Protein 6TTS (pdb70)

Secondary structure (DSSP, 8-state):
-----TTB-TTT-SB-HHHHHHHHHHHHHHHHHTT--EEEEEEEETTHHHHHHHH-HHHHHHHHHHHHHHHHTT--TT-EEEE-SSSEEEEEEET--HHHHHHHHHHHHHHHTTS--B-TTT--B-----EEEEEEEPPTT--HHHHHHHHHHHHHHHHHHTSS-EEETT-/-PPPP-----TTB-TTT-SB-HHHHHHHHHHHHHHHHHH---EEEEEEEETTHHHHHHHH-HHHHHHHHHHHHHHHHHT--TTSEEEE-SSSEEEEEEET--HHHHHHHHHHHHHHHTTS-EE-TTT--EEE---EEEEEEEPPTT--HHHHHHHHHHHHHHHHHTTSS-EEES--

Nearest PDB structures (foldseek):
  6tts-assembly1_A  TM=1.006E+00  e=2.489E-38  Caulobacter vibrioides NA1000
  6tts-assembly1_B  TM=9.998E-01  e=1.884E-36  Caulobacter vibrioides NA1000
  6ttr-assembly1_A  TM=1.001E+00  e=4.312E-33  Caulobacter vibrioides NA1000
  6zxc-assembly2_D  TM=9.523E-01  e=5.567E-16  Leptospira biflexa serovar Patoc strain 'Patoc 1 (Paris)'
  6zxm-assembly3_E  TM=9.510E-01  e=8.250E-16  Leptospira biflexa serovar Patoc strain 'Patoc 1 (Paris)'

Radius of gyration: 23.05 Å; Cα contacts (8 Å, |Δi|>4): 634; chains: 2; bounding box: 48×66×38 Å

Solvent-accessible surface area: 16988 Å² total; per-residue (Å²): 259,174,172,128,85,44,75,37,5,25,9,24,117,27,15,6,121,92,16,0,44,79,39,5,86,129,6,8,55,66,2,92,154,60,73,37,69,5,0,2,0,2,0,3,0,3,124,24,148,34,21,35,101,93,42,25,73,40,4,0,11,49,0,6,77,27,0,4,58,7,0,29,88,33,12,69,119,88,47,55,10,0,14,23,18,27,56,38,2,0,2,1,0,17,120,32,59,27,80,69,0,30,74,8,1,71,108,3,46,84,62,0,32,67,142,93,17,106,47,114,65,55,99,79,86,14,31,58,1,30,1,0,0,0,7,0,59,33,112,112,75,22,65,4,124,40,2,20,100,42,0,46,61,4,1,115,46,0,56,195,45,53,75,50,101,31,32,23,35,95,128,104,245,52,105,174,152,124,159,122,84,38,77,26,5,21,13,29,92,29,14,4,111,71,19,0,45,81,42,7,87,124,6,8,59,78,4,79,157,48,72,49,55,5,1,2,0,1,1,6,0,2,126,19,152,37,23,35,93,96,54,30,74,42,7,0,6,37,0,8,30,24,0,4,45,3,0,30,172,51,16,65,121,85,40,58,10,0,12,22,13,24,59,34,1,0,2,2,1,16,116,34,52,34,81,66,0,38,76,6,1,72,103,2,48,80,87,0,36,74,144,93,16,118,48,119,61,58,103,80,80,18,22,63,2,26,1,0,1,0,6,0,64,27,101,114,71,25,66,4,126,34,3,22,102,54,0,43,64,4,0,116,46,0,46,210,39,53,81,53,102,40,28,35,28,96,137

Foldseek 3Di:
DDDDDPQADDLARAGEQVNVVVVLQVLVVVCQVVVWKKKKKKKFWPCLVVLCVVPNPVVSSVLQNLLSVLVVVLQPPPKGKGDNDPGMIMIMDIRDDPVVVQVSVLVSQCVQQVDFDADPVPRHTSHGIGMAMFMEMADNVHGSVVRVVLRVVQSVVCVVVPHRHYGYSVD/DDDDDDDDDDPQADDLARAGAQVNVQVVLQVLVVVCQVVVAKKKKKKKFWPCLVVLCVVPNDVVSSVLQNLLSVLVVVVQPPVKGKYPNDPGMIMIMDTRDDPVVVQVVVLVSQCVQQVDWDADPPPRHTSHGIGMAMFMEMDDNVDGSVVRVVLRVVQSVVCVVVVGSHYGYSPD

Organism: Caulobacter vibrioides (strain NA1000 / CB15N) (NCBI:txid565050)

B-factor: mean 29.67, std 11.25, range [10.84, 88.9]

Structure (mmCIF, N/CA/C/O backbone):
data_6TTS
#
_entry.id   6TTS
#
_cell.length_a   64.500
_cell.length_b   64.500
_cell.length_c   246.760
_cell.angle_alpha   90.000
_cell.angle_beta   90.000
_cell.angle_gamma   90.000
#
_symmetry.space_group_name_H-M   'P 41 2 2'
#
loop_
_entity.id
_entity.type
_entity.pdbx_description
1 polymer 'GGDEF diguanylate cyclase DgcB'
2 non-polymer "9,9'-[(2R,3R,3aS,5S,7aR,9R,10R,10aS,12S,14aR)-3,5,10,12-tetrahydroxy-5,12-dioxidooctahydro-2H,7H-difuro[3,2-d:3',2'-j][1,3,7,9,2,8]tetraoxadiphosphacyclododecine-2,9-diyl]bis(2-amino-1,9-dihydro-6H-purin-6-one)"
3 non-polymer 'SULFATE ION'
4 water water
#
loop_
_atom_site.group_PDB
_atom_site.id
_atom_site.type_symbo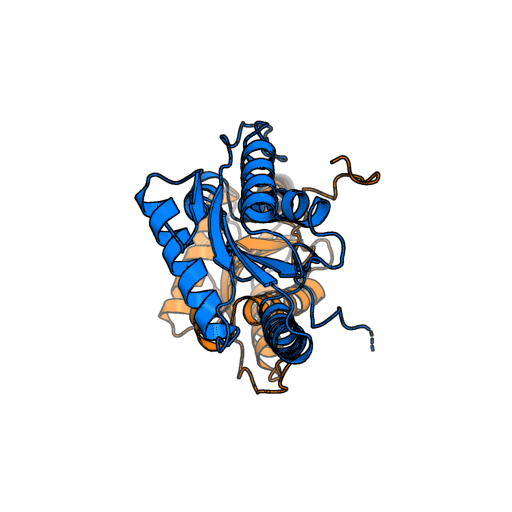l
_atom_site.label_atom_id
_atom_site.label_alt_id
_atom_site.label_comp_id
_atom_site.label_asym_id
_atom_site.label_entity_id
_atom_site.label_seq_id
_atom_site.pdbx_PDB_ins_code
_atom_site.Cartn_x
_atom_site.Cartn_y
_atom_site.Cartn_z
_atom_site.occupancy
_atom_site.B_iso_or_equiv
_atom_site.auth_seq_id
_atom_site.auth_comp_id
_atom_site.auth_asym_id
_atom_site.auth_atom_id
_atom_site.pdbx_PDB_model_num
ATOM 1 N N . HIS A 1 20 ? 25.94704 -34.51315 -1.15875 1.000 43.02000 174 HIS A N 1
ATOM 2 C CA . HIS A 1 20 ? 27.05111 -33.61645 -0.78925 1.000 48.89000 174 HIS A CA 1
ATOM 3 C C . HIS A 1 20 ? 28.18980 -34.48679 -0.22115 1.000 55.68000 174 HIS A C 1
ATOM 4 O O . HIS A 1 20 ? 29.40989 -34.27597 -0.42778 1.000 48.16000 174 HIS A O 1
ATOM 11 N N . VAL A 1 22 ? 24.44292 -27.55324 0.47045 1.000 26.81000 176 VAL A N 1
ATOM 12 C CA . VAL A 1 22 ? 24.90425 -26.17527 0.19089 1.000 33.41000 176 VAL A CA 1
ATOM 13 C C . VAL A 1 22 ? 24.70314 -25.15049 1.33607 1.000 33.30000 176 VAL A C 1
ATOM 14 O O . VAL A 1 22 ? 23.57709 -24.87337 1.74384 1.000 37.23000 176 VAL A O 1
ATOM 18 N N . ARG A 1 23 ? 25.79213 -24.55581 1.81849 1.000 30.87000 177 ARG A N 1
ATOM 19 C CA . ARG A 1 23 ? 25.74094 -23.79908 3.06465 1.000 28.58000 177 ARG A CA 1
ATOM 20 C C . ARG A 1 23 ? 24.94522 -22.50490 2.93174 1.000 31.64000 177 ARG A C 1
ATOM 21 O O . ARG A 1 23 ? 24.97562 -21.82567 1.90191 1.000 34.80000 177 ARG A O 1
ATOM 29 N N . ARG A 1 24 ? 24.23600 -22.16602 4.00263 1.000 30.11000 178 ARG A N 1
ATOM 30 C CA . ARG A 1 24 ? 23.57521 -20.88392 4.13275 1.000 27.72000 178 ARG A CA 1
ATOM 31 C C . ARG A 1 24 ? 24.60537 -19.77316 4.30528 1.000 27.49000 178 ARG A C 1
ATOM 32 O O . ARG A 1 24 ? 25.77024 -20.01145 4.63553 1.000 29.74000 178 ARG A O 1
ATOM 40 N N . ASP A 1 25 ? 24.15366 -18.54202 4.09544 1.000 24.35000 179 ASP A N 1
ATOM 41 C CA . ASP A 1 25 ? 25.01686 -17.36820 4.17594 1.000 27.12000 179 ASP A CA 1
ATOM 42 C C . ASP A 1 25 ? 25.50051 -17.19462 5.61111 1.000 31.08000 179 ASP A C 1
ATOM 43 O O . ASP A 1 25 ? 24.71435 -16.84868 6.49498 1.000 31.33000 179 ASP A O 1
ATOM 48 N N . ALA A 1 26 ? 26.79841 -17.41292 5.84840 1.000 28.77000 180 ALA A N 1
ATOM 49 C CA . ALA A 1 26 ? 27.32305 -17.40433 7.21154 1.000 33.53000 180 ALA A CA 1
ATOM 50 C C . ALA A 1 26 ? 27.29414 -16.02448 7.87585 1.000 33.01000 180 ALA A C 1
ATOM 51 O O . ALA A 1 26 ? 27.58684 -15.93381 9.07695 1.000 35.17000 180 ALA A O 1
ATOM 53 N N . THR A 1 27 ? 26.95153 -14.96425 7.14600 1.000 26.06000 181 THR A N 1
ATOM 54 C CA . THR A 1 27 ? 26.89663 -13.62137 7.70629 1.000 28.30000 181 THR A CA 1
ATOM 55 C C . THR A 1 27 ? 25.48164 -13.15217 8.00903 1.000 30.12000 181 THR A C 1
ATOM 56 O O . THR A 1 27 ? 25.30276 -11.99423 8.40425 1.000 27.51000 181 THR A O 1
ATOM 60 N N . THR A 1 28 ? 24.47054 -13.98793 7.79957 1.000 26.54000 182 THR A N 1
ATOM 61 C CA . THR A 1 28 ? 23.10855 -13.57374 8.07131 1.000 25.59000 182 THR A CA 1
ATOM 62 C C . THR A 1 28 ? 22.53809 -14.37989 9.22297 1.000 25.13000 182 THR A C 1
ATOM 63 O O . THR A 1 28 ? 23.08579 -15.39110 9.66088 1.000 24.35000 182 THR A O 1
ATOM 67 N N . ASP A 1 29 ? 21.43106 -13.88180 9.71879 1.000 25.57000 183 ASP A N 1
ATOM 68 C CA . ASP A 1 29 ? 20.71665 -14.49992 10.80746 1.000 23.70000 183 ASP A CA 1
ATOM 69 C C . ASP A 1 29 ? 19.62064 -15.38157 10.21797 1.000 26.26000 183 ASP A C 1
ATOM 70 O O . ASP A 1 29 ? 18.99097 -15.02723 9.21289 1.000 26.77000 183 ASP A O 1
ATOM 75 N N . GLY A 1 30 ? 19.43726 -16.55968 10.81665 1.000 26.50000 184 GLY A N 1
ATOM 76 C CA . GLY A 1 30 ? 18.52923 -17.53538 10.24419 1.000 17.08000 184 GLY A CA 1
ATOM 77 C C . GLY A 1 30 ? 17.07026 -17.15114 10.39890 1.000 20.61000 184 GLY A C 1
ATOM 78 O O . GLY A 1 30 ? 16.27247 -17.33178 9.48264 1.000 23.91000 184 GLY A O 1
ATOM 79 N N . LEU A 1 31 ? 16.69606 -16.61133 11.54892 1.000 24.87000 185 LEU A N 1
ATOM 80 C CA . LEU A 1 31 ? 15.27906 -16.33811 11.75961 1.000 25.24000 185 LEU A CA 1
ATOM 81 C C . LEU A 1 31 ? 14.79050 -15.13183 10.94476 1.000 26.18000 185 LEU A C 1
ATOM 82 O O . LEU A 1 31 ? 13.64862 -15.11651 10.47646 1.000 25.22000 185 LEU A O 1
ATOM 87 N N . THR A 1 32 ? 15.63574 -14.11295 10.76021 1.000 27.89000 186 THR A N 1
ATOM 88 C CA . THR A 1 32 ? 15.21913 -12.83774 10.19540 1.000 22.80000 186 THR A CA 1
ATOM 89 C C . THR A 1 32 ? 15.83054 -12.52155 8.83963 1.000 29.56000 186 THR A C 1
ATOM 90 O O . THR A 1 32 ? 15.27789 -11.68228 8.11568 1.000 30.33000 186 THR A O 1
ATOM 94 N N . ASN A 1 33 ? 16.95552 -13.14368 8.48678 1.000 28.26000 187 ASN A N 1
ATOM 95 C CA . ASN A 1 33 ? 17.71790 -12.81954 7.28006 1.000 32.93000 187 ASN A CA 1
ATOM 96 C C . ASN A 1 33 ? 18.31416 -11.41466 7.29754 1.000 32.01000 187 ASN A C 1
ATOM 97 O O . ASN A 1 33 ? 18.71153 -10.91149 6.24776 1.000 38.63000 187 ASN A O 1
ATOM 102 N N . LEU A 1 34 ? 18.39597 -10.76094 8.45871 1.000 29.80000 188 LEU A N 1
ATOM 103 C CA . LEU A 1 34 ? 19.28015 -9.61814 8.60121 1.000 21.37000 188 LEU A CA 1
ATOM 104 C C . LEU A 1 34 ? 20.71000 -10.09546 8.82547 1.000 23.42000 188 LEU A C 1
ATOM 105 O O . LEU A 1 34 ? 20.97272 -11.28156 9.04327 1.000 28.23000 188 LEU A O 1
ATOM 110 N N . ALA A 1 35 ? 21.65019 -9.15663 8.80394 1.000 23.09000 189 ALA A N 1
ATOM 111 C CA . ALA A 1 35 ? 23.00101 -9.47998 9.23322 1.000 25.86000 189 ALA A CA 1
ATOM 112 C C . ALA A 1 35 ? 22.98853 -9.99631 10.68010 1.000 28.65000 189 ALA A C 1
ATOM 113 O O . ALA A 1 35 ? 22.06638 -9.71432 11.45292 1.000 22.72000 189 ALA A O 1
ATOM 115 N N . ASN A 1 36 ? 24.01229 -10.78559 11.03718 1.000 25.49000 190 ASN A N 1
ATOM 116 C CA . ASN A 1 36 ? 24.17984 -11.29093 12.39211 1.000 20.59000 190 ASN A CA 1
ATOM 117 C C . ASN A 1 36 ? 25.20180 -10.42829 13.13958 1.000 23.60000 190 ASN A C 1
ATOM 118 O O . ASN A 1 36 ? 25.78813 -9.50327 12.57595 1.000 23.69000 190 ASN A O 1
ATOM 123 N N . ARG A 1 37 ? 25.41541 -10.73063 14.42557 1.000 21.63000 191 ARG A N 1
ATOM 124 C CA . ARG A 1 37 ? 26.20535 -9.83897 15.27298 1.000 24.45000 191 ARG A CA 1
ATOM 125 C C . ARG A 1 37 ? 27.61154 -9.63911 14.72140 1.000 27.24000 191 ARG A C 1
ATOM 126 O O . ARG A 1 37 ? 28.12975 -8.51720 14.70579 1.000 23.03000 191 ARG A O 1
ATOM 134 N N . LYS A 1 38 ? 28.24246 -10.71412 14.24532 1.000 28.72000 192 LYS A N 1
ATOM 135 C CA . LYS A 1 38 ? 29.62659 -10.60028 13.81471 1.000 24.93000 192 LYS A CA 1
ATOM 136 C C . LYS A 1 38 ? 29.73409 -9.78001 12.53492 1.000 27.63000 192 LYS A C 1
ATOM 137 O O . LYS A 1 38 ? 30.68228 -9.00715 12.36435 1.000 31.30000 192 LYS A O 1
ATOM 143 N N . ALA A 1 39 ? 28.76630 -9.92262 11.63063 1.000 24.51000 193 ALA A N 1
ATOM 144 C CA . ALA A 1 39 ? 28.75677 -9.10434 10.42282 1.000 25.42000 193 ALA A CA 1
ATOM 145 C C . ALA A 1 39 ? 28.51595 -7.64037 10.76209 1.000 28.13000 193 ALA A C 1
ATOM 146 O O . ALA A 1 39 ? 29.09929 -6.74334 10.14445 1.000 29.74000 193 ALA A O 1
ATOM 148 N N . PHE A 1 40 ? 27.65874 -7.38444 11.74593 1.000 24.55000 194 PHE A N 1
ATOM 149 C CA . PHE A 1 40 ? 27.46888 -6.02350 12.20319 1.000 28.30000 194 PHE A CA 1
ATOM 150 C C . PHE A 1 40 ? 28.74482 -5.46789 12.81565 1.000 29.50000 194 PHE A C 1
ATOM 151 O O . PHE A 1 40 ? 29.04609 -4.27891 12.66000 1.000 27.16000 194 PHE A O 1
ATOM 159 N N . ASP A 1 41 ? 29.48647 -6.29319 13.55166 1.000 29.33000 195 ASP A N 1
ATOM 160 C CA . ASP A 1 41 ? 30.68740 -5.77157 14.19009 1.000 29.77000 195 ASP A CA 1
ATOM 161 C C . ASP A 1 41 ? 31.75973 -5.46353 13.15945 1.000 36.19000 195 ASP A C 1
ATOM 162 O O . ASP A 1 41 ? 32.47489 -4.46069 13.28087 1.000 37.00000 195 ASP A O 1
ATOM 167 N N . ASP A 1 42 ? 31.85885 -6.28431 12.11228 1.000 32.84000 196 ASP A N 1
ATOM 168 C CA . ASP A 1 42 ? 32.82019 -5.98825 11.05661 1.000 33.48000 196 ASP A CA 1
ATOM 169 C C . ASP A 1 42 ? 32.39463 -4.76498 10.25577 1.000 35.59000 196 ASP A C 1
ATOM 170 O O . ASP A 1 42 ? 33.23488 -3.93206 9.89119 1.000 35.50000 196 ASP A O 1
ATOM 175 N N . GLU A 1 43 ? 31.09273 -4.63668 9.98146 1.000 31.97000 197 GLU A N 1
ATOM 176 C CA . GLU A 1 43 ? 30.59613 -3.47342 9.25760 1.000 31.45000 197 GLU A CA 1
ATOM 177 C C . GLU A 1 43 ? 30.76316 -2.19463 10.06693 1.000 34.64000 197 GLU A C 1
ATOM 178 O O . GLU A 1 43 ? 31.04451 -1.13655 9.49225 1.000 34.86000 197 GLU A O 1
ATOM 184 N N . LEU A 1 44 ? 30.60680 -2.27491 11.39387 1.000 32.80000 198 LEU A N 1
ATOM 185 C CA . LEU A 1 44 ? 30.73079 -1.09613 12.25018 1.000 34.40000 198 LEU A CA 1
ATOM 186 C C . LEU A 1 44 ? 32.15191 -0.53139 12.22768 1.000 37.67000 198 LEU A C 1
ATOM 187 O O . LEU A 1 44 ? 32.34417 0.68360 12.09901 1.000 36.93000 198 LEU A O 1
ATOM 192 N N . ASP A 1 45 ? 33.16171 -1.39861 12.35375 1.000 37.63000 199 ASP A N 1
ATOM 193 C CA . ASP A 1 45 ? 34.54781 -0.94286 12.30622 1.000 36.74000 199 ASP A CA 1
ATOM 194 C C . ASP A 1 45 ? 34.86128 -0.28761 10.96945 1.000 39.82000 199 ASP A C 1
ATOM 195 O O . ASP A 1 45 ? 35.45250 0.79729 10.92086 1.000 43.32000 199 ASP A O 1
ATOM 200 N N . ARG A 1 46 ? 34.45345 -0.92928 9.87320 1.000 35.22000 200 ARG A N 1
ATOM 201 C CA . ARG A 1 46 ? 34.67291 -0.38302 8.53938 1.000 34.34000 200 ARG A CA 1
ATOM 202 C C . ARG A 1 46 ? 33.99820 0.97815 8.37851 1.000 37.99000 200 ARG A C 1
ATOM 203 O O . ARG A 1 46 ? 34.62151 1.93714 7.90490 1.000 37.73000 200 ARG A O 1
ATOM 211 N N . ALA A 1 47 ? 32.71812 1.08130 8.77120 1.000 39.68000 201 ALA A N 1
ATOM 212 C CA . ALA A 1 47 ? 31.98538 2.34246 8.67630 1.000 31.79000 201 ALA A CA 1
ATOM 213 C C . ALA A 1 47 ? 32.59736 3.44014 9.54371 1.000 36.67000 201 ALA A C 1
ATOM 214 O O . ALA A 1 47 ? 32.56668 4.61324 9.15997 1.000 41.97000 201 ALA A O 1
ATOM 216 N N . CYS A 1 48 ? 33.14699 3.09277 10.71077 1.000 36.94000 202 CYS A N 1
ATOM 217 C CA . CYS A 1 48 ? 33.77595 4.09846 11.57017 1.000 37.11000 202 CYS A CA 1
ATOM 218 C C . CYS A 1 48 ? 35.09619 4.57434 10.99763 1.000 42.49000 202 CYS A C 1
ATOM 219 O O . CYS A 1 48 ? 35.40140 5.77227 11.04098 1.000 43.98000 202 CYS A O 1
ATOM 222 N N . ALA A 1 49 ? 35.91414 3.64130 10.50563 1.000 42.69000 203 ALA A N 1
ATOM 223 C CA . ALA A 1 49 ? 37.17838 4.01020 9.88605 1.000 42.08000 203 ALA A CA 1
ATOM 224 C C . ALA A 1 49 ? 36.95887 4.85653 8.63618 1.000 43.56000 203 ALA A C 1
ATOM 225 O O . ALA A 1 49 ? 37.80511 5.68645 8.28760 1.000 47.28000 203 ALA A O 1
ATOM 227 N N . GLU A 1 50 ? 35.83001 4.66690 7.95584 1.000 39.69000 204 GLU A N 1
ATOM 228 C CA . GLU A 1 50 ? 35.55347 5.41923 6.73894 1.000 44.91000 204 GLU A CA 1
ATOM 229 C C . GLU A 1 50 ? 34.98666 6.80827 7.02811 1.000 49.00000 204 GLU A C 1
ATOM 230 O O . GLU A 1 50 ? 35.27303 7.76138 6.29341 1.000 46.26000 204 GLU A O 1
ATOM 236 N N . ALA A 1 51 ? 34.18140 6.94218 8.08493 1.000 50.52000 205 ALA A N 1
ATOM 237 C CA . ALA A 1 51 ? 33.73653 8.25716 8.52911 1.000 44.27000 205 ALA A CA 1
ATOM 238 C C . ALA A 1 51 ? 34.86352 9.05981 9.15160 1.000 46.91000 205 ALA A C 1
ATOM 239 O O . ALA A 1 51 ? 34.77374 10.28981 9.20885 1.000 47.00000 205 ALA A O 1
ATOM 241 N N . GLU A 1 52 ? 35.91827 8.38250 9.61572 1.000 50.60000 206 GLU A N 1
ATOM 242 C CA . GLU A 1 52 ? 37.09224 9.03715 10.18618 1.000 49.02000 206 GLU A CA 1
ATOM 243 C C . GLU A 1 52 ? 38.07761 9.50521 9.11754 1.000 53.82000 206 GLU A C 1
ATOM 244 O O . GLU A 1 52 ? 38.76275 10.51403 9.31996 1.000 49.98000 206 GLU A O 1
ATOM 250 N N . GLU A 1 53 ? 38.17178 8.79045 7.99041 1.000 54.79000 207 GLU A N 1
ATOM 251 C CA . GLU A 1 53 ? 39.03615 9.22754 6.89673 1.000 53.99000 207 GLU A CA 1
ATOM 252 C C . GLU A 1 53 ? 38.41257 10.36984 6.10683 1.000 52.86000 207 GLU A C 1
ATOM 253 O O . GLU A 1 53 ? 39.11785 11.29080 5.68223 1.000 56.31000 207 GLU A O 1
ATOM 259 N N . GLY A 1 54 ? 37.10762 10.30914 5.86647 1.000 50.84000 208 GLY A N 1
ATOM 260 C CA . GLY A 1 54 ? 36.41401 11.30745 5.08452 1.000 45.29000 208 GLY A CA 1
ATOM 261 C C . GLY A 1 54 ? 35.76801 12.40538 5.89560 1.000 48.96000 208 GLY A C 1
ATOM 262 O O . GLY A 1 54 ? 35.02231 13.21265 5.33059 1.000 51.01000 208 GLY A O 1
ATOM 263 N N . GLY A 1 55 ? 36.01767 12.46404 7.19768 1.000 47.65000 209 GLY A N 1
ATOM 264 C CA . GLY A 1 55 ? 35.37965 13.47797 8.02475 1.000 51.66000 209 GLY A CA 1
ATOM 265 C C . GLY A 1 55 ? 33.86868 13.50527 7.93635 1.000 44.42000 209 GLY A C 1
ATOM 266 O O . GLY A 1 55 ? 33.26987 14.58738 7.96144 1.000 49.44000 209 GLY A O 1
ATOM 267 N N . THR A 1 56 ? 33.23448 12.34641 7.83392 1.000 43.95000 210 THR A N 1
ATOM 268 C CA . THR A 1 56 ? 31.78349 12.30470 7.78153 1.000 44.88000 210 THR A CA 1
ATOM 269 C C . T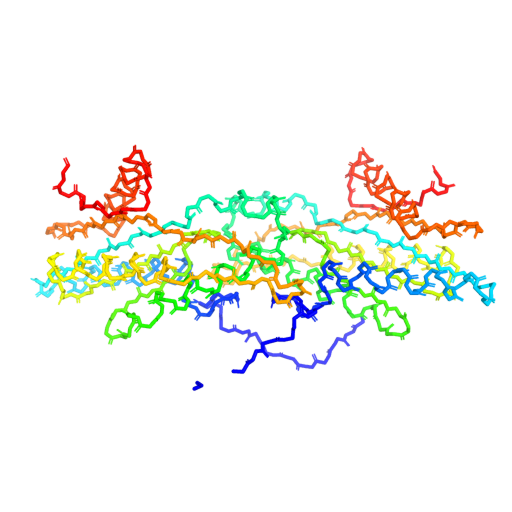HR A 1 56 ? 31.21204 11.68551 9.05424 1.000 47.49000 210 THR A C 1
ATOM 270 O O . THR A 1 56 ? 31.92171 11.07120 9.85828 1.000 42.20000 210 THR A O 1
ATOM 274 N N . THR A 1 57 ? 29.9060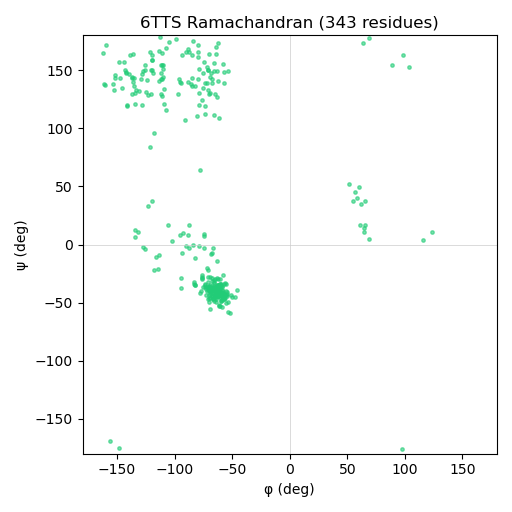3 11.88572 9.24594 1.000 46.77000 211 THR A N 1
ATOM 275 C CA . THR A 1 57 ? 29.23863 11.47856 10.47367 1.000 43.84000 211 THR A CA 1
ATOM 276 C C . THR A 1 57 ? 28.70339 10.05169 10.35720 1.000 40.78000 211 THR A C 1
ATOM 277 O O . THR A 1 57 ? 28.61357 9.47495 9.26704 1.000 37.81000 211 THR A O 1
ATOM 281 N N . ILE A 1 58 ? 28.35498 9.48449 11.51198 1.000 39.80000 212 ILE A N 1
ATOM 282 C CA . ILE A 1 58 ? 27.78870 8.13758 11.59152 1.000 37.93000 212 ILE A CA 1
ATOM 283 C C . ILE A 1 58 ? 27.08432 8.00040 12.93130 1.000 28.65000 212 ILE A C 1
ATOM 284 O O . ILE A 1 58 ? 27.58614 8.45107 13.96554 1.000 28.59000 212 ILE A O 1
ATOM 289 N N . CYS A 1 59 ? 25.91022 7.38963 12.89985 1.000 27.20000 213 CYS A N 1
ATOM 290 C CA . CYS A 1 59 ? 25.08387 7.17951 14.08159 1.000 28.81000 213 CYS A CA 1
ATOM 291 C C . CYS A 1 59 ? 24.78055 5.69753 14.24317 1.000 27.21000 213 CYS A C 1
ATOM 292 O O . CYS A 1 59 ? 24.52067 4.99181 13.26094 1.000 21.44000 213 CYS A O 1
ATOM 295 N N . LEU A 1 60 ? 24.78613 5.25025 15.49207 1.000 25.43000 214 LEU A N 1
ATOM 296 C CA . LEU A 1 60 ? 24.58178 3.85920 15.85269 1.000 22.94000 214 LEU A CA 1
ATOM 297 C C . LEU A 1 60 ? 23.36652 3.78922 16.76436 1.000 21.83000 214 LEU A C 1
ATOM 298 O O . LEU A 1 60 ? 23.27641 4.54001 17.74051 1.000 22.89000 214 LEU A O 1
ATOM 303 N N . ALA A 1 61 ? 22.42844 2.90447 16.44391 1.000 20.85000 215 ALA A N 1
ATOM 304 C CA . ALA A 1 61 ? 21.26217 2.66450 17.28755 1.000 20.18000 215 ALA A CA 1
ATOM 305 C C . ALA A 1 61 ? 21.23578 1.21540 17.74521 1.000 20.09000 215 ALA A C 1
ATOM 306 O O . ALA A 1 61 ? 21.68580 0.31947 17.03112 1.000 23.13000 215 ALA A O 1
ATOM 308 N N . VAL A 1 62 ? 20.67043 0.99423 18.92701 1.000 20.51000 216 VAL A N 1
ATOM 309 C CA . VAL A 1 62 ? 20.47903 -0.33187 19.50565 1.000 18.12000 216 VAL A CA 1
ATOM 310 C C . VAL A 1 62 ? 19.03388 -0.42470 19.97825 1.000 22.42000 216 VAL A C 1
ATOM 311 O O . VAL A 1 62 ? 18.53988 0.48523 20.65633 1.000 23.27000 216 VAL A O 1
ATOM 315 N N . LEU A 1 63 ? 18.35477 -1.51549 19.62082 1.000 21.90000 217 LEU A N 1
ATOM 316 C CA . LEU A 1 63 ? 16.94465 -1.70430 19.94241 1.000 22.45000 217 LEU A CA 1
ATOM 317 C C . LEU A 1 63 ? 16.74122 -3.05042 20.61604 1.000 23.12000 217 LEU A C 1
ATOM 318 O O . LEU A 1 63 ? 17.39013 -4.03946 20.26199 1.000 23.53000 217 LEU A O 1
ATOM 323 N N . ASP A 1 64 ? 15.78997 -3.09445 21.53278 1.000 19.92000 218 ASP A N 1
ATOM 324 C CA . ASP A 1 64 ? 15.50854 -4.28258 22.31244 1.000 23.11000 218 ASP A CA 1
ATOM 325 C C . ASP A 1 64 ? 13.99450 -4.48130 22.35199 1.000 20.480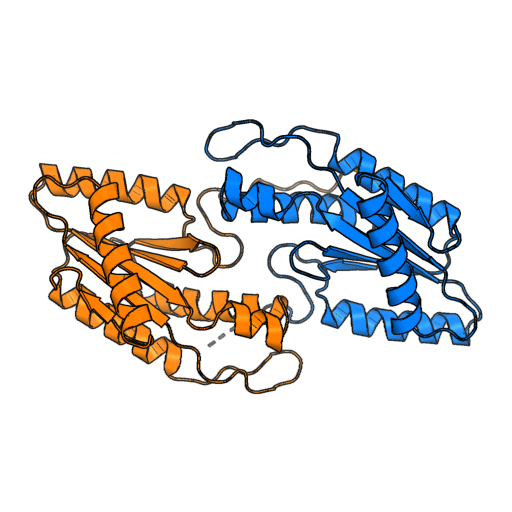00 218 ASP A C 1
ATOM 326 O O . ASP A 1 64 ? 13.24163 -3.51620 22.52602 1.000 20.95000 218 ASP A O 1
ATOM 331 N N . ILE A 1 65 ? 13.54331 -5.72017 22.16359 1.000 19.30000 219 ILE A N 1
ATOM 332 C CA . ILE A 1 65 ? 12.11423 -6.03493 22.25914 1.000 24.62000 219 ILE A CA 1
ATOM 333 C C . ILE A 1 65 ? 11.70083 -6.07819 23.72802 1.000 22.82000 219 ILE A C 1
ATOM 334 O O . ILE A 1 65 ? 12.25248 -6.85047 24.51399 1.000 27.33000 219 ILE A O 1
ATOM 339 N N . ASP A 1 66 ? 10.70089 -5.28108 24.08994 1.000 22.03000 220 ASP A N 1
ATOM 340 C CA . ASP A 1 66 ? 10.31354 -5.15733 25.48987 1.000 22.73000 220 ASP A CA 1
ATOM 341 C C . ASP A 1 66 ? 9.54819 -6.39329 25.95338 1.000 24.84000 220 ASP A C 1
ATOM 342 O O . ASP A 1 66 ? 8.63828 -6.86896 25.26203 1.000 23.78000 220 ASP A O 1
ATOM 347 N N . HIS A 1 67 ? 9.91278 -6.89863 27.14036 1.000 24.17000 221 HIS A N 1
ATOM 348 C CA . HIS A 1 67 ? 9.20440 -7.99965 27.79292 1.000 21.38000 221 HIS A CA 1
ATOM 349 C C . HIS A 1 67 ? 9.24538 -9.27247 26.96064 1.000 19.75000 221 HIS A C 1
ATOM 350 O O . HIS A 1 67 ? 8.29724 -10.05629 26.95121 1.000 23.56000 221 HIS A O 1
ATOM 357 N N . PHE A 1 68 ? 10.36252 -9.49152 26.27089 1.000 22.41000 222 PHE A N 1
ATOM 358 C CA . PHE A 1 68 ? 10.42058 -10.55430 25.27966 1.000 18.22000 222 PHE A CA 1
ATOM 359 C C . PHE A 1 68 ? 10.37215 -11.92244 25.92833 1.000 20.39000 222 PHE A C 1
ATOM 360 O O . PHE A 1 68 ? 9.68812 -12.82120 25.42794 1.000 21.40000 222 PHE A O 1
ATOM 368 N N . LYS A 1 69 ? 11.09683 -12.12083 27.02848 1.000 24.70000 223 LYS A N 1
ATOM 369 C CA . LYS A 1 69 ? 10.99441 -13.41296 27.69215 1.000 24.00000 223 LYS A CA 1
ATOM 370 C C . LYS A 1 69 ? 9.56724 -13.66980 28.15472 1.000 23.94000 223 LYS A C 1
ATOM 371 O O . LYS A 1 69 ? 9.08105 -14.80469 28.05533 1.000 22.57000 223 LYS A O 1
ATOM 377 N N . GLY A 1 70 ? 8.87731 -12.62078 28.62378 1.000 21.11000 224 GLY A N 1
ATOM 378 C CA . GLY A 1 70 ? 7.45721 -12.73158 28.92938 1.000 25.27000 224 GLY A CA 1
ATOM 379 C C . GLY A 1 70 ? 6.63739 -13.35217 27.80602 1.000 28.41000 224 GLY A C 1
ATOM 380 O O . GLY A 1 70 ? 5.78816 -14.21707 28.05460 1.000 30.84000 224 GLY A O 1
ATOM 381 N N . PHE A 1 71 ? 6.86880 -12.92393 26.55318 1.000 23.56000 225 PHE A N 1
ATOM 382 C CA . PHE A 1 71 ? 6.14098 -13.54153 25.43985 1.000 26.44000 225 PHE A CA 1
ATOM 383 C 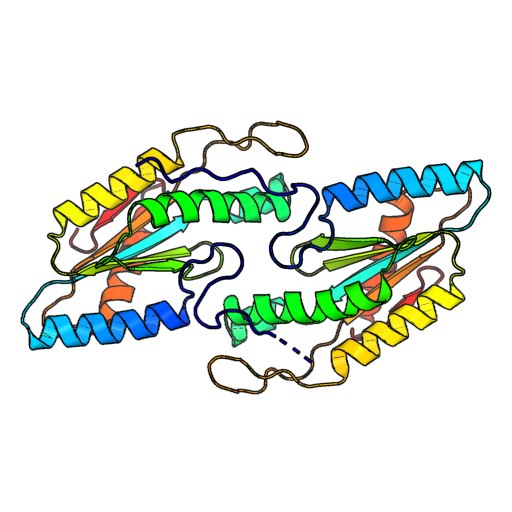C . PHE A 1 71 ? 6.38471 -15.03956 25.37557 1.000 26.95000 225 PHE A C 1
ATOM 384 O O . PHE A 1 71 ? 5.46264 -15.81032 25.08515 1.000 30.14000 225 PHE A O 1
ATOM 392 N N . ASN A 1 72 ? 7.62157 -15.47285 25.62179 1.000 22.93000 226 ASN A N 1
ATOM 393 C CA . ASN A 1 72 ? 7.92034 -16.88387 25.46055 1.000 20.79000 226 ASN A CA 1
ATOM 394 C C . ASN A 1 72 ? 7.31190 -17.69402 26.58520 1.000 23.21000 226 ASN A C 1
ATOM 395 O O . ASN A 1 72 ? 6.85475 -18.81788 26.35082 1.000 26.87000 226 ASN A O 1
ATOM 400 N N . ASP A 1 73 ? 7.24968 -17.12828 27.80131 1.000 26.18000 227 ASP A N 1
ATOM 401 C CA . ASP A 1 73 ? 6.61126 -17.82342 28.92299 1.000 29.32000 227 ASP A CA 1
ATOM 402 C C . ASP A 1 73 ? 5.11729 -17.95409 28.69256 1.000 27.01000 227 ASP A C 1
ATOM 403 O O . ASP A 1 73 ? 4.52703 -19.01503 28.92916 1.000 31.74000 227 ASP A O 1
ATOM 408 N N . THR A 1 74 ? 4.49162 -16.87187 28.23665 1.000 25.13000 228 THR A N 1
ATOM 409 C CA . THR A 1 74 ? 3.04467 -16.84155 28.05827 1.000 28.37000 228 THR A CA 1
ATOM 410 C C . THR A 1 74 ? 2.59881 -17.71420 26.88995 1.000 24.48000 228 THR A C 1
ATOM 411 O O . THR A 1 74 ? 1.65463 -18.49805 27.01753 1.000 30.39000 228 THR A O 1
ATOM 415 N N . TRP A 1 75 ? 3.26514 -17.59206 25.74716 1.000 19.45000 229 TRP A N 1
ATOM 416 C CA . TRP A 1 75 ? 2.73538 -18.07367 24.48391 1.000 21.16000 229 TRP A CA 1
ATOM 417 C C . TRP A 1 75 ? 3.54933 -19.18168 23.85787 1.000 21.28000 229 TRP A C 1
ATOM 418 O O . TRP A 1 75 ? 3.09348 -19.77237 22.87261 1.000 28.04000 229 TRP A O 1
ATOM 429 N N . GLY A 1 76 ? 4.73215 -19.46102 24.36312 1.000 20.39000 230 GLY A N 1
ATOM 430 C CA . GLY A 1 76 ? 5.52213 -20.48602 23.71809 1.000 16.72000 230 GLY A CA 1
ATOM 431 C C . GLY A 1 76 ? 6.64745 -19.91104 22.87852 1.000 19.08000 230 GLY A C 1
ATOM 432 O O . GLY A 1 76 ? 6.58280 -18.78291 22.36876 1.000 20.74000 230 GLY A O 1
ATOM 433 N N . HIS A 1 77 ? 7.69334 -20.70920 22.73061 1.000 16.96000 231 HIS A N 1
ATOM 434 C CA . HIS A 1 77 ? 8.88861 -20.30826 22.00302 1.000 16.69000 231 HIS A CA 1
ATOM 435 C C . HIS A 1 77 ? 8.59305 -20.02887 20.52500 1.000 17.96000 231 HIS A C 1
ATOM 436 O O . HIS A 1 77 ? 9.19138 -19.12384 19.93637 1.000 19.05000 231 HIS A O 1
ATOM 443 N N . GLN A 1 78 ? 7.66207 -20.77355 19.91259 1.000 18.29000 232 GLN A N 1
ATOM 444 C CA . GLN A 1 78 ? 7.33249 -20.54417 18.50155 1.000 18.42000 232 GLN A CA 1
ATOM 445 C C . GLN A 1 78 ? 6.78081 -19.13701 18.27073 1.000 19.84000 232 GLN A C 1
ATOM 446 O O . GLN A 1 78 ? 7.11320 -18.48384 17.26997 1.000 18.95000 232 GLN A O 1
ATOM 452 N N . THR A 1 79 ? 5.92166 -18.66506 19.17861 1.000 19.93000 233 THR A N 1
ATOM 453 C CA . THR A 1 79 ? 5.38194 -17.31093 19.08278 1.000 20.16000 233 THR A CA 1
ATOM 454 C C . THR A 1 79 ? 6.46107 -16.26620 19.34630 1.000 18.92000 233 THR A C 1
ATOM 455 O O . THR A 1 79 ? 6.46944 -15.20505 18.71655 1.000 17.97000 233 THR A O 1
ATOM 459 N N . GLY A 1 80 ? 7.36777 -16.52858 20.28748 1.000 15.64000 234 GLY A N 1
ATOM 460 C CA . GLY A 1 80 ? 8.50190 -15.63883 20.45299 1.000 15.31000 234 GLY A CA 1
ATOM 461 C C . GLY A 1 80 ? 9.26727 -15.44568 19.15723 1.000 17.21000 234 GLY A C 1
ATOM 462 O O . GLY A 1 80 ? 9.64558 -14.32367 18.80659 1.000 15.79000 234 GLY A O 1
ATOM 463 N N . ASP A 1 81 ? 9.48127 -16.53755 18.41104 1.000 17.35000 235 ASP A N 1
ATOM 464 C CA . ASP A 1 81 ? 10.15362 -16.44738 17.12324 1.000 18.19000 235 ASP A CA 1
ATOM 465 C C . ASP A 1 81 ? 9.40905 -15.52802 16.15825 1.000 22.55000 235 ASP A C 1
ATOM 466 O O . ASP A 1 81 ? 10.03439 -14.80395 15.36458 1.000 14.66000 235 ASP A O 1
ATOM 471 N N . GLN A 1 82 ? 8.07603 -15.54478 16.21389 1.000 16.70000 236 GLN A N 1
ATOM 472 C CA . GLN A 1 82 ? 7.30543 -14.71243 15.30988 1.000 20.91000 236 GLN A CA 1
ATOM 473 C C . GLN A 1 82 ? 7.31759 -13.24053 15.72822 1.000 19.20000 236 GLN A C 1
ATOM 474 O O . GLN A 1 82 ? 7.22299 -12.35231 14.87040 1.000 21.28000 236 GLN A O 1
ATOM 480 N N . VAL A 1 83 ? 7.47831 -12.95885 17.01533 1.000 16.13000 237 VAL A N 1
ATOM 481 C CA . VAL A 1 83 ? 7.63545 -11.57598 17.45169 1.000 16.11000 237 VAL A CA 1
ATOM 482 C C . VAL A 1 83 ? 8.98168 -11.02013 16.99217 1.000 14.61000 237 VAL A C 1
ATOM 483 O O . VAL A 1 83 ? 9.09100 -9.84706 16.62347 1.000 16.90000 237 VAL A O 1
ATOM 487 N N . ILE A 1 84 ? 10.02752 -11.84833 17.01626 1.000 15.20000 238 ILE A N 1
ATOM 488 C CA . ILE A 1 84 ? 11.32373 -11.46345 16.46469 1.000 14.93000 238 ILE A CA 1
ATOM 489 C C . ILE A 1 84 ? 11.19918 -11.14208 14.98073 1.000 16.43000 238 ILE A C 1
ATOM 490 O O . ILE A 1 84 ? 11.69250 -10.11607 14.50409 1.000 18.02000 238 ILE A O 1
ATOM 495 N N . ARG A 1 85 ? 10.55022 -12.02679 14.22435 1.000 16.06000 239 ARG A N 1
ATOM 496 C CA . ARG A 1 85 ? 10.36964 -11.79643 12.79436 1.000 19.20000 239 ARG A CA 1
ATOM 497 C C . ARG A 1 85 ? 9.55094 -10.53521 12.53243 1.000 16.78000 239 ARG A C 1
ATOM 498 O O . ARG A 1 85 ? 9.86033 -9.76506 11.61469 1.000 16.69000 239 ARG A O 1
ATOM 506 N N . TYR A 1 86 ? 8.52477 -10.29221 13.34722 1.000 16.60000 240 TYR A N 1
ATOM 507 C CA . TYR A 1 86 ? 7.72504 -9.08302 13.19328 1.000 17.08000 240 TYR A CA 1
ATOM 508 C C . TYR A 1 86 ? 8.58124 -7.82921 13.32780 1.000 20.99000 240 TYR A C 1
ATOM 509 O O . TYR A 1 86 ? 8.58864 -6.96701 12.43900 1.000 20.50000 240 TYR A O 1
ATOM 518 N N . VAL A 1 87 ? 9.31897 -7.72261 14.43602 1.000 18.94000 241 VAL A N 1
ATOM 519 C CA . VAL A 1 87 ? 10.10712 -6.52982 14.70750 1.000 17.51000 241 VAL A CA 1
ATOM 520 C C . VAL A 1 87 ? 11.25341 -6.42280 13.70982 1.000 18.71000 241 VAL A C 1
ATOM 521 O O . VAL A 1 87 ? 11.59274 -5.32676 13.24317 1.000 19.12000 241 VAL A O 1
ATOM 525 N N . ALA A 1 88 ? 11.85929 -7.55483 13.34772 1.000 18.96000 242 ALA A N 1
ATOM 526 C CA . ALA A 1 88 ? 12.94955 -7.50482 12.38202 1.000 16.95000 242 ALA A CA 1
ATOM 527 C C . ALA A 1 88 ? 12.45100 -6.97542 11.05601 1.000 19.71000 242 ALA A C 1
ATOM 528 O O . ALA A 1 88 ? 13.15532 -6.24539 10.35837 1.000 20.53000 242 ALA A O 1
ATOM 530 N N . SER A 1 89 ? 11.21203 -7.30711 10.71761 1.000 20.68000 243 SER A N 1
ATOM 531 C CA . SER A 1 89 ? 10.61644 -6.84371 9.47356 1.000 21.59000 243 SER A CA 1
ATOM 532 C C . SER A 1 89 ? 10.47173 -5.32168 9.46087 1.000 24.92000 243 SER A C 1
ATOM 533 O O . SER A 1 89 ? 10.86311 -4.65253 8.49213 1.000 22.67000 243 SER A O 1
ATOM 536 N N . VAL A 1 90 ? 9.90256 -4.76082 10.53485 1.000 22.31000 244 VAL A N 1
ATOM 537 C CA . VAL A 1 90 ? 9.74580 -3.31082 10.65514 1.000 22.06000 244 VAL A CA 1
ATOM 538 C C . VAL A 1 90 ? 11.09297 -2.61604 10.50466 1.000 23.65000 244 VAL A C 1
ATOM 539 O O . VAL A 1 90 ? 11.25235 -1.69588 9.69391 1.000 23.06000 244 VAL A O 1
ATOM 543 N N . ILE A 1 91 ? 12.09268 -3.07740 11.26081 1.000 23.55000 245 ILE A N 1
ATOM 544 C CA . ILE A 1 91 ? 13.43281 -2.50663 11.18730 1.000 21.82000 245 ILE A CA 1
ATOM 545 C C . ILE A 1 91 ? 13.99116 -2.60641 9.77042 1.000 28.27000 245 ILE A C 1
ATOM 546 O O . ILE A 1 91 ? 14.50849 -1.62139 9.22478 1.000 33.37000 245 ILE A O 1
ATOM 551 N N . GLY A 1 92 ? 13.88810 -3.79125 9.14812 1.000 24.91000 246 GLY A N 1
ATOM 552 C CA . GLY A 1 92 ? 14.45942 -3.98405 7.81523 1.000 20.71000 246 GLY A CA 1
ATOM 553 C C . GLY A 1 92 ? 13.87487 -3.06970 6.74928 1.000 25.24000 246 GLY A C 1
ATOM 554 O O . GLY A 1 92 ? 14.60019 -2.57963 5.88059 1.000 29.82000 246 GLY A O 1
ATOM 555 N N . ARG A 1 93 ? 12.56390 -2.81346 6.80200 1.000 25.12000 247 ARG A N 1
ATOM 556 C CA . ARG A 1 93 ? 11.90432 -1.94512 5.83002 1.000 26.70000 247 ARG A CA 1
ATOM 557 C C . ARG A 1 93 ? 12.36057 -0.49423 5.92948 1.000 31.46000 247 ARG A C 1
ATOM 558 O O . ARG A 1 93 ? 11.91493 0.35204 5.15255 1.000 43.53000 247 ARG A O 1
ATOM 566 N N . VAL A 1 94 ? 13.22338 -0.17061 6.87978 1.000 28.69000 248 VAL A N 1
ATOM 567 C CA . VAL A 1 94 ? 13.57759 1.22728 7.07219 1.000 29.11000 248 VAL A CA 1
ATOM 568 C C . VAL A 1 94 ? 15.09959 1.31498 7.14761 1.000 28.20000 248 VAL A C 1
ATOM 569 O O . VAL A 1 94 ? 15.67070 2.36080 7.46800 1.000 26.28000 248 VAL A O 1
ATOM 573 N N . ALA A 1 95 ? 15.76747 0.22093 6.80454 1.000 26.75000 249 ALA A N 1
ATOM 574 C CA . ALA A 1 95 ? 17.21945 0.13765 6.85590 1.000 29.81000 249 ALA A CA 1
ATOM 575 C C . ALA A 1 95 ? 17.78975 -0.15514 5.47298 1.000 32.02000 249 ALA A C 1
ATOM 576 O O . ALA A 1 95 ? 18.77366 -0.88629 5.32708 1.000 33.22000 249 ALA A O 1
ATOM 578 N N . ALA A 1 96 ? 17.17514 0.42921 4.44596 1.000 34.22000 250 ALA A N 1
ATOM 579 C CA . ALA A 1 96 ? 17.73048 0.36241 3.10209 1.000 38.38000 250 ALA A CA 1
ATOM 580 C C . ALA A 1 96 ? 19.10161 1.03817 3.06260 1.000 39.39000 250 ALA A C 1
ATOM 581 O O . ALA A 1 96 ? 19.31163 2.06697 3.72289 1.000 36.28000 250 ALA A O 1
ATOM 583 N N . PRO A 1 97 ? 20.05570 0.47116 2.32472 1.000 38.94000 251 PRO A N 1
ATOM 584 C CA . PRO A 1 97 ? 21.41283 1.04892 2.24721 1.000 38.46000 251 PRO A CA 1
ATOM 585 C C . PRO A 1 97 ? 21.37121 2.51002 1.83954 1.000 36.68000 251 PRO A C 1
ATOM 586 O O . PRO A 1 97 ? 20.47649 2.92236 1.09440 1.000 45.30000 251 PRO A O 1
ATOM 590 N N . PRO A 1 98 ? 22.32625 3.33074 2.29298 1.000 35.94000 252 PRO A N 1
ATOM 591 C CA . PRO A 1 98 ? 23.53098 2.98833 3.06422 1.000 39.03000 252 PRO A CA 1
ATOM 592 C C . PRO A 1 98 ? 23.29453 2.64604 4.55008 1.000 34.44000 252 PRO A C 1
ATOM 593 O O . PRO A 1 98 ? 24.27431 2.50968 5.28830 1.000 32.22000 252 PRO A O 1
ATOM 597 N N . ARG A 1 99 ? 22.03739 2.50217 4.97871 1.000 32.18000 253 ARG A N 1
ATOM 598 C CA . ARG A 1 99 ? 21.77394 1.99992 6.32053 1.000 30.05000 253 ARG A CA 1
ATOM 599 C C . ARG A 1 99 ? 22.04264 0.49685 6.39025 1.000 32.78000 253 ARG A C 1
ATOM 600 O O . ARG A 1 99 ? 22.00477 -0.22291 5.38708 1.000 35.00000 253 ARG A O 1
ATOM 608 N N . PHE A 1 100 ? 22.30023 0.02652 7.60921 1.000 29.17000 254 PHE A N 1
ATOM 609 C CA . PHE A 1 100 ? 22.69190 -1.35161 7.86500 1.000 24.97000 254 PHE A CA 1
ATOM 610 C C . PHE A 1 100 ? 22.02947 -1.82278 9.14872 1.000 25.75000 254 PHE A C 1
ATOM 611 O O . PHE A 1 100 ? 22.26830 -1.23907 10.20792 1.000 28.39000 254 PHE A O 1
ATOM 619 N N . ALA A 1 101 ? 21.21330 -2.87061 9.07526 1.000 25.36000 255 ALA A N 1
ATOM 620 C CA . ALA A 1 101 ? 20.55988 -3.40176 10.26397 1.000 25.28000 255 ALA A CA 1
ATOM 621 C C . ALA A 1 101 ? 20.98855 -4.84590 10.50775 1.000 26.77000 255 ALA A C 1
ATOM 622 O O . ALA A 1 101 ? 21.27865 -5.60074 9.57665 1.000 23.81000 255 ALA A O 1
ATOM 624 N N . ALA A 1 102 ? 21.05014 -5.22020 11.78068 1.000 25.53000 256 ALA A N 1
ATOM 625 C CA . ALA A 1 102 ? 21.47079 -6.55936 12.13948 1.000 24.18000 256 ALA A CA 1
ATOM 626 C C . ALA A 1 102 ? 20.66539 -7.04748 13.32616 1.000 18.58000 256 ALA A C 1
ATOM 627 O O . ALA A 1 102 ? 20.19332 -6.25758 14.14122 1.000 18.19000 256 ALA A O 1
ATOM 629 N N . ARG A 1 103 ? 20.47113 -8.35846 13.38081 1.000 20.95000 257 ARG A N 1
ATOM 630 C CA . ARG A 1 103 ? 20.02869 -9.01366 14.59954 1.000 20.63000 257 ARG A CA 1
ATOM 631 C C . ARG A 1 103 ? 21.25442 -9.18109 15.47683 1.000 22.46000 257 ARG A C 1
ATOM 632 O O . ARG A 1 103 ? 22.15936 -9.95918 15.15289 1.000 25.22000 257 ARG A O 1
ATOM 640 N N . TYR A 1 104 ? 21.29528 -8.43335 16.56901 1.000 24.52000 258 TYR A N 1
ATOM 641 C CA . TYR A 1 104 ? 22.53512 -8.25875 17.30438 1.000 26.88000 258 TYR A CA 1
ATOM 642 C C . TYR A 1 104 ? 22.65863 -9.24403 18.44418 1.000 22.87000 258 TYR A C 1
ATOM 643 O O . TYR A 1 104 ? 23.77447 -9.62532 18.79639 1.000 31.65000 258 TYR A O 1
ATOM 652 N N . GLY A 1 105 ? 21.53640 -9.67295 19.00379 1.000 23.54000 259 GLY A N 1
ATOM 653 C CA . GLY A 1 105 ? 21.48494 -10.68418 20.04354 1.000 21.71000 259 GLY A CA 1
ATOM 654 C C . GLY A 1 105 ? 20.11482 -11.33392 20.02803 1.000 22.62000 259 GLY A C 1
ATOM 655 O O . GLY A 1 105 ? 19.33411 -11.10956 19.09688 1.000 23.28000 259 GLY A O 1
ATOM 656 N N . GLY A 1 106 ? 19.79940 -12.13209 21.04677 1.000 22.46000 260 GLY A N 1
ATOM 657 C CA . GLY A 1 106 ? 18.56327 -12.89785 21.01227 1.000 19.67000 260 GLY A CA 1
ATOM 658 C C . GLY A 1 106 ? 17.32748 -12.04857 20.79213 1.000 15.45000 260 GLY A C 1
ATOM 659 O O . GLY A 1 106 ? 16.38057 -12.47724 20.13979 1.000 17.57000 260 GLY A O 1
ATOM 660 N N . GLU A 1 107 ? 17.32857 -10.83569 21.31841 1.000 17.64000 261 GLU A N 1
ATOM 661 C CA . GLU A 1 107 ? 16.18376 -9.94146 21.25032 1.000 22.36000 261 GLU A CA 1
ATOM 662 C C . GLU A 1 107 ? 16.59213 -8.53344 20.84375 1.000 21.94000 261 GLU A C 1
ATOM 663 O O . GLU A 1 107 ? 15.75529 -7.62529 20.87073 1.000 23.78000 261 GLU A O 1
ATOM 669 N N . GLU A 1 108 ? 17.85026 -8.32960 20.48313 1.000 23.12000 262 GLU A N 1
ATOM 670 C CA . GLU A 1 108 ? 18.39158 -7.00964 20.21157 1.000 24.66000 262 GLU A CA 1
ATOM 671 C C . GLU A 1 108 ? 18.69301 -6.84335 18.72569 1.000 23.87000 262 GLU A C 1
ATOM 672 O O . GLU A 1 108 ? 19.12901 -7.78528 18.04959 1.000 22.21000 262 GLU A O 1
ATOM 678 N N . PHE A 1 109 ? 18.44036 -5.64019 18.22890 1.000 22.78000 263 PHE A N 1
ATOM 679 C CA . PHE A 1 109 ? 18.81879 -5.22096 16.89309 1.000 19.76000 263 PHE A CA 1
ATOM 6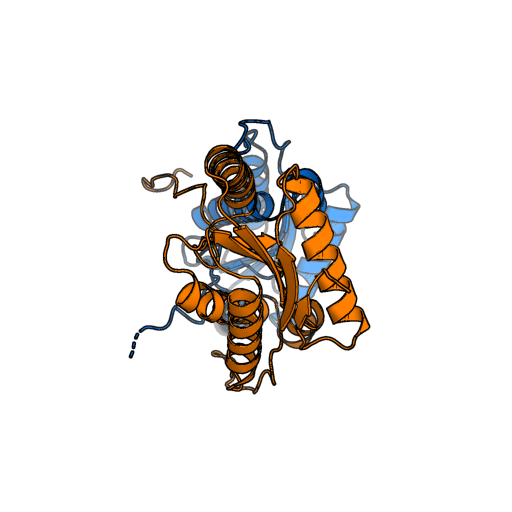80 C C . PHE A 1 109 ? 19.74800 -4.02315 16.98161 1.000 19.94000 263 PHE A C 1
ATOM 681 O O . PHE A 1 109 ? 19.79387 -3.30939 17.98579 1.000 20.96000 263 PHE A O 1
ATOM 689 N N . ALA A 1 110 ? 20.50431 -3.82005 15.91786 1.000 19.78000 264 ALA A N 1
ATOM 690 C CA . ALA A 1 110 ? 21.43454 -2.71221 15.84736 1.000 19.82000 264 ALA A CA 1
ATOM 691 C C . ALA A 1 110 ? 21.40902 -2.17588 14.42347 1.000 25.11000 264 ALA A C 1
ATOM 692 O O . ALA A 1 110 ? 21.19013 -2.92661 13.46724 1.000 25.73000 264 ALA A O 1
ATOM 694 N N . MET A 1 111 ? 21.61430 -0.86588 14.29283 1.000 23.61000 265 MET A N 1
ATOM 695 C CA . MET A 1 111 ? 21.56976 -0.20758 13.00097 1.000 22.97000 265 MET A CA 1
ATOM 696 C C . MET A 1 111 ? 22.67798 0.82224 12.89450 1.000 25.59000 265 MET A C 1
ATOM 697 O O . MET A 1 111 ? 23.03685 1.47994 13.87874 1.000 24.34000 265 MET A O 1
ATOM 702 N N . ILE A 1 112 ? 23.18933 0.97942 11.67867 1.000 23.66000 266 ILE A N 1
ATOM 703 C CA . ILE A 1 112 ? 24.16361 2.01231 11.35416 1.000 27.50000 266 ILE A CA 1
ATOM 704 C C . ILE A 1 112 ? 23.50105 3.01665 10.42022 1.000 27.54000 266 ILE A C 1
ATOM 705 O O . ILE A 1 112 ? 22.87324 2.62900 9.42696 1.000 28.20000 266 ILE A O 1
ATOM 710 N N . PHE A 1 113 ? 23.60820 4.30155 10.76854 1.000 29.74000 267 PHE A N 1
ATOM 711 C CA . PHE A 1 113 ? 23.10562 5.42383 9.96866 1.000 28.92000 267 PHE A CA 1
ATOM 712 C C . PHE A 1 113 ? 24.29888 6.28669 9.58818 1.000 31.48000 267 PHE A C 1
ATOM 713 O O . PHE A 1 113 ? 24.71884 7.15243 10.37849 1.000 30.16000 267 PHE A O 1
ATOM 721 N N . PRO A 1 114 ? 24.87716 6.11085 8.40729 1.000 37.00000 268 PRO A N 1
ATOM 722 C CA . PRO A 1 114 ? 26.00742 6.95973 8.02178 1.000 38.04000 268 PRO A CA 1
ATOM 723 C C . PRO A 1 114 ? 25.51483 8.25996 7.40895 1.000 38.72000 268 PRO A C 1
ATOM 724 O O . PRO A 1 114 ? 24.49502 8.29631 6.71369 1.000 36.94000 268 PRO A O 1
ATOM 728 N N . ARG A 1 115 ? 26.23595 9.34076 7.70739 1.000 35.71000 269 ARG A N 1
ATOM 729 C CA . ARG A 1 115 ? 25.98136 10.63695 7.08662 1.000 37.92000 269 ARG A CA 1
ATOM 730 C C . ARG A 1 115 ? 24.55438 11.10516 7.33035 1.000 36.14000 269 ARG A C 1
ATOM 731 O O . ARG A 1 115 ? 23.90372 11.64849 6.43930 1.000 38.32000 269 ARG A O 1
ATOM 739 N N . GLU A 1 116 ? 24.05502 10.88898 8.53817 1.000 35.98000 270 GLU A N 1
ATOM 740 C CA . GLU A 1 116 ? 22.72702 11.36415 8.88193 1.000 35.23000 270 GLU A CA 1
ATOM 741 C C . GLU A 1 116 ? 22.78883 12.14684 10.17912 1.000 34.86000 270 GLU A C 1
ATOM 742 O O . GLU A 1 116 ? 23.55353 11.81049 11.09125 1.000 38.23000 270 GLU A O 1
ATOM 748 N N . ALA A 1 117 ? 22.00202 13.21598 10.23216 1.000 28.23000 271 ALA A N 1
ATOM 749 C CA . ALA A 1 117 ? 21.92485 14.02271 11.43433 1.000 34.88000 271 ALA A CA 1
ATOM 750 C C . ALA A 1 117 ? 21.29940 13.20058 12.54897 1.000 32.81000 271 ALA A C 1
ATOM 751 O O . ALA A 1 117 ? 20.47330 12.31779 12.30355 1.000 32.02000 271 ALA A O 1
ATOM 753 N N . ALA A 1 118 ? 21.70613 13.50022 13.78715 1.000 33.80000 272 ALA A N 1
ATOM 754 C CA . ALA A 1 118 ? 21.18469 12.78205 14.94585 1.000 31.92000 272 ALA A CA 1
ATOM 755 C C . ALA A 1 118 ? 19.66368 12.93430 15.09748 1.000 29.02000 272 ALA A C 1
ATOM 756 O O . ALA A 1 118 ? 18.99837 12.02830 15.61810 1.000 25.37000 272 ALA A O 1
ATOM 758 N N . SER A 1 119 ? 19.08601 14.05651 14.65459 1.000 27.44000 273 SER A N 1
ATOM 759 C CA . SER A 1 119 ? 17.63901 14.21575 14.77624 1.000 27.49000 273 SER A CA 1
ATOM 760 C C . SER A 1 119 ? 16.88913 13.39913 13.73486 1.000 27.37000 273 SER A C 1
ATOM 761 O O . SER A 1 119 ? 15.75198 12.97329 13.98746 1.000 25.71000 273 SER A O 1
ATOM 764 N N . VAL A 1 120 ? 17.50539 13.17629 12.56797 1.000 26.73000 274 VAL A N 1
ATOM 765 C CA . VAL A 1 120 ? 16.94648 12.24761 11.58961 1.000 25.90000 274 VAL A CA 1
ATOM 766 C C . VAL A 1 120 ? 16.93606 10.82349 12.14128 1.000 26.21000 274 VAL A C 1
ATOM 767 O O . VAL A 1 120 ? 15.93196 10.10971 12.02585 1.000 24.07000 274 VAL A O 1
ATOM 771 N N . VAL A 1 121 ? 18.04182 10.38914 12.75747 1.000 23.66000 275 VAL A N 1
ATOM 772 C CA . VAL A 1 121 ? 18.08041 9.06399 13.38318 1.000 24.22000 275 VAL A CA 1
ATOM 773 C C . VAL A 1 121 ? 16.98810 8.92695 14.44086 1.000 23.91000 275 VAL A C 1
ATOM 774 O O . VAL A 1 121 ? 16.30788 7.89706 14.52644 1.000 24.48000 275 VAL A O 1
ATOM 778 N N . ALA A 1 122 ? 16.79808 9.96080 15.25804 1.000 23.94000 276 ALA A N 1
ATOM 779 C CA . ALA A 1 122 ? 15.77580 9.90476 16.29376 1.000 20.94000 276 ALA A CA 1
ATOM 780 C C . ALA A 1 122 ? 14.38393 9.76615 15.69236 1.000 20.97000 276 ALA A C 1
ATOM 781 O O . ALA A 1 122 ? 13.54265 9.02519 16.21897 1.000 21.83000 276 ALA A O 1
ATOM 783 N N . THR A 1 123 ? 14.11435 10.49046 14.60246 1.000 20.94000 277 THR A N 1
ATOM 784 C CA . THR A 1 123 ? 12.81151 10.39985 13.94909 1.000 22.84000 277 THR A CA 1
ATOM 785 C C . THR A 1 123 ? 12.56939 9.00203 13.38571 1.000 23.72000 277 THR A C 1
ATOM 786 O O . THR A 1 123 ? 11.46026 8.47321 13.49330 1.000 22.14000 277 THR A O 1
ATOM 790 N N . THR A 1 124 ? 13.60544 8.38897 12.78484 1.000 22.88000 278 THR A N 1
ATOM 791 C CA . THR A 1 124 ? 13.51932 7.02210 12.26451 1.000 18.38000 278 THR A CA 1
ATOM 792 C C . THR A 1 124 ? 13.23383 6.00590 13.36820 1.000 23.26000 278 THR A C 1
ATOM 793 O O . THR A 1 124 ? 12.42171 5.09510 13.18477 1.000 23.12000 278 THR A O 1
ATOM 797 N N . LEU A 1 125 ? 13.92256 6.12851 14.51241 1.000 24.64000 279 LEU A N 1
ATOM 798 C CA . LEU A 1 125 ? 13.67909 5.24330 15.64614 1.000 22.07000 279 LEU A CA 1
ATOM 799 C C . LEU A 1 125 ? 12.30098 5.48142 16.25083 1.000 24.32000 279 LEU A C 1
ATOM 800 O O . LEU A 1 125 ? 11.63468 4.53744 16.70144 1.000 25.54000 279 LEU A O 1
ATOM 805 N N . GLU A 1 126 ? 11.86520 6.73949 16.29801 1.000 24.55000 280 GLU A N 1
ATOM 806 C CA . GLU A 1 126 ? 10.52312 7.00363 16.79071 1.000 23.91000 280 GLU A CA 1
ATOM 807 C C . GLU A 1 126 ? 9.47827 6.44605 15.82931 1.000 23.98000 280 GLU A C 1
ATOM 808 O O . GLU A 1 126 ? 8.41307 5.98815 16.25792 1.000 22.43000 280 GLU A O 1
ATOM 814 N N . GLU A 1 127 ? 9.78961 6.42629 14.52739 1.000 26.30000 281 GLU A N 1
ATOM 815 C CA . GLU A 1 127 ? 8.87776 5.84268 13.54801 1.000 21.91000 281 GLU A CA 1
ATOM 816 C C . GLU A 1 127 ? 8.84844 4.32266 13.65366 1.000 24.09000 281 GLU A C 1
ATOM 817 O O . GLU A 1 127 ? 7.78937 3.71590 13.48124 1.000 25.72000 281 GLU A O 1
ATOM 823 N N . ILE A 1 128 ? 9.99425 3.69138 13.94881 1.000 21.30000 282 ILE A N 1
ATOM 824 C CA . ILE A 1 128 ? 10.00791 2.25332 14.20149 1.000 18.37000 282 ILE A CA 1
ATOM 825 C C . ILE A 1 128 ? 9.15652 1.91020 15.41418 1.000 22.36000 282 ILE A C 1
ATOM 826 O O . ILE A 1 128 ? 8.38735 0.94135 15.38676 1.000 23.94000 282 ILE A O 1
ATOM 831 N N . ARG A 1 129 ? 9.26938 2.68493 16.50139 1.000 20.31000 283 ARG A N 1
ATOM 832 C CA . ARG A 1 129 ? 8.53799 2.27979 17.69611 1.000 20.67000 283 ARG A CA 1
ATOM 833 C C . ARG A 1 129 ? 7.03807 2.47911 17.53376 1.000 23.23000 283 ARG A C 1
ATOM 834 O O . ARG A 1 129 ? 6.24978 1.69014 18.07837 1.000 26.14000 283 ARG A O 1
ATOM 842 N N . VAL A 1 130 ? 6.61446 3.49837 16.78188 1.000 21.85000 284 VAL A N 1
ATOM 843 C CA . VAL A 1 130 ? 5.18456 3.65169 16.53654 1.000 20.42000 284 VAL A CA 1
ATOM 844 C C . VAL A 1 130 ? 4.67157 2.50999 15.66814 1.000 22.24000 284 VAL A C 1
ATOM 845 O O . VAL A 1 130 ? 3.58940 1.96913 15.91173 1.000 25.54000 284 VAL A O 1
ATOM 849 N N . GLU A 1 131 ? 5.45975 2.09507 14.67525 1.000 18.04000 285 GLU A N 1
ATOM 850 C CA . GLU A 1 131 ? 5.01480 1.06736 13.74890 1.000 22.68000 285 GLU A CA 1
ATOM 851 C C . GLU A 1 131 ? 4.85137 -0.27077 14.45855 1.000 27.40000 285 GLU A C 1
ATOM 852 O O . GLU A 1 131 ? 3.81628 -0.93654 14.30712 1.000 25.34000 285 GLU A O 1
ATOM 858 N N . VAL A 1 132 ? 5.85408 -0.65814 15.26672 1.000 23.28000 286 VAL A N 1
ATOM 859 C CA . VAL A 1 132 ? 5.84366 -1.94630 15.95943 1.000 20.00000 286 VAL A CA 1
ATOM 860 C C . VAL A 1 132 ? 4.60740 -2.07027 16.84107 1.000 23.21000 286 VAL A C 1
ATOM 861 O O . VAL A 1 132 ? 3.93020 -3.10415 16.84966 1.000 26.17000 286 VAL A O 1
ATOM 865 N N . SER A 1 133 ? 4.27241 -1.01438 17.56923 1.000 19.80000 287 SER A N 1
ATOM 866 C CA . SER A 1 133 ? 3.17514 -1.09939 18.51492 1.000 19.79000 287 SER A CA 1
ATOM 867 C C . SER A 1 133 ? 1.83036 -0.77799 17.90564 1.000 18.89000 287 SER A C 1
ATOM 868 O O . SER A 1 133 ? 0.85418 -0.70798 18.63940 1.000 19.72000 287 SER A O 1
ATOM 871 N N . SER A 1 134 ? 1.74074 -0.62467 16.58965 1.000 24.75000 288 SER A N 1
ATOM 872 C CA . SER A 1 134 ? 0.54001 -0.08330 15.95346 1.000 22.57000 288 SER A CA 1
ATOM 873 C C . SER A 1 134 ? -0.49909 -1.12002 15.56595 1.000 23.66000 288 SER A C 1
ATOM 874 O O . SER A 1 134 ? -1.52787 -0.73970 15.00076 1.000 25.91000 288 SER A O 1
ATOM 877 N N . ARG A 1 135 ? -0.26339 -2.40912 15.79171 1.000 25.54000 289 ARG A N 1
ATOM 878 C CA . ARG A 1 135 ? -1.37352 -3.33887 15.64321 1.000 28.57000 289 ARG A CA 1
ATOM 879 C C . ARG A 1 135 ? -1.22100 -4.49512 16.61498 1.000 24.32000 289 ARG A C 1
ATOM 880 O O . ARG A 1 135 ? -0.13118 -4.79344 17.09920 1.000 26.00000 289 ARG A O 1
ATOM 888 N N . MET A 1 136 ? -2.35119 -5.12298 16.90854 1.000 22.78000 290 MET A N 1
ATOM 889 C CA . MET A 1 136 ? -2.40765 -6.22319 17.85327 1.000 28.60000 290 MET A CA 1
ATOM 890 C C . MET A 1 136 ? -2.20369 -7.51705 17.07503 1.000 25.24000 290 MET A C 1
ATOM 891 O O . MET A 1 136 ? -3.07256 -7.93471 16.30570 1.000 30.51000 290 MET A O 1
ATOM 896 N N . LEU A 1 137 ? -1.03184 -8.11630 17.23420 1.000 24.63000 291 LEU A N 1
ATOM 897 C CA . LEU A 1 137 ? -0.73191 -9.39021 16.60599 1.000 21.30000 291 LEU A CA 1
ATOM 898 C C . LEU A 1 137 ? -1.52230 -10.51222 17.26852 1.000 25.32000 291 LEU A C 1
ATOM 899 O O . LEU A 1 137 ? -1.84561 -10.46643 18.46145 1.000 28.01000 291 LEU A O 1
ATOM 904 N N . LYS A 1 138 ? -1.82529 -11.53098 16.48721 1.000 22.60000 292 LYS A N 1
ATOM 905 C CA . LYS A 1 138 ? -2.60362 -12.65794 16.95874 1.000 25.14000 292 LYS A CA 1
ATOM 906 C C . LYS A 1 138 ? -1.80783 -13.94606 16.81566 1.000 24.89000 292 LYS A C 1
ATOM 907 O O . LYS A 1 138 ? -0.93462 -14.08003 15.95086 1.000 18.84000 292 LYS A O 1
ATOM 913 N N . ARG A 1 139 ? -2.09724 -14.87721 17.70837 1.000 26.33000 293 ARG A N 1
ATOM 914 C CA . ARG A 1 139 ? -1.46647 -16.18132 17.65924 1.000 26.73000 293 ARG A CA 1
ATOM 915 C C . ARG A 1 139 ? -1.98030 -16.95094 16.44792 1.000 28.74000 293 ARG A C 1
ATOM 916 O O . ARG A 1 139 ? -3.18725 -17.02866 16.22259 1.000 34.84000 293 ARG A O 1
ATOM 924 N N . ARG A 1 140 ? -1.06919 -17.50293 15.64904 1.000 29.81000 294 ARG A N 1
ATOM 925 C CA . ARG A 1 140 ? -1.49600 -18.20858 14.44676 1.000 29.77000 294 ARG A CA 1
ATOM 926 C C . ARG A 1 140 ? -2.35932 -19.42249 14.79126 1.000 32.63000 294 ARG A C 1
ATOM 927 O O . ARG A 1 140 ? -3.41020 -19.64415 14.17793 1.000 33.82000 294 ARG A O 1
ATOM 935 N N . SER A 1 141 ? -1.94873 -20.20580 15.78918 1.000 37.26000 295 SER A N 1
ATOM 936 C CA . SER A 1 141 ? -2.71905 -21.39674 16.15371 1.000 41.54000 295 SER A CA 1
ATOM 937 C C . SER A 1 141 ? -4.14110 -21.04957 16.58541 1.000 36.77000 295 SER A C 1
ATOM 938 O O . SER A 1 141 ? -5.11107 -21.59826 16.05403 1.000 43.11000 295 SER A O 1
ATOM 941 N N . THR A 1 142 ? -4.28818 -20.13476 17.54158 1.000 37.38000 296 THR A N 1
ATOM 942 C CA . THR A 1 142 ? -5.54434 -19.97269 18.26929 1.000 38.31000 296 THR A CA 1
ATOM 943 C C . THR A 1 142 ? -6.26103 -18.64950 18.01841 1.000 36.14000 296 THR A C 1
ATOM 944 O O . THR A 1 142 ? -7.39412 -18.48339 18.48215 1.000 35.35000 296 THR A O 1
ATOM 948 N N . ASN A 1 143 ? -5.62967 -17.69946 17.33979 1.000 32.13000 297 ASN A N 1
ATOM 949 C CA . ASN A 1 143 ? -6.16336 -16.36731 17.09296 1.000 31.92000 297 ASN A CA 1
ATOM 950 C C . ASN A 1 143 ? -6.26052 -15.49157 18.33513 1.000 30.01000 297 ASN A C 1
ATOM 951 O O . ASN A 1 143 ? -6.76929 -14.38246 18.24725 1.000 32.24000 297 ASN A O 1
ATOM 956 N N . GLU A 1 144 ? -5.77991 -15.93893 19.48815 1.000 33.39000 298 GLU A N 1
ATOM 957 C CA . GLU A 1 144 ? -5.79905 -15.07519 20.66035 1.000 34.99000 298 GLU A CA 1
ATOM 958 C C . GLU A 1 144 ? -4.91976 -13.84730 20.43186 1.000 31.79000 298 GLU A C 1
ATOM 959 O O . GLU A 1 144 ? -3.92958 -13.89432 19.69711 1.000 30.69000 298 GLU A O 1
ATOM 965 N N . ASP A 1 145 ? -5.30272 -12.73638 21.05302 1.000 28.27000 299 ASP A N 1
ATOM 966 C CA . ASP A 1 145 ? -4.49747 -11.52851 20.98750 1.000 30.53000 299 ASP A CA 1
ATOM 967 C C . ASP A 1 145 ? -3.22072 -11.69894 21.80180 1.000 30.72000 299 ASP A C 1
ATOM 968 O O . ASP A 1 145 ? -3.26211 -12.15519 22.94869 1.000 32.06000 299 ASP A O 1
ATOM 973 N N . LEU A 1 146 ? -2.08549 -11.32002 21.21919 1.000 25.45000 300 LEU A N 1
ATOM 974 C CA . LEU A 1 146 ? -0.81770 -11.43842 21.92549 1.000 26.34000 300 LEU A CA 1
ATOM 975 C C . LEU A 1 146 ? -0.54074 -10.28569 22.87983 1.000 29.38000 300 LEU A C 1
ATOM 976 O O . LEU A 1 146 ? 0.38403 -10.40005 23.69105 1.000 30.39000 300 LEU A O 1
ATOM 981 N N . GLY A 1 147 ? -1.30652 -9.20353 22.82288 1.000 27.09000 301 GLY A N 1
ATOM 982 C CA . GLY A 1 147 ? -0.85347 -7.99778 23.50827 1.000 31.01000 301 GLY A CA 1
ATOM 983 C C . GLY A 1 147 ? 0.00993 -7.13573 22.60670 1.000 36.35000 301 GLY A C 1
ATOM 984 O O . GLY A 1 147 ? 0.63209 -7.60463 21.65076 1.000 34.77000 301 GLY A O 1
ATOM 985 N N . ALA A 1 148 ? 0.03110 -5.83480 22.89500 1.000 29.56000 302 ALA A N 1
ATOM 986 C CA . ALA A 1 148 ? 0.84748 -4.94877 22.08142 1.000 26.91000 302 ALA A CA 1
ATOM 987 C C . ALA A 1 148 ? 2.33237 -5.22110 22.30875 1.000 27.05000 302 ALA A C 1
ATOM 988 O O . ALA A 1 148 ? 2.76901 -5.61443 23.39078 1.000 27.50000 302 ALA A O 1
ATOM 990 N N . ILE A 1 149 ? 3.10568 -5.01900 21.25500 1.000 25.34000 303 ILE A N 1
ATOM 991 C CA . ILE A 1 149 ? 4.53964 -5.20527 21.26634 1.000 20.51000 303 ILE A CA 1
ATOM 992 C C . ILE A 1 149 ? 5.15493 -3.81937 21.17182 1.000 22.56000 303 ILE A C 1
ATOM 993 O O . ILE A 1 149 ? 4.86632 -3.06710 20.23491 1.000 24.92000 303 ILE A O 1
ATOM 998 N N . THR A 1 150 ? 5.94874 -3.44975 22.16811 1.000 27.82000 304 THR A N 1
ATOM 999 C CA . THR A 1 150 ? 6.67898 -2.18788 22.13459 1.000 29.11000 304 THR A CA 1
ATOM 1000 C C . THR A 1 150 ? 8.17596 -2.47213 22.03292 1.000 22.04000 304 THR A C 1
ATOM 1001 O O . THR A 1 150 ? 8.62174 -3.62522 22.02777 1.000 23.56000 304 THR A O 1
ATOM 1005 N N . VAL A 1 151 ? 8.96018 -1.40427 21.96537 1.000 22.04000 305 VAL A N 1
ATOM 1006 C CA . VAL A 1 151 ? 10.38122 -1.53447 21.69272 1.000 18.69000 305 VAL A CA 1
ATOM 1007 C C . VAL A 1 151 ? 11.08929 -0.33074 22.30018 1.000 19.64000 305 VAL A C 1
ATOM 1008 O O . VAL A 1 151 ? 10.58351 0.79136 22.24630 1.000 21.11000 305 VAL A O 1
ATOM 1012 N N . SER A 1 152 ? 12.24008 -0.57510 22.92043 1.000 20.13000 306 SER A N 1
ATOM 1013 C CA . SER A 1 152 ? 13.08212 0.45160 23.52088 1.000 17.26000 306 SER A CA 1
ATOM 1014 C C . SER A 1 152 ? 14.35936 0.62055 22.70526 1.000 19.03000 306 SER A C 1
ATOM 1015 O O . SER A 1 152 ? 14.87734 -0.33141 22.11818 1.000 20.64000 306 SER A O 1
ATOM 1018 N N . SER A 1 153 ? 14.90158 1.82444 22.73868 1.000 16.39000 307 SER A N 1
ATOM 1019 C CA . SER A 1 153 ? 15.81493 2.27050 21.71002 1.000 17.63000 307 SER A CA 1
ATOM 1020 C C . SER A 1 153 ? 16.84895 3.21417 22.32051 1.000 18.96000 307 SER A C 1
ATOM 1021 O O . SER A 1 153 ? 16.52587 4.01203 23.20361 1.000 14.78000 307 SER A O 1
ATOM 1024 N N . GLY A 1 154 ? 18.08406 3.12805 21.83982 1.000 17.51000 308 GLY A N 1
ATOM 1025 C CA . GLY A 1 154 ? 19.13212 4.03775 22.26530 1.000 15.58000 308 GLY A CA 1
ATOM 1026 C C . GLY A 1 154 ? 20.06148 4.32385 21.10361 1.000 19.56000 308 GLY A C 1
ATOM 1027 O O . GLY A 1 154 ? 20.42250 3.40195 20.37149 1.000 21.32000 308 GLY A O 1
ATOM 1028 N N . PHE A 1 155 ? 20.43478 5.58083 20.87600 1.000 19.70000 309 PHE A N 1
ATOM 1029 C CA . PHE A 1 155 ? 21.34212 5.87291 19.77630 1.000 20.10000 309 PHE A CA 1
ATOM 1030 C C . PHE A 1 155 ? 22.40118 6.84860 20.24281 1.000 21.40000 309 PHE A C 1
ATOM 1031 O O . PHE A 1 155 ? 22.26902 7.48139 21.29492 1.000 23.22000 309 PHE A O 1
ATOM 1039 N N . ALA A 1 156 ? 23.47240 6.93058 19.45611 1.000 19.69000 310 ALA A N 1
ATOM 1040 C CA . ALA A 1 156 ? 24.60848 7.77730 19.77860 1.000 25.49000 310 ALA A CA 1
ATOM 1041 C C . ALA A 1 156 ? 25.27990 8.20847 18.48188 1.000 26.68000 310 ALA A C 1
ATOM 1042 O O . ALA A 1 156 ? 25.26502 7.47270 17.49670 1.000 28.35000 310 ALA A O 1
ATOM 1044 N N . GLU A 1 157 ? 25.81613 9.42837 18.47430 1.000 29.96000 311 GLU A N 1
ATOM 1045 C CA . GLU A 1 157 ? 26.67151 9.91745 17.39663 1.000 30.31000 311 GLU A CA 1
ATOM 1046 C C . GLU A 1 157 ? 28.12237 9.55712 17.67193 1.000 33.88000 311 GLU A C 1
ATOM 1047 O O . GLU A 1 157 ? 28.59409 9.66977 18.80908 1.000 37.04000 311 GLU A O 1
ATOM 1053 N N . ARG A 1 158 ? 28.84657 9.15822 16.63403 1.000 30.21000 312 ARG A N 1
ATOM 1054 C CA . ARG A 1 158 ? 30.27047 8.91091 16.83235 1.000 37.16000 312 ARG A CA 1
ATOM 1055 C C . ARG A 1 158 ? 31.01065 10.22471 17.09585 1.000 32.96000 312 ARG A C 1
ATOM 1056 O O . ARG A 1 158 ? 30.84702 11.20391 16.36403 1.000 31.64000 312 ARG A O 1
ATOM 1064 N N . LYS A 1 159 ? 31.81737 10.24431 18.14507 1.000 31.91000 313 LYS A N 1
ATOM 1065 C CA . LYS A 1 159 ? 32.66251 11.39109 18.43955 1.000 38.11000 313 LYS A CA 1
ATOM 1066 C C . LYS A 1 159 ? 33.89774 11.33806 17.54886 1.000 41.98000 313 LYS A C 1
ATOM 1067 O O . LYS A 1 159 ? 34.16072 10.32416 16.89970 1.000 40.81000 313 LYS A O 1
ATOM 1073 N N . PRO A 1 160 ? 34.65097 12.44594 17.45232 1.000 47.81000 314 PRO A N 1
ATOM 1074 C CA . PRO A 1 160 ? 35.78022 12.48394 16.51362 1.000 45.25000 314 PRO A CA 1
ATOM 1075 C C . PRO A 1 160 ? 36.75798 11.32873 16.63562 1.000 43.18000 314 PRO A C 1
ATOM 1076 O O . PRO A 1 160 ? 36.94309 10.59592 15.66250 1.000 48.98000 314 PRO A O 1
ATOM 1080 N N . GLY A 1 161 ? 37.38063 11.11435 17.77673 1.000 38.74000 315 GLY A N 1
ATOM 1081 C CA . GLY A 1 161 ? 38.34545 10.03419 17.70474 1.000 44.50000 315 GLY A CA 1
ATOM 1082 C C . GLY A 1 161 ? 37.81312 8.64323 17.97728 1.000 41.45000 315 GLY A C 1
ATOM 1083 O O . GLY A 1 161 ? 38.60788 7.73502 18.22028 1.000 43.80000 315 GLY A O 1
ATOM 1084 N N . GLU A 1 162 ? 36.50309 8.42749 17.92088 1.000 43.49000 316 GLU A N 1
ATOM 1085 C CA . GLU A 1 162 ? 35.89569 7.32643 18.66347 1.000 44.17000 316 GLU A CA 1
ATOM 1086 C C . GLU A 1 162 ? 35.74667 6.06065 17.82614 1.000 40.57000 316 GLU A C 1
ATOM 1087 O O . GLU A 1 162 ? 35.35999 6.10799 16.65105 1.000 41.46000 316 GLU A O 1
ATOM 1093 N N . SER A 1 163 ? 36.04229 4.92445 18.45396 1.000 34.61000 317 SER A N 1
ATOM 1094 C CA . SER A 1 163 ? 35.95522 3.62661 17.80864 1.000 36.40000 317 SER A CA 1
ATOM 1095 C C . SER A 1 163 ? 34.53110 3.09486 17.88414 1.000 38.65000 317 SER A C 1
ATOM 1096 O O . SER A 1 163 ? 33.71497 3.54783 18.69603 1.000 35.15000 317 SER A O 1
ATOM 1099 N N . GLY A 1 164 ? 34.25813 2.09311 17.03684 1.000 35.35000 318 GLY A N 1
ATOM 1100 C CA . GLY A 1 164 ? 32.93003 1.49537 16.99935 1.000 37.23000 318 GLY A CA 1
ATOM 1101 C C . GLY A 1 164 ? 32.50457 0.90514 18.33210 1.000 36.58000 318 GLY A C 1
ATOM 1102 O O . GLY A 1 164 ? 31.34348 1.02527 18.73383 1.000 36.88000 318 GLY A O 1
ATOM 1103 N N . HIS A 1 165 ? 33.43726 0.27680 19.04521 1.000 32.22000 319 HIS A N 1
ATOM 1104 C CA . HIS A 1 165 ? 33.09781 -0.30543 20.33298 1.000 26.94000 319 HIS A CA 1
ATOM 1105 C C . HIS A 1 165 ? 32.70375 0.76741 21.33913 1.000 34.13000 319 HIS A C 1
ATOM 1106 O O . HIS A 1 165 ? 31.78450 0.57640 22.14784 1.000 38.55000 319 HIS A O 1
ATOM 1113 N N . SER A 1 166 ? 33.38797 1.90029 21.31657 1.000 34.45000 320 SER A N 1
ATOM 1114 C CA . SER A 1 166 ? 33.08291 2.94713 22.28273 1.000 36.09000 320 SER A CA 1
ATOM 1115 C C . SER A 1 166 ? 31.71810 3.57945 22.00751 1.000 31.96000 320 SER A C 1
ATOM 1116 O O . SER A 1 166 ? 30.91190 3.77339 22.92634 1.000 29.34000 320 SER A O 1
ATOM 1119 N N . VAL A 1 167 ? 31.43150 3.90979 20.74751 1.000 30.85000 321 VAL A N 1
ATOM 1120 C CA . VAL A 1 167 ? 30.13169 4.50810 20.45031 1.000 31.39000 321 VAL A CA 1
ATOM 1121 C C . VAL A 1 167 ? 29.01745 3.47527 20.62478 1.000 29.33000 321 VAL A C 1
ATOM 1122 O O . VAL A 1 167 ? 27.87942 3.82241 20.96556 1.000 26.25000 321 VAL A O 1
ATOM 1126 N N . MET A 1 168 ? 29.32626 2.19426 20.43256 1.000 30.32000 322 MET A N 1
ATOM 1127 C CA . MET A 1 168 ? 28.35398 1.15137 20.74407 1.000 30.14000 322 MET A CA 1
ATOM 1128 C C . MET A 1 168 ? 28.01958 1.12509 22.23297 1.000 30.38000 322 MET A C 1
ATOM 1129 O O . MET A 1 168 ? 26.86943 0.86322 22.61061 1.000 23.05000 322 MET A O 1
ATOM 1134 N N . GLU A 1 169 ? 29.01540 1.39370 23.09730 1.000 28.28000 323 GLU A N 1
ATOM 1135 C CA . GLU A 1 169 ? 28.76303 1.41642 24.53924 1.000 26.32000 323 GLU A CA 1
ATOM 1136 C C . GLU A 1 169 ? 27.91915 2.61749 24.95229 1.000 26.20000 323 GLU A C 1
ATOM 1137 O O . GLU A 1 169 ? 27.09189 2.51743 25.86705 1.000 28.01000 323 GLU A O 1
ATOM 1143 N N . ARG A 1 170 ? 28.10753 3.76160 24.29860 1.000 23.78000 324 ARG A N 1
ATOM 1144 C CA . ARG A 1 170 ? 27.27067 4.91469 24.59465 1.000 24.06000 324 ARG A CA 1
ATOM 1145 C C . ARG A 1 170 ? 25.83776 4.69407 24.12222 1.000 25.05000 324 ARG A C 1
ATOM 1146 O O . ARG A 1 170 ? 24.89566 5.13609 24.78707 1.000 27.24000 324 ARG A O 1
ATOM 1154 N N . ALA A 1 171 ? 25.64792 3.99536 23.00101 1.000 22.76000 325 ALA A N 1
ATOM 1155 C CA . ALA A 1 171 ? 24.29598 3.69072 22.53958 1.000 22.82000 325 ALA A CA 1
ATOM 1156 C C . ALA A 1 171 ? 23.60255 2.68664 23.46017 1.000 21.69000 325 ALA A C 1
ATOM 1157 O O . ALA A 1 171 ? 22.39751 2.81780 23.72488 1.000 18.93000 325 ALA A O 1
ATOM 1159 N N . ASP A 1 172 ? 24.34423 1.67639 23.94713 1.000 23.01000 326 ASP A N 1
ATOM 1160 C CA . ASP A 1 172 ? 23.77281 0.69728 24.87376 1.000 22.78000 326 ASP A CA 1
ATOM 1161 C C . ASP A 1 172 ? 23.34759 1.36506 26.17280 1.000 25.36000 326 ASP A C 1
ATOM 1162 O O . ASP A 1 172 ? 22.27339 1.06814 26.71245 1.000 23.57000 326 ASP A O 1
ATOM 1167 N N . ALA A 1 173 ? 24.17263 2.29179 26.67323 1.000 23.24000 327 ALA A N 1
ATOM 1168 C CA . ALA A 1 173 ? 23.82546 3.05459 27.86631 1.000 23.23000 327 ALA A CA 1
ATOM 1169 C C . ALA A 1 173 ? 22.55467 3.87587 27.66417 1.000 19.52000 327 ALA A C 1
ATOM 1170 O O . ALA A 1 173 ? 21.77046 4.05581 28.59600 1.000 17.26000 327 ALA A O 1
ATOM 1172 N N . ALA A 1 174 ? 22.33108 4.37119 26.45222 1.000 19.40000 328 ALA A N 1
ATOM 1173 C CA . ALA A 1 174 ? 21.07228 5.04349 26.16404 1.000 19.92000 328 ALA A CA 1
ATOM 1174 C C . ALA A 1 174 ? 19.91010 4.04972 26.13051 1.000 20.68000 328 ALA A C 1
ATOM 1175 O O . ALA A 1 174 ? 18.80304 4.35482 26.59629 1.000 16.13000 328 ALA A O 1
ATOM 1177 N N . LEU A 1 175 ? 20.13203 2.85781 25.56829 1.000 20.04000 329 LEU A N 1
ATOM 1178 C CA . LEU A 1 175 ? 19.08183 1.84600 25.59178 1.000 17.83000 329 LEU A CA 1
ATOM 1179 C C . LEU A 1 175 ? 18.67739 1.52175 27.02960 1.000 19.91000 329 LEU A C 1
ATOM 1180 O O . LEU A 1 175 ? 17.48329 1.42490 27.34927 1.000 17.91000 329 LEU A O 1
ATOM 1185 N N . TYR A 1 176 ? 19.66713 1.38936 27.91883 1.000 19.66000 330 TYR A N 1
ATOM 1186 C CA . TYR A 1 176 ? 19.38772 1.16108 29.33171 1.000 24.31000 330 TYR A CA 1
ATOM 1187 C C . TYR A 1 176 ? 18.58678 2.30810 29.93276 1.000 22.43000 330 TYR A C 1
ATOM 1188 O O . TYR A 1 176 ? 17.65453 2.07809 30.71246 1.000 23.28000 330 TYR A O 1
ATOM 1197 N N . ALA A 1 177 ? 18.94310 3.55511 29.59114 1.000 20.28000 331 ALA A N 1
ATOM 1198 C CA . ALA A 1 177 ? 18.15720 4.70816 30.02320 1.000 19.22000 331 ALA A CA 1
ATOM 1199 C C . ALA A 1 177 ? 16.70530 4.58753 29.56679 1.000 20.88000 331 ALA A C 1
ATOM 1200 O O . ALA A 1 177 ? 15.77513 4.80053 30.35959 1.000 25.87000 331 ALA A O 1
ATOM 1202 N N . SER A 1 178 ? 16.49057 4.23487 28.28965 1.000 18.46000 332 SER A N 1
ATOM 1203 C CA . SER A 1 178 ? 15.13566 3.98824 27.78824 1.000 19.77000 332 SER A CA 1
ATOM 1204 C C . SER A 1 178 ? 14.42024 2.90719 28.59380 1.000 21.63000 332 SER A C 1
ATOM 1205 O O . SER A 1 178 ? 13.23718 3.05534 28.91752 1.000 20.79000 332 SER A O 1
ATOM 1208 N N . LYS A 1 179 ? 15.10295 1.79499 28.89572 1.000 19.63000 333 LYS A N 1
ATOM 1209 C CA . LYS A 1 179 ? 14.47254 0.77192 29.72832 1.000 25.07000 333 LYS A CA 1
ATOM 1210 C C . LYS A 1 179 ? 14.12329 1.33367 31.09836 1.000 24.66000 333 LYS A C 1
ATOM 1211 O O . LYS A 1 179 ? 13.04109 1.06675 31.63301 1.000 23.66000 333 LYS A O 1
ATOM 1217 N N . ARG A 1 180 ? 15.01528 2.13737 31.67878 1.000 23.44000 334 ARG A N 1
ATOM 1218 C CA . ARG A 1 180 ? 14.72803 2.64211 33.01582 1.000 27.31000 334 ARG A CA 1
ATOM 1219 C C . ARG A 1 180 ? 13.69924 3.76031 32.99381 1.000 27.89000 334 ARG A C 1
ATOM 1220 O O . ARG A 1 180 ? 12.97002 3.92623 33.96765 1.000 31.42000 334 ARG A O 1
ATOM 1228 N N . GLY A 1 181 ? 13.61767 4.52858 31.90796 1.000 26.85000 335 GLY A N 1
ATOM 1229 C CA . GLY A 1 181 ? 12.54789 5.49181 31.78790 1.000 23.45000 335 GLY A CA 1
ATOM 1230 C C . GLY A 1 181 ? 11.16078 4.88808 31.73840 1.000 26.49000 335 GLY A C 1
ATOM 1231 O O . GLY A 1 181 ? 10.18288 5.62222 31.90631 1.000 32.33000 335 GLY A O 1
ATOM 1232 N N . GLY A 1 182 ? 11.04260 3.58315 31.51107 1.000 23.91000 336 GLY A N 1
ATOM 1233 C CA . GLY A 1 182 ? 9.73850 2.95941 31.46058 1.000 21.32000 336 GLY A CA 1
ATOM 1234 C C . GLY A 1 182 ? 9.48870 2.22176 30.15734 1.000 29.18000 336 GLY A C 1
ATOM 1235 O O . GLY A 1 182 ? 8.35470 1.82603 29.88395 1.000 32.81000 336 GLY A O 1
ATOM 1236 N N . ARG A 1 183 ? 10.52888 2.04975 29.33758 1.000 20.94000 337 ARG A N 1
ATOM 1237 C CA . ARG A 1 183 ? 10.43808 1.33706 28.06739 1.000 25.29000 337 ARG A CA 1
ATOM 1238 C C . ARG A 1 183 ? 9.51248 2.01046 27.05430 1.000 25.88000 337 ARG A C 1
ATOM 1239 O O . ARG A 1 183 ? 8.84858 2.99752 27.37035 1.000 30.94000 337 ARG A O 1
ATOM 1247 N N . ASN A 1 184 ? 9.48070 1.49275 25.82717 1.000 24.23000 338 ASN A N 1
ATOM 1248 C CA . ASN A 1 184 ? 8.64009 2.03915 24.75608 1.000 25.02000 338 ASN A CA 1
ATOM 1249 C C . ASN A 1 184 ? 9.02044 3.49315 24.47251 1.000 23.68000 338 ASN A C 1
ATOM 1250 O O . ASN A 1 184 ? 8.17962 4.40032 24.41150 1.000 20.52000 338 ASN A O 1
ATOM 1255 N N . ARG A 1 185 ? 10.31952 3.70994 24.29690 1.000 22.16000 339 ARG A N 1
ATOM 1256 C CA . ARG A 1 185 ? 10.80282 5.06389 24.11934 1.000 21.99000 339 ARG A CA 1
ATOM 1257 C C . ARG A 1 185 ? 12.19298 5.02077 23.50870 1.000 19.13000 339 ARG A C 1
ATOM 1258 O O . ARG A 1 185 ? 12.85179 3.97965 23.49163 1.000 16.94000 339 ARG A O 1
ATOM 1266 N N . VAL A 1 186 ? 12.60733 6.18681 23.00307 1.000 19.52000 340 VAL A N 1
ATOM 1267 C CA . VAL A 1 186 ? 13.88755 6.42472 22.34847 1.000 18.40000 340 VAL A CA 1
ATOM 1268 C C . VAL A 1 186 ? 14.68549 7.37637 23.22789 1.000 18.53000 340 VAL A C 1
ATOM 1269 O O . VAL A 1 186 ? 14.11852 8.31735 23.78496 1.000 17.93000 340 VAL A O 1
ATOM 1273 N N . THR A 1 187 ? 15.99642 7.14809 23.34919 1.000 18.80000 341 THR A N 1
ATOM 1274 C CA . THR A 1 187 ? 16.87038 8.02975 24.12662 1.000 19.63000 341 THR A CA 1
ATOM 1275 C C . THR A 1 187 ? 18.17562 8.27568 23.38802 1.000 19.90000 341 THR A C 1
ATOM 1276 O O . THR A 1 187 ? 18.82656 7.32265 22.94997 1.000 19.18000 341 THR A O 1
ATOM 1280 N N . ALA A 1 188 ? 18.55390 9.54764 23.25341 1.000 22.21000 342 ALA A N 1
ATOM 1281 C CA . ALA A 1 188 ? 19.85711 9.89052 22.70583 1.000 25.54000 342 ALA A CA 1
ATOM 1282 C C . ALA A 1 188 ? 20.89581 9.85607 23.81710 1.000 26.00000 342 ALA A C 1
ATOM 1283 O O . ALA A 1 188 ? 20.65461 10.34686 24.92215 1.000 29.80000 342 ALA A O 1
ATOM 1285 N N . ALA A 1 189 ? 22.05377 9.26492 23.52227 1.000 24.89000 343 ALA A N 1
ATOM 1286 C CA . ALA A 1 189 ? 23.14852 9.27449 24.48756 1.000 34.27000 343 ALA A CA 1
ATOM 1287 C C . ALA A 1 189 ? 23.53668 10.69532 24.88599 1.000 39.44000 343 ALA A C 1
ATOM 1288 O O . ALA A 1 189 ? 23.91342 10.93999 26.04314 1.000 36.35000 343 ALA A O 1
ATOM 1290 N N . GLU A 1 190 ? 23.43111 11.64056 23.94618 1.000 40.69000 344 GLU A N 1
ATOM 1291 C CA . GLU A 1 190 ? 23.82132 13.03645 24.12560 1.000 49.63000 344 GLU A CA 1
ATOM 1292 C C . GLU A 1 190 ? 22.83024 13.82343 24.98752 1.000 51.75000 344 GLU A C 1
ATOM 1293 O O . GLU A 1 190 ? 22.95844 15.05338 25.10684 1.000 52.45000 344 GLU A O 1
ATOM 1299 N N . SER A 1 191 ? 21.85696 13.12448 25.57110 1.000 47.58000 345 SER A N 1
ATOM 1300 C CA . SER A 1 191 ? 20.94580 13.65943 26.57199 1.000 43.90000 345 SER A CA 1
ATOM 1301 C C . SER A 1 191 ? 21.13730 12.84309 27.85485 1.000 43.83000 345 SER A C 1
ATOM 1302 O O . SER A 1 191 ? 20.41908 13.01100 28.83570 1.000 47.08000 345 SER A O 1
ATOM 1305 N N . PRO B 1 16 ? 5.82608 1.98609 5.80259 1.000 64.18000 170 PRO B N 1
ATOM 1306 C CA . PRO B 1 16 ? 6.64971 1.75482 4.59539 1.000 67.17000 170 PRO B CA 1
ATOM 1307 C C . PRO B 1 16 ? 6.44744 0.34571 3.95072 1.000 72.81000 170 PRO B C 1
ATOM 1308 O O . PRO B 1 16 ? 7.26346 -0.55529 4.16965 1.000 68.36000 170 PRO B O 1
ATOM 1312 N N . ARG B 1 17 ? 5.39519 0.20061 3.12906 1.000 77.44000 171 ARG B N 1
ATOM 1313 C CA . ARG B 1 17 ? 4.87700 -1.10844 2.71446 1.000 71.84000 171 ARG B CA 1
ATOM 1314 C C . ARG B 1 17 ? 5.89672 -1.90964 1.91130 1.000 76.92000 171 ARG B C 1
ATOM 1315 O O . ARG B 1 17 ? 6.42244 -1.43486 0.90206 1.000 85.80000 171 ARG B O 1
ATOM 1323 N N . GLY B 1 18 ? 6.15778 -3.16257 2.35846 1.000 72.40000 172 GLY B N 1
ATOM 1324 C CA . GLY B 1 18 ? 7.07353 -4.04675 1.66336 1.000 70.36000 172 GLY B CA 1
ATOM 1325 C C . GLY B 1 18 ? 6.39216 -4.88392 0.57272 1.000 75.69000 172 GLY B C 1
ATOM 1326 O O . GLY B 1 18 ? 5.16613 -4.94787 0.47609 1.000 77.61000 172 GLY B O 1
ATOM 1327 N N . SER B 1 19 ? 7.21988 -5.53212 -0.25041 1.000 72.59000 173 SER B N 1
ATOM 1328 C CA . SER B 1 19 ? 6.72150 -6.31631 -1.37811 1.000 66.07000 173 SER B CA 1
ATOM 1329 C C . SER B 1 19 ? 5.88858 -7.50817 -0.89164 1.000 56.18000 173 SER B C 1
ATOM 1330 O O . SER B 1 19 ? 5.86392 -7.84695 0.29643 1.000 53.30000 173 SER B O 1
ATOM 1333 N N . HIS B 1 20 ? 5.21727 -8.16231 -1.84632 1.000 52.23000 174 HIS B N 1
ATOM 1334 C CA . HIS B 1 20 ? 4.18431 -9.14320 -1.52683 1.000 39.47000 174 HIS B CA 1
ATOM 1335 C C . HIS B 1 20 ? 4.78936 -10.48015 -1.12076 1.000 33.78000 174 HIS B C 1
ATOM 1336 O O . HIS B 1 20 ? 5.65612 -11.02433 -1.80991 1.000 34.57000 174 HIS B O 1
ATOM 1343 N N . MET B 1 21 ? 4.31566 -11.00392 0.00448 1.000 36.00000 175 MET B N 1
ATOM 1344 C CA . MET B 1 21 ? 4.75775 -12.28684 0.52159 1.000 32.17000 175 MET B CA 1
ATOM 1345 C C . MET B 1 21 ? 3.54986 -13.04768 1.03809 1.000 24.26000 175 MET B C 1
ATOM 1346 O O . MET B 1 21 ? 2.48896 -12.47058 1.27930 1.000 19.67000 175 MET B O 1
ATOM 1351 N N . VAL B 1 22 ? 3.73984 -14.35666 1.20428 1.000 25.27000 176 VAL B N 1
ATOM 1352 C CA . VAL B 1 22 ? 2.72794 -15.27651 1.70876 1.000 22.30000 176 VAL B CA 1
ATOM 1353 C C . VAL B 1 22 ? 3.12233 -15.74627 3.10673 1.000 25.85000 176 VAL B C 1
ATOM 1354 O O . VAL B 1 22 ? 4.30740 -15.95328 3.40141 1.000 24.20000 176 VAL B O 1
ATOM 1358 N N . ARG B 1 23 ? 2.12657 -15.92406 3.96906 1.000 25.50000 177 ARG B N 1
ATOM 1359 C CA . ARG B 1 23 ? 2.38693 -16.49382 5.28009 1.000 23.18000 177 ARG B CA 1
ATOM 1360 C C . ARG B 1 23 ? 3.03680 -17.85389 5.09515 1.000 28.09000 177 ARG B C 1
ATOM 1361 O O . ARG B 1 23 ? 2.69049 -18.59605 4.17339 1.000 32.12000 177 ARG B O 1
ATOM 1369 N N . ARG B 1 24 ? 4.03003 -18.15779 5.91991 1.000 25.11000 178 ARG B N 1
ATOM 1370 C CA . ARG B 1 24 ? 4.65092 -19.46185 5.78097 1.000 24.46000 178 ARG B CA 1
ATOM 1371 C C . ARG B 1 24 ? 3.84809 -20.50766 6.54541 1.000 24.06000 178 ARG B C 1
ATOM 1372 O O . ARG B 1 24 ? 2.88432 -20.20848 7.25264 1.000 27.05000 178 ARG B O 1
ATOM 1380 N N . ASP B 1 25 ? 4.26198 -21.75571 6.40552 1.000 28.54000 179 ASP B N 1
ATOM 1381 C CA . ASP B 1 25 ? 3.58213 -22.83554 7.10592 1.000 29.73000 179 ASP B CA 1
ATOM 1382 C C . ASP B 1 25 ? 3.67659 -22.63927 8.61886 1.000 30.04000 179 ASP B C 1
ATOM 1383 O O . ASP B 1 25 ? 4.75076 -22.78721 9.21757 1.000 27.06000 179 ASP B O 1
ATOM 1388 N N . ALA B 1 26 ? 2.55780 -22.29909 9.25013 1.000 32.69000 180 ALA B N 1
ATOM 1389 C CA . ALA B 1 26 ? 2.60624 -22.00882 10.67806 1.000 33.96000 180 ALA B CA 1
ATOM 1390 C C . ALA B 1 26 ? 2.63843 -23.26066 11.54228 1.000 30.75000 180 ALA B C 1
ATOM 1391 O O . ALA B 1 26 ? 2.70080 -23.12643 12.76924 1.000 28.64000 180 ALA B O 1
ATOM 1393 N N . THR B 1 27 ? 2.59019 -24.46177 10.96152 1.000 26.74000 181 THR B N 1
ATOM 1394 C CA . THR B 1 27 ? 2.79636 -25.66463 11.76169 1.000 28.82000 181 THR B CA 1
ATOM 1395 C C . THR B 1 27 ? 4.26237 -26.04469 11.86632 1.000 28.04000 181 THR B C 1
ATOM 1396 O O . THR B 1 27 ? 4.58052 -27.02358 12.54441 1.000 29.84000 181 THR B O 1
ATOM 1400 N N . THR B 1 28 ? 5.15522 -25.31586 11.20992 1.000 24.45000 182 THR B N 1
ATOM 1401 C CA . THR B 1 28 ? 6.56320 -25.66793 11.20557 1.000 29.23000 182 THR B CA 1
ATOM 1402 C C . THR B 1 28 ? 7.36850 -24.70281 12.07115 1.000 28.80000 182 THR B C 1
ATOM 1403 O O . THR B 1 28 ? 6.88370 -23.66670 12.53410 1.000 26.65000 182 THR B O 1
ATOM 1407 N N . ASP B 1 29 ? 8.61055 -25.09184 12.30686 1.000 28.53000 183 ASP B N 1
ATOM 1408 C CA . ASP B 1 29 ? 9.57482 -24.31275 13.05842 1.000 26.80000 183 ASP B CA 1
ATOM 1409 C C . ASP B 1 29 ? 10.44557 -23.52098 12.08602 1.000 28.87000 183 ASP B C 1
ATOM 1410 O O . ASP B 1 29 ? 10.79123 -24.00920 11.00601 1.000 30.23000 183 ASP B O 1
ATOM 1415 N N . GLY B 1 30 ? 10.78875 -22.28892 12.46068 1.000 26.92000 184 GLY B N 1
ATOM 1416 C CA . GLY B 1 30 ? 11.56153 -21.45514 11.55630 1.000 24.38000 184 GLY B CA 1
ATOM 1417 C C . GLY B 1 30 ? 12.99345 -21.93124 11.38696 1.000 26.68000 184 GLY B C 1
ATOM 1418 O O . GLY B 1 30 ? 13.48211 -22.08448 10.26385 1.000 32.68000 184 GLY B O 1
ATOM 1419 N N . LEU B 1 31 ? 13.67777 -22.18807 12.49881 1.000 26.44000 185 LEU B N 1
ATOM 1420 C CA . LEU B 1 31 ? 15.10373 -22.50016 12.44344 1.000 24.64000 185 LEU B CA 1
ATOM 1421 C C . LEU B 1 31 ? 15.37545 -23.81831 11.72761 1.000 25.76000 185 LEU B C 1
ATOM 1422 O O . LEU B 1 31 ? 16.36523 -23.94450 11.00134 1.000 25.24000 185 LEU B O 1
ATOM 1427 N N . THR B 1 32 ? 14.53446 -24.82722 11.94905 1.000 28.55000 186 THR B N 1
ATOM 1428 C CA . THR B 1 32 ? 14.81925 -26.17932 11.49322 1.000 25.20000 186 THR B CA 1
ATOM 1429 C C . THR B 1 32 ? 13.82093 -26.73346 10.49362 1.000 26.97000 186 THR B C 1
ATOM 1430 O O . THR B 1 32 ? 14.15567 -27.69460 9.79970 1.000 29.95000 186 THR B O 1
ATOM 1434 N N . ASN B 1 33 ? 12.60294 -26.20440 10.44188 1.000 28.10000 187 ASN B N 1
ATOM 1435 C CA . ASN B 1 33 ? 11.49967 -26.68950 9.61030 1.000 37.82000 187 ASN B CA 1
ATOM 1436 C C . ASN B 1 33 ? 11.00470 -28.10841 9.96071 1.000 37.34000 187 ASN B C 1
ATOM 1437 O O . ASN B 1 33 ? 10.20844 -28.67550 9.20806 1.000 43.98000 187 ASN B O 1
ATOM 1442 N N . LEU B 1 34 ? 11.42700 -28.69122 11.08970 1.000 31.84000 188 LEU B N 1
ATOM 1443 C CA . LEU B 1 34 ? 10.62114 -29.71505 11.74413 1.000 27.76000 188 LEU B CA 1
ATOM 1444 C C . LEU B 1 34 ? 9.28530 -29.09590 12.17741 1.000 26.20000 188 LEU B C 1
ATOM 1445 O O . LEU B 1 34 ? 9.07834 -27.88890 12.07624 1.000 31.15000 188 LEU B O 1
ATOM 1450 N N . ALA B 1 35 ? 8.36640 -29.92776 12.66584 1.000 22.59000 189 ALA B N 1
ATOM 1451 C CA . ALA B 1 35 ? 7.13960 -29.39358 13.24510 1.000 20.26000 189 ALA B CA 1
ATOM 1452 C C . ALA B 1 35 ? 7.46201 -28.57337 14.48685 1.000 25.60000 189 ALA B C 1
ATOM 1453 O O . ALA B 1 35 ? 8.55318 -28.67532 15.06155 1.000 24.98000 189 ALA B O 1
ATOM 1455 N N . ASN B 1 36 ? 6.49018 -27.76223 14.91299 1.000 22.86000 190 ASN B N 1
ATOM 1456 C CA . ASN B 1 36 ? 6.61659 -26.97001 16.13280 1.000 23.18000 190 ASN B CA 1
ATOM 1457 C C . ASN B 1 36 ? 5.78089 -27.57875 17.26216 1.000 22.72000 190 ASN B C 1
ATOM 1458 O O . ASN B 1 36 ? 5.02878 -28.53875 17.06857 1.000 26.22000 190 ASN B O 1
ATOM 1463 N N . ARG B 1 37 ? 5.91927 -27.00154 18.45701 1.000 21.98000 191 ARG B N 1
ATOM 1464 C CA . ARG B 1 37 ? 5.34159 -27.61728 19.64430 1.000 20.65000 191 ARG B CA 1
ATOM 1465 C C . ARG B 1 37 ? 3.85853 -27.85523 19.47678 1.000 25.89000 191 ARG B C 1
ATOM 1466 O O . ARG B 1 37 ? 3.35258 -28.92214 19.84014 1.000 24.86000 191 ARG B O 1
ATOM 1474 N N . LYS B 1 38 ? 3.14642 -26.87230 18.91681 1.000 29.66000 192 LYS B N 1
ATOM 1475 C CA . LYS B 1 38 ? 1.69139 -26.96324 18.83926 1.000 33.71000 192 LYS B CA 1
ATOM 1476 C C . LYS B 1 38 ? 1.25803 -28.02340 17.83159 1.000 30.59000 192 LYS B C 1
ATOM 1477 O O . LYS B 1 38 ? 0.28206 -28.74831 18.06701 1.000 32.90000 192 LYS B O 1
ATOM 1483 N N . ALA B 1 39 ? 1.96870 -28.13065 16.71240 1.000 23.71000 193 ALA B N 1
ATOM 1484 C CA . ALA B 1 39 ? 1.66836 -29.18782 15.75268 1.000 26.46000 193 ALA B CA 1
ATOM 1485 C C . ALA B 1 39 ? 1.93846 -30.55472 16.36386 1.000 27.72000 193 ALA B C 1
ATOM 1486 O O . ALA B 1 39 ? 1.14437 -31.48770 16.20727 1.000 30.57000 193 ALA B O 1
ATOM 1488 N N . PHE B 1 40 ? 3.03967 -30.67864 17.09256 1.000 23.52000 194 PHE B N 1
ATOM 1489 C CA . PHE B 1 40 ? 3.36879 -31.94154 17.72670 1.000 26.37000 194 PHE B CA 1
ATOM 1490 C C . PHE B 1 40 ? 2.31107 -32.35829 18.74109 1.000 29.93000 194 PHE B C 1
ATOM 1491 O O . PHE B 1 40 ? 2.00404 -33.55325 18.86740 1.000 26.29000 194 PHE B O 1
ATOM 1499 N N . ASP B 1 41 ? 1.78535 -31.39412 19.51306 1.000 25.15000 195 ASP B N 1
ATOM 1500 C CA . ASP B 1 41 ? 0.81865 -31.71187 20.56341 1.000 29.18000 195 ASP B CA 1
ATOM 1501 C C . ASP B 1 41 ? -0.47356 -32.26391 19.97590 1.000 34.56000 195 ASP B C 1
ATOM 1502 O O . ASP B 1 41 ? -1.05645 -33.22178 20.50625 1.000 34.55000 195 ASP B O 1
ATOM 1507 N N . ASP B 1 42 ? -0.94085 -31.65509 18.88992 1.000 32.22000 196 ASP B N 1
ATOM 1508 C CA . ASP B 1 42 ? -2.12607 -32.15115 18.21237 1.000 34.67000 196 ASP B CA 1
ATOM 1509 C C . ASP B 1 42 ? -1.85634 -33.50929 17.57854 1.000 33.51000 196 ASP B C 1
ATOM 1510 O O . ASP B 1 42 ? -2.66435 -34.43522 17.70495 1.000 37.03000 196 ASP B O 1
ATOM 1515 N N . GLU B 1 43 ? -0.70754 -33.65247 16.91823 1.000 31.73000 197 GLU B N 1
ATOM 1516 C CA . GLU B 1 43 ? -0.33278 -34.93560 16.33136 1.000 31.37000 197 GLU B CA 1
ATOM 1517 C C . GLU B 1 43 ? -0.20053 -36.04141 17.38153 1.000 32.54000 197 GLU B C 1
ATOM 1518 O O . GLU B 1 43 ? -0.51467 -37.20045 17.10184 1.000 33.43000 197 GLU B O 1
ATOM 1524 N N . LEU B 1 44 ? 0.25585 -35.70421 18.59233 1.000 32.15000 198 LEU B N 1
ATOM 1525 C CA . LEU B 1 44 ? 0.33512 -36.68801 19.67249 1.000 31.82000 198 LEU B CA 1
ATOM 1526 C C . LEU B 1 44 ? -1.05478 -37.16185 20.09799 1.000 38.49000 198 LEU B C 1
ATOM 1527 O O . LEU B 1 44 ? -1.30181 -38.36782 20.21529 1.000 36.93000 198 LEU B O 1
ATOM 1532 N N . ASP B 1 45 ? -1.97866 -36.22076 20.33709 1.000 36.89000 199 ASP B N 1
ATOM 1533 C CA . ASP B 1 45 ? -3.35159 -36.59762 20.66756 1.000 36.60000 199 ASP B CA 1
ATOM 1534 C C . ASP B 1 45 ? -3.97996 -37.44980 19.57291 1.000 39.51000 199 ASP B C 1
ATOM 1535 O O . ASP B 1 45 ? -4.65792 -38.44071 19.86730 1.000 37.72000 199 ASP B O 1
ATOM 1540 N N . ARG B 1 46 ? -3.78531 -37.07205 18.30478 1.000 37.30000 200 ARG B N 1
ATOM 1541 C CA . ARG B 1 46 ? -4.34868 -37.85722 17.21010 1.000 38.34000 200 ARG B CA 1
ATOM 1542 C C . ARG B 1 46 ? -3.77075 -39.26825 17.20819 1.000 37.60000 200 ARG B C 1
ATOM 1543 O O . ARG B 1 46 ? -4.51480 -40.25621 17.24660 1.000 30.79000 200 ARG B O 1
ATOM 1551 N N . ALA B 1 47 ? -2.43576 -39.37532 17.20981 1.000 38.31000 201 ALA B N 1
ATOM 1552 C CA . ALA B 1 47 ? -1.78284 -40.67837 17.17387 1.000 33.74000 201 ALA B CA 1
ATOM 1553 C C . ALA B 1 47 ? -2.14753 -41.53512 18.38014 1.000 36.05000 201 ALA B C 1
ATOM 1554 O O . ALA B 1 47 ? -2.25563 -42.76014 18.25940 1.000 37.92000 201 ALA B O 1
ATOM 1556 N N . CYS B 1 48 ? -2.34215 -40.92289 19.54608 1.000 32.71000 202 CYS B N 1
ATOM 1557 C CA . CYS B 1 48 ? -2.77385 -41.69765 20.70335 1.000 33.82000 202 CYS B CA 1
ATOM 1558 C C . CYS B 1 48 ? -4.16694 -42.28761 20.49888 1.000 37.11000 202 CYS B C 1
ATOM 1559 O O . CYS B 1 48 ? -4.39791 -43.45754 20.82416 1.000 37.92000 202 CYS B O 1
ATOM 1562 N N . ALA B 1 49 ? -5.10706 -41.49366 19.96400 1.000 34.40000 203 ALA B N 1
ATOM 1563 C CA . ALA B 1 49 ? -6.46016 -41.99164 19.71850 1.000 36.30000 203 ALA B CA 1
ATOM 1564 C C . ALA B 1 49 ? -6.45651 -43.15182 18.73372 1.000 34.49000 203 ALA B C 1
ATOM 1565 O O . ALA B 1 49 ? -7.16451 -44.14375 18.93011 1.000 38.56000 203 ALA B O 1
ATOM 1567 N N . GLU B 1 50 ? -5.67182 -43.03207 17.65946 1.000 36.46000 204 GLU B N 1
ATOM 1568 C CA . GLU B 1 50 ? -5.53517 -44.10826 16.68162 1.000 36.87000 204 GLU B CA 1
ATOM 1569 C C . GLU B 1 50 ? -4.96505 -45.37417 17.30969 1.000 40.01000 204 GLU B C 1
ATOM 1570 O O . GLU B 1 50 ? -5.35123 -46.48222 16.92301 1.000 44.27000 204 GLU B O 1
ATOM 1576 N N . ALA B 1 51 ? -4.05476 -45.23604 18.27940 1.000 38.99000 205 ALA B N 1
ATOM 1577 C CA . ALA B 1 51 ? -3.47662 -46.40194 18.94144 1.000 43.58000 205 ALA B CA 1
ATOM 1578 C C . ALA B 1 51 ? -4.43036 -47.03170 19.95384 1.000 43.38000 205 ALA B C 1
ATOM 1579 O O . ALA B 1 51 ? -4.31634 -48.22465 20.23903 1.000 45.36000 205 ALA B O 1
ATOM 1581 N N . GLU B 1 52 ? -5.35315 -46.25755 20.52197 1.000 42.98000 206 GLU B N 1
ATOM 1582 C CA . GLU B 1 52 ? -6.38392 -46.83433 21.37939 1.000 47.97000 206 GLU B CA 1
ATOM 1583 C C . GLU B 1 52 ? -7.36621 -47.67343 20.56784 1.000 54.81000 206 GLU B C 1
ATOM 1584 O O . GLU B 1 52 ? -7.59218 -48.85636 20.86312 1.000 56.75000 206 GLU B O 1
ATOM 1590 N N . GLU B 1 53 ? -7.96648 -47.07059 19.54090 1.000 48.05000 207 GLU B N 1
ATOM 1591 C CA . GLU B 1 53 ? -8.98075 -47.77668 18.77533 1.000 51.77000 207 GLU B CA 1
ATOM 1592 C C . GLU B 1 53 ? -8.38206 -48.86687 17.90936 1.000 52.76000 207 GLU B C 1
ATOM 1593 O O . GLU B 1 53 ? -9.10023 -49.79491 17.52375 1.000 57.07000 207 GLU B O 1
ATOM 1599 N N . GLY B 1 54 ? -7.08614 -48.79600 17.62296 1.000 51.94000 208 GLY B N 1
ATOM 1600 C CA . GLY B 1 54 ? -6.43042 -49.83818 16.86096 1.000 48.59000 208 GLY B CA 1
ATOM 1601 C C . GLY B 1 54 ? -5.77724 -50.90906 17.68697 1.000 43.73000 208 GLY B C 1
ATOM 1602 O O . GLY B 1 54 ? -5.31345 -51.90718 17.13302 1.000 49.95000 208 GLY B O 1
ATOM 1603 N N . GLY B 1 55 ? -5.72384 -50.73381 19.00592 1.000 43.39000 209 GLY B N 1
ATOM 1604 C CA . GLY B 1 55 ? -4.97264 -51.65569 19.83987 1.000 46.70000 209 GLY B CA 1
ATOM 1605 C C . GLY B 1 55 ? -3.49473 -51.72083 19.52845 1.000 44.34000 209 GLY B C 1
ATOM 1606 O O . GLY B 1 55 ? -2.81966 -52.65879 19.95842 1.000 48.93000 209 GLY B O 1
ATOM 1607 N N . THR B 1 56 ? -2.96690 -50.73700 18.80111 1.000 46.76000 210 THR B N 1
ATOM 1608 C CA . THR B 1 56 ? -1.56901 -50.67515 18.40468 1.000 45.25000 210 THR B CA 1
ATOM 1609 C C . THR B 1 56 ? -0.72166 -49.98699 19.47830 1.000 42.44000 210 THR B C 1
ATOM 1610 O O . THR B 1 56 ? -1.23035 -49.32879 20.38933 1.000 43.05000 210 THR B O 1
ATOM 1614 N N . THR B 1 57 ? 0.59130 -50.14408 19.35894 1.000 43.13000 211 THR B N 1
ATOM 1615 C CA . THR B 1 57 ? 1.52461 -49.53096 20.28955 1.000 43.14000 211 THR B CA 1
ATOM 1616 C C . THR B 1 57 ? 1.98352 -48.17408 19.74616 1.000 39.74000 211 THR B C 1
ATOM 1617 O O . THR B 1 57 ? 1.80119 -47.86030 18.56415 1.000 41.51000 211 THR B O 1
ATOM 1621 N N . ILE B 1 58 ? 2.54883 -47.35395 20.63384 1.000 36.95000 212 ILE B N 1
ATOM 1622 C CA . ILE B 1 58 ? 3.10279 -46.04805 20.25443 1.000 35.92000 212 ILE B CA 1
ATOM 1623 C C . ILE B 1 58 ? 4.05813 -45.57789 21.34706 1.000 33.08000 212 ILE B C 1
ATOM 1624 O O . ILE B 1 58 ? 3.78448 -45.72665 22.54416 1.000 30.23000 212 ILE B O 1
ATOM 1629 N N . CYS B 1 59 ? 5.19104 -45.01703 20.92761 1.000 30.54000 213 CYS B N 1
ATOM 1630 C CA . CYS B 1 59 ? 6.20234 -44.53391 21.85922 1.000 28.80000 213 CYS B CA 1
ATOM 1631 C C . CYS B 1 59 ? 6.54834 -43.07398 21.58085 1.000 28.64000 213 CYS B C 1
ATOM 1632 O O . CYS B 1 59 ? 6.44103 -42.57919 20.45379 1.000 27.46000 213 CYS B O 1
ATOM 1635 N N . LEU B 1 60 ? 7.01569 -42.41381 22.63458 1.000 24.96000 214 LEU B N 1
ATOM 1636 C CA . LEU B 1 60 ? 7.28376 -40.98582 22.64124 1.000 26.12000 214 LEU B CA 1
ATOM 1637 C C . LEU B 1 60 ? 8.64097 -40.76277 23.29079 1.000 25.18000 214 LEU B C 1
ATOM 1638 O O . LEU B 1 60 ? 8.84729 -41.16057 24.44081 1.000 25.24000 214 LEU B O 1
ATOM 1643 N N . ALA B 1 61 ? 9.56779 -40.15196 22.56040 1.000 25.18000 215 ALA B N 1
ATOM 1644 C CA . ALA B 1 61 ? 10.83798 -39.72492 23.12195 1.000 23.87000 215 ALA B CA 1
ATOM 1645 C C . ALA B 1 61 ? 10.89707 -38.20292 23.17664 1.000 25.69000 215 ALA B C 1
ATOM 1646 O O . ALA B 1 61 ? 10.23288 -37.51003 22.39671 1.000 20.63000 215 ALA B O 1
ATOM 1648 N N . VAL B 1 62 ? 11.70338 -37.69379 24.10731 1.000 23.39000 216 VAL B N 1
ATOM 1649 C CA . VAL B 1 62 ? 11.98749 -36.27077 24.24896 1.000 20.38000 216 VAL B CA 1
ATOM 1650 C C . VAL B 1 62 ? 13.49655 -36.12982 24.41248 1.000 21.14000 216 VAL B C 1
ATOM 1651 O O . VAL B 1 62 ? 14.09975 -36.86471 25.20144 1.000 22.65000 216 VAL B O 1
ATOM 1655 N N . LEU B 1 63 ? 14.11138 -35.19300 23.67512 1.000 18.98000 217 LEU B N 1
ATOM 1656 C CA . LEU B 1 63 ? 15.56340 -35.02307 23.69366 1.000 19.11000 217 LEU B CA 1
ATOM 1657 C C . LEU B 1 63 ? 15.94458 -33.58703 24.03628 1.000 23.20000 217 LEU B C 1
ATOM 1658 O O . LEU B 1 63 ? 15.22853 -32.63905 23.70031 1.000 23.25000 217 LEU B O 1
ATOM 1663 N N . ASP B 1 64 ? 17.10877 -33.42997 24.67290 1.000 21.79000 218 ASP B N 1
ATOM 1664 C CA . ASP B 1 64 ? 17.58898 -32.13590 25.14652 1.000 21.26000 218 ASP B CA 1
ATOM 1665 C C . ASP B 1 64 ? 19.05788 -31.96705 24.77505 1.000 23.02000 218 ASP B C 1
ATOM 1666 O O . ASP B 1 64 ? 19.87291 -32.86005 25.02998 1.000 21.22000 218 ASP B O 1
ATOM 1671 N N . ILE B 1 65 ? 19.39177 -30.82518 24.17574 1.000 22.43000 219 ILE B N 1
ATOM 1672 C CA . ILE B 1 65 ? 20.78469 -30.51332 23.86427 1.000 20.27000 219 ILE B CA 1
ATOM 1673 C C . ILE B 1 65 ? 21.51009 -30.15011 25.15298 1.000 21.42000 219 ILE B C 1
ATOM 1674 O O . ILE B 1 65 ? 21.15834 -29.17097 25.82490 1.000 28.37000 219 ILE B O 1
ATOM 1679 N N . ASP B 1 66 ? 22.54115 -30.91811 25.48882 1.000 20.03000 220 ASP B N 1
ATOM 1680 C CA . ASP B 1 66 ? 23.23853 -30.72491 26.75158 1.000 22.76000 220 ASP B CA 1
ATOM 1681 C C . ASP B 1 66 ? 24.09659 -29.46896 26.71009 1.000 23.64000 220 ASP B C 1
ATOM 1682 O O . ASP B 1 66 ? 24.73831 -29.16718 25.69884 1.000 24.44000 220 ASP B O 1
ATOM 1687 N N . HIS B 1 67 ? 24.08496 -28.73175 27.81995 1.000 20.99000 221 HIS B N 1
ATOM 1688 C CA . HIS B 1 67 ? 24.98409 -27.61276 28.04648 1.000 20.20000 221 HIS B CA 1
ATOM 1689 C C . HIS B 1 67 ? 24.70685 -26.49593 27.05635 1.000 20.56000 221 HIS B C 1
ATOM 1690 O O . HIS B 1 67 ? 25.62475 -25.81506 26.59295 1.000 22.25000 221 HIS B O 1
ATOM 1697 N N . PHE B 1 68 ? 23.42377 -26.29692 26.74269 1.000 20.30000 222 PHE B N 1
ATOM 1698 C CA . PHE B 1 68 ? 23.10747 -25.46512 25.59163 1.000 20.35000 222 PHE B CA 1
ATOM 1699 C C . PHE B 1 68 ? 23.23563 -23.96507 25.86631 1.000 20.59000 222 PHE B C 1
ATOM 1700 O O . PHE B 1 68 ? 23.71442 -23.22426 24.99303 1.000 18.15000 222 PHE B O 1
ATOM 1708 N N . LYS B 1 69 ? 22.78601 -23.47983 27.03235 1.000 20.50000 223 LYS B N 1
ATOM 1709 C CA . LYS B 1 69 ? 23.00817 -22.06678 27.33902 1.000 23.78000 223 LYS B CA 1
ATOM 1710 C C . LYS B 1 69 ? 24.49921 -21.77285 27.40752 1.000 25.09000 223 LYS B C 1
ATOM 1711 O O . LYS B 1 69 ? 24.96012 -20.73797 26.90919 1.000 25.11000 223 LYS B O 1
ATOM 1717 N N . GLY B 1 70 ? 25.27133 -22.69278 27.98847 1.000 22.11000 224 GLY B N 1
ATOM 1718 C CA . GLY B 1 70 ? 26.71435 -22.53286 28.00801 1.000 26.16000 224 GLY B CA 1
ATOM 1719 C C . GLY B 1 70 ? 27.29896 -22.25414 26.63978 1.000 25.78000 224 GLY B C 1
ATOM 1720 O O . GLY B 1 70 ? 28.16796 -21.39122 26.49736 1.000 27.88000 224 GLY B O 1
ATOM 1721 N N . PHE B 1 71 ? 26.83061 -22.98031 25.61406 1.000 21.55000 225 PHE B N 1
ATOM 1722 C CA . PHE B 1 71 ? 27.24322 -22.69959 24.23988 1.000 21.54000 225 PHE B CA 1
ATOM 1723 C C . PHE B 1 71 ? 27.02019 -21.24265 23.87868 1.000 22.21000 225 PHE B C 1
ATOM 1724 O O . PHE B 1 71 ? 27.94310 -20.54778 23.44427 1.000 24.59000 225 PHE B O 1
ATOM 1732 N N . ASN B 1 72 ? 25.76825 -20.78456 23.98996 1.000 19.10000 226 ASN B N 1
ATOM 1733 C CA . ASN B 1 72 ? 25.44321 -19.42162 23.59580 1.000 21.32000 226 ASN B CA 1
ATOM 1734 C C . ASN B 1 72 ? 26.26649 -18.41251 24.38137 1.000 21.66000 226 ASN B C 1
ATOM 1735 O O . ASN B 1 72 ? 26.67538 -17.38564 23.83205 1.000 25.72000 226 ASN B O 1
ATOM 1740 N N . ASP B 1 73 ? 26.53886 -18.69829 25.65834 1.000 22.60000 227 ASP B N 1
ATOM 1741 C CA . ASP B 1 73 ? 27.36514 -17.80718 26.47093 1.000 25.20000 227 ASP B CA 1
ATOM 1742 C C . ASP B 1 73 ? 28.80200 -17.77135 25.97150 1.000 25.66000 227 ASP B C 1
ATOM 1743 O O . ASP B 1 73 ? 29.44906 -16.72038 25.99011 1.000 26.53000 227 ASP B O 1
ATOM 1748 N N . THR B 1 74 ? 29.31680 -18.91246 25.51956 1.000 24.25000 228 THR B N 1
ATOM 1749 C CA . THR B 1 74 ? 30.70968 -18.98161 25.11216 1.000 24.60000 228 THR B CA 1
ATOM 1750 C C . THR B 1 74 ? 30.91828 -18.48889 23.68500 1.000 23.09000 228 THR B C 1
ATOM 1751 O O . THR B 1 74 ? 31.93823 -17.85500 23.39758 1.000 25.44000 228 THR B O 1
ATOM 1755 N N . TRP B 1 75 ? 29.96000 -18.72101 22.79233 1.000 24.77000 229 TRP B N 1
ATOM 1756 C CA . TRP B 1 75 ? 30.17560 -18.50029 21.37223 1.000 18.00000 229 TRP B CA 1
ATOM 1757 C C . TRP B 1 75 ? 29.15045 -17.59536 20.71136 1.000 17.65000 229 TRP B C 1
ATOM 1758 O O . TRP B 1 75 ? 29.26210 -17.34559 19.50528 1.000 20.46000 229 TRP B O 1
ATOM 1769 N N . GLY B 1 76 ? 28.12968 -17.15117 21.42258 1.000 15.69000 230 GLY B N 1
ATOM 1770 C CA . GLY B 1 76 ? 27.18555 -16.24223 20.81269 1.000 17.43000 230 GLY B CA 1
ATOM 1771 C C . GLY B 1 76 ? 25.92837 -16.93926 20.31619 1.000 18.41000 230 GLY B C 1
ATOM 1772 O O . GLY B 1 76 ? 25.88125 -18.16029 20.12944 1.000 17.00000 230 GLY B O 1
ATOM 1773 N N . HIS B 1 77 ? 24.89534 -16.11925 20.07834 1.000 15.93000 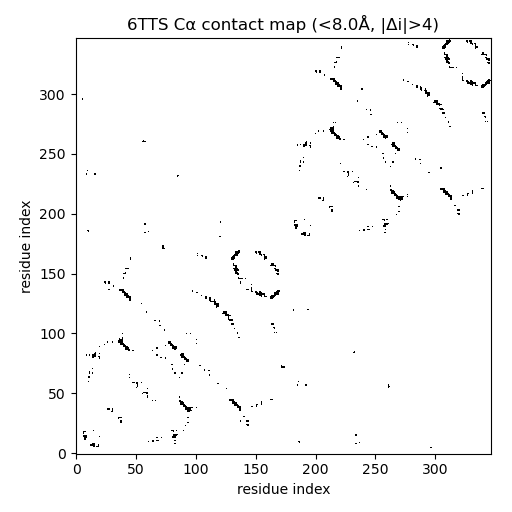231 HIS B N 1
ATOM 1774 C CA . HIS B 1 77 ? 23.57921 -16.64424 19.73283 1.000 16.80000 231 HIS B CA 1
ATOM 1775 C C . HIS B 1 77 ? 23.60177 -17.29450 18.35595 1.000 18.82000 231 HIS B C 1
ATOM 1776 O O . HIS B 1 77 ? 23.00365 -18.36251 18.16033 1.000 17.14000 231 HIS B O 1
ATOM 1783 N N . GLN B 1 78 ? 24.29151 -16.66672 17.39363 1.000 17.39000 232 GLN B N 1
ATOM 1784 C CA . GLN B 1 78 ? 24.42009 -17.23298 16.04969 1.000 18.16000 232 GLN B CA 1
ATOM 1785 C C . GLN B 1 78 ? 24.95902 -18.66200 16.09180 1.000 17.70000 232 GLN B C 1
ATOM 1786 O O . GLN B 1 78 ? 24.37780 -19.57408 15.49815 1.000 17.73000 232 GLN B O 1
ATOM 1792 N N . THR B 1 79 ? 26.06123 -18.88192 16.82152 1.000 17.59000 233 THR B N 1
ATOM 1793 C CA . THR B 1 79 ? 26.62919 -20.22393 16.93360 1.000 18.54000 233 THR B CA 1
ATOM 1794 C C . THR B 1 79 ? 25.64834 -21.16275 17.62007 1.000 18.33000 233 THR B C 1
ATOM 1795 O O . THR B 1 79 ? 25.54017 -22.33682 17.24632 1.000 15.93000 233 THR B O 1
ATOM 1799 N N . GLY B 1 80 ? 24.92667 -20.65652 18.62819 1.000 14.05000 234 GLY B N 1
ATOM 1800 C CA . GLY B 1 80 ? 23.88081 -21.44435 19.24865 1.000 15.62000 234 GLY B CA 1
ATOM 1801 C C . GLY B 1 80 ? 22.87348 -21.97048 18.24804 1.000 16.25000 234 GLY B C 1
ATOM 1802 O O . GLY B 1 80 ? 22.44545 -23.12144 18.34339 1.000 16.83000 234 GLY B O 1
ATOM 1803 N N . ASP B 1 81 ? 22.48724 -21.13565 17.27000 1.000 17.00000 235 ASP B N 1
ATOM 1804 C CA . ASP B 1 81 ? 21.51691 -21.54179 16.24936 1.000 20.68000 235 ASP B CA 1
ATOM 1805 C C . ASP B 1 81 ? 22.06359 -22.65098 15.35541 1.000 21.36000 235 ASP B C 1
ATOM 1806 O O . ASP B 1 81 ? 21.29340 -23.48604 14.85980 1.000 20.54000 235 ASP B O 1
ATOM 1811 N N . GLN B 1 82 ? 23.37552 -22.64410 15.10902 1.000 17.02000 236 GLN B N 1
ATOM 1812 C CA . GLN B 1 82 ? 23.99122 -23.66929 14.28203 1.000 20.21000 236 GLN B CA 1
ATOM 1813 C C . GLN B 1 82 ? 23.91935 -25.02516 14.96231 1.000 21.15000 236 GLN B C 1
ATOM 1814 O O . GLN B 1 82 ? 23.70909 -26.05227 14.30256 1.000 21.96000 236 GLN B O 1
ATOM 1820 N N . VAL B 1 83 ? 24.09574 -25.04192 16.28426 1.000 15.37000 237 VAL B N 1
ATOM 1821 C CA . VAL B 1 83 ? 23.98689 -26.28077 17.04252 1.000 18.02000 237 VAL B CA 1
ATOM 1822 C C . VAL B 1 83 ? 22.55287 -26.78369 17.05604 1.000 17.09000 237 VAL B C 1
ATOM 1823 O O . VAL B 1 83 ? 22.31678 -27.99370 16.96434 1.000 18.97000 237 VAL B O 1
ATOM 1827 N N . ILE B 1 84 ? 21.57196 -25.87761 17.19116 1.000 14.76000 238 ILE B N 1
ATOM 1828 C CA . ILE B 1 84 ? 20.17590 -26.29056 17.06065 1.000 15.66000 238 ILE B CA 1
ATOM 1829 C C . ILE B 1 84 ? 19.93046 -26.93381 15.69985 1.000 17.24000 238 ILE B C 1
ATOM 1830 O O . ILE B 1 84 ? 19.21538 -27.93779 15.59125 1.000 15.87000 238 ILE B O 1
ATOM 1835 N N . ARG B 1 85 ? 20.50518 -26.36504 14.63257 1.000 16.95000 239 ARG B N 1
ATOM 1836 C CA . ARG B 1 85 ? 20.23475 -26.90927 13.30475 1.000 18.28000 239 ARG B CA 1
ATOM 1837 C C . ARG B 1 85 ? 20.95561 -28.23435 13.07779 1.000 17.05000 239 ARG B C 1
ATOM 1838 O O . ARG B 1 85 ? 20.42437 -29.13345 12.41911 1.000 16.14000 239 ARG B O 1
ATOM 1846 N N . TYR B 1 86 ? 22.17276 -28.36232 13.59945 1.000 16.79000 240 TYR B N 1
ATOM 1847 C CA . TYR B 1 86 ? 22.89666 -29.61438 13.49547 1.000 15.12000 240 TYR B CA 1
ATOM 1848 C C . TYR B 1 86 ? 22.14281 -30.74021 14.18791 1.000 19.15000 240 TYR B C 1
ATOM 1849 O O . TYR B 1 86 ? 21.89757 -31.79631 13.58318 1.000 19.59000 240 TYR B O 1
ATOM 1858 N N . VAL B 1 87 ? 21.75820 -30.53695 15.45798 1.000 17.53000 241 VAL B N 1
ATOM 1859 C CA . VAL B 1 87 ? 21.10236 -31.61177 16.20238 1.000 17.16000 241 VAL B CA 1
ATOM 1860 C C . VAL B 1 87 ? 19.76315 -31.94682 15.55984 1.000 21.07000 241 VAL B C 1
ATOM 1861 O O . VAL B 1 87 ? 19.37906 -33.12482 15.46017 1.000 21.11000 241 VAL B O 1
ATOM 1865 N N . ALA B 1 88 ? 19.05007 -30.91787 15.08386 1.000 18.11000 242 ALA B N 1
ATOM 1866 C CA . ALA B 1 88 ? 17.76686 -31.13393 14.42128 1.000 17.74000 242 ALA B CA 1
ATOM 1867 C C . ALA B 1 88 ? 17.93644 -31.93618 13.14338 1.000 19.06000 242 ALA B C 1
ATOM 1868 O O . ALA B 1 88 ? 17.07229 -32.75320 12.81179 1.000 19.75000 242 ALA B O 1
ATOM 1870 N N . SER B 1 89 ? 19.03523 -31.71438 12.40101 1.000 18.05000 243 SER B N 1
ATOM 1871 C CA . SER B 1 89 ? 19.23582 -32.48062 11.17309 1.000 19.61000 243 SER B CA 1
ATOM 1872 C C . SER B 1 89 ? 19.48984 -33.95157 11.48630 1.000 26.79000 243 SER B C 1
ATOM 1873 O O . SER B 1 89 ? 19.00757 -34.83168 10.76160 1.000 29.76000 243 SER B O 1
ATOM 1876 N N . VAL B 1 90 ? 20.21914 -34.24341 12.57613 1.000 21.99000 244 VAL B N 1
ATOM 1877 C CA . VAL B 1 90 ? 20.40719 -35.63634 12.97334 1.000 21.20000 244 VAL B CA 1
ATOM 1878 C C . VAL B 1 90 ? 19.06124 -36.27921 13.27686 1.000 18.56000 244 VAL B C 1
ATOM 1879 O O . VAL B 1 90 ? 18.77905 -37.39128 12.83515 1.000 22.54000 244 VAL B O 1
ATOM 1883 N N . ILE B 1 91 ? 18.19549 -35.56803 13.99798 1.000 20.00000 245 ILE B N 1
ATOM 1884 C CA . ILE B 1 91 ? 16.89558 -36.11489 14.37847 1.000 20.38000 245 ILE B CA 1
ATOM 1885 C C . ILE B 1 91 ? 16.00621 -36.29207 13.15677 1.000 23.38000 245 ILE B C 1
ATOM 1886 O O . ILE B 1 91 ? 15.29711 -37.29606 13.02917 1.000 23.36000 245 ILE B O 1
ATOM 1891 N N . GLY B 1 92 ? 16.04298 -35.33525 12.22558 1.000 26.13000 246 GLY B N 1
ATOM 1892 C CA . GLY B 1 92 ? 15.17163 -35.41042 11.06585 1.000 23.42000 246 GLY B CA 1
ATOM 1893 C C . GLY B 1 92 ? 15.50629 -36.55462 10.12697 1.000 27.86000 246 GLY B C 1
ATOM 1894 O O . GLY B 1 92 ? 14.61906 -37.07870 9.44833 1.000 26.01000 246 GLY B O 1
ATOM 1895 N N . ARG B 1 93 ? 16.77726 -36.97169 10.07367 1.000 24.20000 247 ARG B N 1
ATOM 1896 C CA . ARG B 1 93 ? 17.11594 -38.09088 9.20478 1.000 25.47000 247 ARG B CA 1
ATOM 1897 C C . ARG B 1 93 ? 16.40299 -39.36976 9.61423 1.000 25.34000 247 ARG B C 1
ATOM 1898 O O . ARG B 1 93 ? 16.12969 -40.21791 8.76347 1.000 32.40000 247 ARG B O 1
ATOM 1906 N N . VAL B 1 94 ? 16.09836 -39.53950 10.89435 1.000 24.57000 248 VAL B N 1
ATOM 1907 C CA . VAL B 1 94 ? 15.54344 -40.79338 11.39175 1.000 24.76000 248 VAL B CA 1
ATOM 1908 C C . VAL B 1 94 ? 14.04954 -40.67224 11.69617 1.000 25.88000 248 VAL B C 1
ATOM 1909 O O . VAL B 1 94 ? 13.49269 -41.52609 12.37650 1.000 29.70000 248 VAL B O 1
ATOM 1913 N N . ALA B 1 95 ? 13.38944 -39.63230 11.18117 1.000 24.27000 249 ALA B N 1
ATOM 1914 C CA . ALA B 1 95 ? 12.02057 -39.29316 11.53951 1.000 23.91000 249 ALA B CA 1
ATOM 1915 C C . ALA B 1 95 ? 11.10921 -39.25034 10.31978 1.000 28.64000 249 ALA B C 1
ATOM 1916 O O . ALA B 1 95 ? 10.16323 -38.45730 10.26691 1.000 25.50000 249 ALA B O 1
ATOM 1918 N N . ALA B 1 96 ? 11.38687 -40.10254 9.33785 1.000 30.50000 250 ALA B N 1
ATOM 1919 C CA . ALA B 1 96 ? 10.51852 -40.22072 8.17213 1.000 30.01000 250 ALA B CA 1
ATOM 1920 C C . ALA B 1 96 ? 9.17260 -40.81557 8.57564 1.000 30.76000 250 ALA B C 1
ATOM 1921 O O . ALA B 1 96 ? 9.12481 -41.71041 9.42483 1.000 28.94000 250 ALA B O 1
ATOM 1923 N N . PRO B 1 97 ? 8.06946 -40.34362 7.98588 1.000 31.28000 251 PRO B N 1
ATOM 1924 C CA . PRO B 1 97 ? 6.75855 -40.85047 8.39237 1.000 24.01000 251 PRO B CA 1
ATOM 1925 C C . PRO B 1 97 ? 6.70042 -42.34850 8.22466 1.000 25.04000 251 PRO B C 1
ATOM 1926 O O . PRO B 1 97 ? 7.36112 -42.91570 7.33358 1.000 29.42000 251 PRO B O 1
ATOM 1930 N N . PRO B 1 98 ? 5.93463 -43.05330 9.07302 1.000 29.46000 252 PRO B N 1
ATOM 1931 C CA . PRO B 1 98 ? 4.94595 -42.53907 10.03822 1.000 27.46000 252 PRO B CA 1
ATOM 1932 C C . PRO B 1 98 ? 5.53836 -41.87086 11.29992 1.000 25.77000 252 PRO B C 1
ATOM 1933 O O . PRO B 1 98 ? 4.75862 -41.38167 12.10006 1.000 25.32000 252 PRO B O 1
ATOM 1937 N N . ARG B 1 99 ? 6.86641 -41.84890 11.46552 1.000 25.58000 253 ARG B N 1
ATOM 1938 C CA . ARG B 1 99 ? 7.47678 -41.13872 12.58421 1.000 24.90000 253 ARG B CA 1
ATOM 1939 C C . ARG B 1 99 ? 7.24282 -39.62873 12.46499 1.000 29.00000 253 ARG B C 1
ATOM 1940 O O . ARG B 1 99 ? 7.03653 -39.07793 11.37495 1.000 27.14000 253 ARG B O 1
ATOM 1948 N N . PHE B 1 100 ? 7.29120 -38.94752 13.60685 1.000 25.80000 254 PHE B N 1
ATOM 1949 C CA . PHE B 1 100 ? 7.01228 -37.51750 13.64666 1.000 24.99000 254 PHE B CA 1
ATOM 1950 C C . PHE B 1 100 ? 7.95361 -36.82137 14.62526 1.000 25.75000 254 PHE B C 1
ATOM 1951 O O . PHE B 1 100 ? 7.93895 -37.12114 15.82532 1.000 25.71000 254 PHE B O 1
ATOM 1959 N N . ALA B 1 101 ? 8.75551 -35.88250 14.11884 1.000 23.83000 255 ALA B N 1
ATOM 1960 C CA . ALA B 1 101 ? 9.68379 -35.10540 14.92642 1.000 21.77000 255 ALA B CA 1
ATOM 1961 C C . ALA B 1 101 ? 9.24289 -33.64837 14.98128 1.000 22.44000 255 ALA B C 1
ATOM 1962 O O . ALA B 1 101 ? 8.56965 -33.15350 14.07738 1.000 28.99000 255 ALA B O 1
ATOM 1964 N N . ALA B 1 102 ? 9.64124 -32.96419 16.04803 1.000 19.53000 256 ALA B N 1
ATOM 1965 C CA . ALA B 1 102 ? 9.27438 -31.57713 16.26788 1.000 20.58000 256 ALA B CA 1
ATOM 1966 C C . ALA B 1 102 ? 10.34666 -30.89103 17.08443 1.000 22.02000 256 ALA B C 1
ATOM 1967 O O . ALA B 1 102 ? 10.92190 -31.49289 17.99337 1.000 19.90000 256 ALA B O 1
ATOM 1969 N N . ARG B 1 103 ? 10.59563 -29.62411 16.76212 1.000 23.51000 257 ARG B N 1
ATOM 1970 C CA . ARG B 1 103 ? 11.26296 -28.74896 17.71076 1.000 21.03000 257 ARG B CA 1
ATOM 1971 C C . ARG B 1 103 ? 10.27030 -28.40170 18.81099 1.000 23.63000 257 ARG B C 1
ATOM 1972 O O . ARG B 1 103 ? 9.27227 -27.71470 18.55615 1.000 20.96000 257 ARG B O 1
ATOM 1980 N N . TYR B 1 104 ? 10.53064 -28.89149 20.02900 1.000 23.27000 258 TYR B N 1
ATOM 1981 C CA . TYR B 1 104 ? 9.52795 -28.89424 21.08330 1.000 23.88000 258 TYR B CA 1
ATOM 1982 C C . TYR B 1 104 ? 9.62228 -27.68007 21.98804 1.000 23.46000 258 TYR B C 1
ATOM 1983 O O . TYR B 1 104 ? 8.59545 -27.17893 22.46425 1.000 27.41000 258 TYR B O 1
ATOM 1992 N N . GLY B 1 105 ? 10.84039 -27.23208 22.26960 1.000 23.54000 259 GLY B N 1
ATOM 1993 C CA . GLY B 1 105 ? 11.09467 -25.99896 22.98229 1.000 23.37000 259 GLY B CA 1
ATOM 1994 C C . GLY B 1 105 ? 12.40254 -25.45413 22.44880 1.000 22.50000 259 GLY B C 1
ATOM 1995 O O . GLY B 1 105 ? 12.98023 -26.00934 21.51473 1.000 22.26000 259 GLY B O 1
ATOM 1996 N N . GLY B 1 106 ? 12.87478 -24.36504 23.05746 1.000 22.62000 260 GLY B N 1
ATOM 1997 C CA . GLY B 1 106 ? 14.11168 -23.73920 22.60097 1.000 21.94000 260 GLY B CA 1
ATOM 1998 C C . GLY B 1 106 ? 15.25755 -24.70631 22.32781 1.000 21.44000 260 GLY B C 1
ATOM 1999 O O . GLY B 1 106 ? 16.01927 -24.52153 21.37555 1.000 21.72000 260 GLY B O 1
ATOM 2000 N N . GLU B 1 107 ? 15.41174 -25.74216 23.16296 1.000 27.09000 261 GLU B N 1
ATOM 2001 C CA . GLU B 1 107 ? 16.52665 -26.68125 23.02881 1.000 23.62000 261 GLU B CA 1
ATOM 2002 C C . GLU B 1 107 ? 16.06960 -28.12820 23.14322 1.000 22.92000 261 GLU B C 1
ATOM 2003 O O . GLU B 1 107 ? 16.91260 -29.02222 23.29113 1.000 23.01000 261 GLU B O 1
ATOM 2009 N N . GLU B 1 108 ? 14.76757 -28.37714 23.08765 1.000 21.86000 262 GLU B N 1
ATOM 2010 C CA . GLU B 1 108 ? 14.20755 -29.70608 23.23406 1.000 23.82000 262 GLU B CA 1
ATOM 2011 C C . GLU B 1 108 ? 13.61513 -30.17330 21.91233 1.000 23.23000 262 GLU B C 1
ATOM 2012 O O . GLU B 1 108 ? 13.03195 -29.38141 21.16935 1.000 22.32000 262 GLU B O 1
ATOM 2018 N N . PHE B 1 109 ? 13.77197 -31.45736 21.61752 1.000 19.94000 263 PHE B N 1
ATOM 2019 C CA . PHE B 1 109 ? 13.07661 -32.08353 20.50785 1.000 17.99000 263 PHE B CA 1
ATOM 2020 C C . PHE B 1 109 ? 12.19371 -33.20539 21.03632 1.000 20.28000 263 PHE B C 1
ATOM 2021 O O . PHE B 1 109 ? 12.39101 -33.71019 22.14636 1.000 20.83000 263 PHE B O 1
ATOM 2029 N N . ALA B 1 110 ? 11.19045 -33.57948 20.24969 1.000 19.22000 264 ALA B N 1
ATOM 2030 C CA . ALA B 1 110 ? 10.30951 -34.67436 20.63215 1.000 21.05000 264 ALA B CA 1
ATOM 2031 C C . ALA B 1 110 ? 9.96210 -35.48358 19.39541 1.000 22.49000 264 ALA B C 1
ATOM 2032 O O . ALA B 1 110 ? 9.87280 -34.94478 18.29033 1.000 20.33000 264 ALA B O 1
ATOM 2034 N N . MET B 1 111 ? 9.76209 -36.78653 19.58771 1.000 24.49000 265 MET B N 1
ATOM 2035 C CA . MET B 1 111 ? 9.49171 -37.68273 18.47396 1.000 21.22000 265 MET B CA 1
ATOM 2036 C C . MET B 1 111 ? 8.37676 -38.65560 18.82347 1.000 26.20000 265 MET B C 1
ATOM 2037 O O . MET B 1 111 ? 8.27007 -39.13038 19.96060 1.000 24.02000 265 MET B O 1
ATOM 2042 N N . ILE B 1 112 ? 7.55545 -38.96374 17.83378 1.000 24.64000 266 ILE B N 1
ATOM 2043 C CA . ILE B 1 112 ? 6.50944 -39.96166 17.97527 1.000 27.06000 266 ILE B CA 1
ATOM 2044 C C . ILE B 1 112 ? 6.92213 -41.16684 17.15338 1.000 26.33000 266 ILE B C 1
ATOM 2045 O O . ILE B 1 112 ? 7.35280 -41.01607 16.00422 1.000 29.11000 266 ILE B O 1
ATOM 2050 N N . PHE B 1 113 ? 6.80424 -42.35972 17.74064 1.000 27.49000 267 PHE B N 1
ATOM 2051 C CA . PHE B 1 113 ? 7.09597 -43.61686 17.05979 1.000 25.29000 267 PHE B CA 1
ATOM 2052 C C . PHE B 1 113 ? 5.83193 -44.45579 17.08932 1.000 25.96000 267 PHE B C 1
ATOM 2053 O O . PHE B 1 113 ? 5.67815 -45.31362 17.97053 1.000 29.09000 267 PHE B O 1
ATOM 2061 N N . PRO B 1 114 ? 4.90967 -44.24992 16.14955 1.000 30.44000 268 PRO B N 1
ATOM 2062 C CA . PRO B 1 114 ? 3.70262 -45.08085 16.13407 1.000 33.79000 268 PRO B CA 1
ATOM 2063 C C . PRO B 1 114 ? 4.04641 -46.49796 15.68423 1.000 34.84000 268 PRO B C 1
ATOM 2064 O O . PRO B 1 114 ? 4.88013 -46.69917 14.79702 1.000 33.62000 268 PRO B O 1
ATOM 2068 N N . ARG B 1 115 ? 3.43055 -47.48180 16.35060 1.000 34.70000 269 ARG B N 1
ATOM 2069 C CA . ARG B 1 115 ? 3.54337 -48.89787 15.98183 1.000 36.80000 269 ARG B CA 1
ATOM 2070 C C . ARG B 1 115 ? 5.00033 -49.35296 15.95248 1.000 38.24000 269 ARG B C 1
ATOM 2071 O O . ARG B 1 115 ? 5.45302 -50.02216 15.02148 1.000 37.68000 269 ARG B O 1
ATOM 2079 N N . GLU B 1 116 ? 5.74966 -48.96481 16.98019 1.000 36.89000 270 GLU B N 1
ATOM 2080 C CA . GLU B 1 116 ? 7.11967 -49.42886 17.10387 1.000 32.80000 270 GLU B CA 1
ATOM 2081 C C . GLU B 1 116 ? 7.37508 -49.81560 18.54587 1.000 31.09000 270 GLU B C 1
ATOM 2082 O O . GLU B 1 116 ? 6.90339 -49.15340 19.47588 1.000 36.54000 270 GLU B O 1
ATOM 2088 N N . ALA B 1 117 ? 8.10407 -50.90561 18.70686 1.000 27.73000 271 ALA B N 1
ATOM 2089 C CA . ALA B 1 117 ? 8.39643 -51.45138 20.01687 1.000 32.01000 271 ALA B CA 1
ATOM 2090 C C . ALA B 1 117 ? 9.38969 -50.57529 20.75641 1.000 28.06000 271 ALA B C 1
ATOM 2091 O O . ALA B 1 117 ? 10.23155 -49.91145 20.14804 1.000 27.78000 271 ALA B O 1
ATOM 2093 N N . ALA B 1 118 ? 9.30809 -50.61804 22.09045 1.000 29.72000 272 ALA B N 1
ATOM 2094 C CA . ALA B 1 118 ? 10.24337 -49.86693 22.92203 1.000 29.53000 272 ALA B CA 1
ATOM 2095 C C . ALA B 1 118 ? 11.68226 -50.22907 22.61067 1.000 29.36000 272 ALA B C 1
ATOM 2096 O O . ALA B 1 118 ? 12.57433 -49.37210 22.68424 1.000 30.82000 272 ALA B O 1
ATOM 2098 N N . SER B 1 119 ? 11.92609 -51.48715 22.24883 1.000 27.55000 273 SER B N 1
ATOM 2099 C CA . SER B 1 119 ? 13.27095 -51.90929 21.88251 1.000 24.89000 273 SER B CA 1
ATOM 2100 C C . SER B 1 119 ? 13.80564 -51.14254 20.67421 1.000 24.41000 273 SER B C 1
ATOM 2101 O O . SER B 1 119 ? 15.00563 -50.85762 20.59480 1.000 23.42000 273 SER B O 1
ATOM 2104 N N . VAL B 1 120 ? 12.93837 -50.82168 19.71841 1.000 24.10000 274 VAL B N 1
ATOM 2105 C CA . VAL B 1 120 ? 13.37706 -50.10892 18.52514 1.000 26.01000 274 VAL B CA 1
ATOM 2106 C C . VAL B 1 120 ? 13.62423 -48.64688 18.84980 1.000 23.74000 274 VAL B C 1
ATOM 2107 O O . VAL B 1 120 ? 14.57411 -48.04502 18.34440 1.000 20.85000 274 VAL B O 1
ATOM 2111 N N . VAL B 1 121 ? 12.80452 -48.06167 19.72793 1.000 21.68000 275 VAL B N 1
ATOM 2112 C CA . VAL B 1 121 ? 13.02771 -46.67560 20.12560 1.000 22.56000 275 VAL B CA 1
ATOM 2113 C C . VAL B 1 121 ? 14.33095 -46.54053 20.90919 1.000 22.10000 275 VAL B C 1
ATOM 2114 O O . VAL B 1 121 ? 15.13093 -45.62962 20.66178 1.000 21.31000 275 VAL B O 1
ATOM 2118 N N . ALA B 1 122 ? 14.56219 -47.44336 21.86529 1.000 26.25000 276 ALA B N 1
ATOM 2119 C CA . ALA B 1 122 ? 15.79442 -47.40628 22.65392 1.000 27.05000 276 ALA B CA 1
ATOM 2120 C C . ALA B 1 122 ? 17.01115 -47.46851 21.74957 1.000 26.11000 276 ALA B C 1
ATOM 2121 O O . ALA B 1 122 ? 17.96324 -46.69154 21.89914 1.000 23.98000 276 ALA B O 1
ATOM 2123 N N . THR B 1 123 ? 16.98382 -48.39069 20.78975 1.000 23.11000 277 THR B N 1
ATOM 2124 C CA . THR B 1 123 ? 18.10154 -48.52792 19.87045 1.000 23.56000 277 THR B CA 1
ATOM 2125 C C . THR B 1 123 ? 18.25835 -47.27909 19.00717 1.000 22.46000 277 THR B C 1
ATOM 2126 O O . THR B 1 123 ? 19.38429 -46.85421 18.72775 1.000 20.91000 277 THR B O 1
ATOM 2130 N N . THR B 1 124 ? 17.13727 -46.65911 18.60838 1.000 18.14000 278 THR B N 1
ATOM 2131 C CA . THR B 1 124 ? 17.19308 -45.47327 17.75214 1.000 19.10000 278 THR B CA 1
ATOM 2132 C C . THR B 1 124 ? 17.75036 -44.26416 18.49575 1.000 21.12000 278 THR B C 1
ATOM 2133 O O . THR B 1 124 ? 18.56924 -43.51631 17.94737 1.000 19.89000 278 THR B O 1
ATOM 2137 N N . LEU B 1 125 ? 17.26874 -44.01591 19.72385 1.000 18.63000 279 LEU B N 1
ATOM 2138 C CA . LEU B 1 125 ? 17.81803 -42.92279 20.52548 1.000 20.23000 279 LEU B CA 1
ATOM 2139 C C . LEU B 1 125 ? 19.30110 -43.13482 20.79008 1.000 20.17000 279 LEU B C 1
ATOM 2140 O O . LEU B 1 125 ? 20.09913 -42.19387 20.72066 1.000 18.88000 279 LEU B O 1
ATOM 2145 N N . GLU B 1 126 ? 19.69912 -44.36878 21.07519 1.000 21.36000 280 GLU B N 1
ATOM 2146 C CA . GLU B 1 126 ? 21.12314 -44.63584 21.20582 1.000 23.22000 280 GLU B CA 1
ATOM 2147 C C . GLU B 1 126 ? 21.86178 -44.29812 19.91054 1.000 21.85000 280 GLU B C 1
ATOM 2148 O O . GLU B 1 126 ? 23.00482 -43.82017 19.94811 1.000 23.93000 280 GLU B O 1
ATOM 2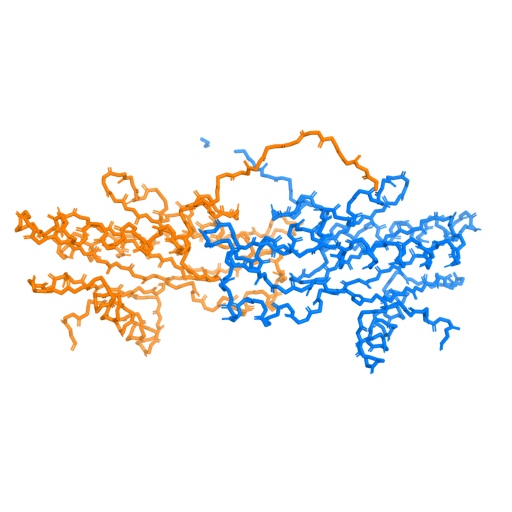154 N N . GLU B 1 127 ? 21.21942 -44.51130 18.75177 1.000 18.93000 281 GLU B N 1
ATOM 2155 C CA . GLU B 1 127 ? 21.87007 -44.15858 17.47951 1.000 23.74000 281 GLU B CA 1
ATOM 2156 C C . GLU B 1 127 ? 21.97109 -42.65261 17.30120 1.000 18.71000 281 GLU B C 1
ATOM 2157 O O . GLU B 1 127 ? 23.00599 -42.14475 16.85779 1.000 20.24000 281 GLU B O 1
ATOM 2163 N N . ILE B 1 128 ? 20.89423 -41.93150 17.61738 1.000 18.17000 282 ILE B N 1
ATOM 2164 C CA . ILE B 1 128 ? 20.91730 -40.47250 17.58910 1.000 19.33000 282 ILE B CA 1
ATOM 2165 C C . ILE B 1 128 ? 22.00860 -39.93639 18.50767 1.000 17.19000 282 ILE B C 1
ATOM 2166 O O . ILE B 1 128 ? 22.79953 -39.07050 18.12228 1.000 19.99000 282 ILE B O 1
ATOM 2171 N N . ARG B 1 129 ? 22.07593 -40.45716 19.72875 1.000 16.57000 283 ARG B N 1
ATOM 2172 C CA . ARG B 1 129 ? 23.05224 -39.95904 20.68637 1.000 17.87000 283 ARG B CA 1
ATOM 2173 C C . ARG B 1 129 ? 24.46908 -40.10721 20.15398 1.000 16.59000 283 ARG B C 1
ATOM 2174 O O . ARG B 1 129 ? 25.27115 -39.17424 20.23756 1.000 18.69000 283 ARG B O 1
ATOM 2182 N N . VAL B 1 130 ? 24.79685 -41.27933 19.60710 1.000 20.39000 284 VAL B N 1
ATOM 2183 C CA . VAL B 1 130 ? 26.13368 -41.51051 19.05975 1.000 19.91000 284 VAL B CA 1
ATOM 2184 C C . VAL B 1 130 ? 26.38936 -40.61975 17.84550 1.000 19.59000 284 VAL B C 1
ATOM 2185 O O . VAL B 1 130 ? 27.48734 -40.07284 17.67308 1.000 21.31000 284 VAL B O 1
ATOM 2189 N N . GLU B 1 131 ? 25.37713 -40.43685 17.00677 1.000 16.30000 285 GLU B N 1
ATOM 2190 C CA . GLU B 1 131 ? 25.55481 -39.64709 15.79557 1.000 24.07000 285 GLU B CA 1
ATOM 2191 C C . GLU B 1 131 ? 25.82898 -38.18604 16.12221 1.000 26.56000 285 GLU B C 1
ATOM 2192 O O . GLU B 1 131 ? 26.70884 -37.56020 15.51383 1.000 23.96000 285 GLU B O 1
ATOM 2198 N N . VAL B 1 132 ? 25.07230 -37.62282 17.07333 1.000 22.51000 286 VAL B N 1
ATOM 2199 C CA . VAL B 1 132 ? 25.25348 -36.21877 17.43001 1.000 22.45000 286 VAL B CA 1
ATOM 2200 C C . VAL B 1 132 ? 26.68862 -35.96376 17.87854 1.000 23.24000 286 VAL B C 1
ATOM 2201 O O . VAL B 1 132 ? 27.31456 -34.97387 17.47717 1.000 25.95000 286 VAL B O 1
ATOM 2205 N N . SER B 1 133 ? 27.24781 -36.87764 18.66255 1.000 21.51000 287 SER B N 1
ATOM 2206 C CA . SER B 1 133 ? 28.58798 -36.71461 19.21012 1.000 23.49000 287 SER B CA 1
ATOM 2207 C C . SER B 1 133 ? 29.68367 -37.14485 18.26087 1.000 22.02000 287 SER B C 1
ATOM 2208 O O . SER B 1 133 ? 30.85279 -37.05484 18.63251 1.000 24.07000 287 SER B O 1
ATOM 2211 N N . SER B 1 134 ? 29.34529 -37.62505 17.06607 1.000 25.84000 288 SER B N 1
ATOM 2212 C CA . SER B 1 134 ? 30.32602 -38.37225 16.28291 1.000 21.44000 288 SER B CA 1
ATOM 2213 C C . SER B 1 134 ? 31.40190 -37.45942 15.71142 1.000 23.62000 288 SER B C 1
ATOM 2214 O O . SER B 1 134 ? 32.57087 -37.84149 15.67215 1.000 33.23000 288 SER B O 1
ATOM 2217 N N . ARG B 1 135 ? 31.04784 -36.25248 15.27430 1.000 24.73000 289 ARG B N 1
ATOM 2218 C CA . ARG B 1 135 ? 32.06175 -35.31362 14.81083 1.000 25.86000 289 ARG B CA 1
ATOM 2219 C C . ARG B 1 135 ? 32.03806 -34.02147 15.61459 1.000 27.15000 289 ARG B C 1
ATOM 2220 O O . ARG B 1 135 ? 31.09029 -33.72128 16.34581 1.000 29.70000 289 ARG B O 1
ATOM 2228 N N . MET B 1 136 ? 33.10405 -33.24456 15.45413 1.000 28.67000 290 MET B N 1
ATOM 2229 C CA . MET B 1 136 ? 33.27033 -31.99343 16.17884 1.000 31.49000 290 MET B CA 1
ATOM 2230 C C . MET B 1 136 ? 33.07512 -30.82060 15.23668 1.000 30.03000 290 MET B C 1
ATOM 2231 O O . MET B 1 136 ? 33.87186 -30.62381 14.32041 1.000 32.73000 290 MET B O 1
ATOM 2236 N N . LEU B 1 137 ? 32.04124 -30.02549 15.49384 1.000 28.68000 291 LEU B N 1
ATOM 2237 C CA . LEU B 1 137 ? 31.72904 -28.90664 14.62172 1.000 30.62000 291 LEU B CA 1
ATOM 2238 C C . LEU B 1 137 ? 32.70016 -27.74665 14.82721 1.000 28.30000 291 LEU B C 1
ATOM 2239 O O . LEU B 1 137 ? 33.20150 -27.50547 15.92902 1.000 25.09000 291 LEU B O 1
ATOM 2244 N N . LYS B 1 138 ? 32.96188 -27.03087 13.73800 1.000 24.22000 292 LYS B N 1
ATOM 2245 C CA . LYS B 1 138 ? 33.74794 -25.81092 13.73254 1.000 24.99000 292 LYS B CA 1
ATOM 2246 C C . LYS B 1 138 ? 32.84091 -24.63493 13.40459 1.000 27.23000 292 LYS B C 1
ATOM 2247 O O . LYS B 1 138 ? 31.87767 -24.77102 12.64290 1.000 21.46000 292 LYS B O 1
ATOM 2253 N N . ARG B 1 139 ? 33.15114 -23.46784 13.96928 1.000 29.96000 293 ARG B N 1
ATOM 2254 C CA . ARG B 1 139 ? 32.38309 -22.28186 13.61528 1.000 28.15000 293 ARG B CA 1
ATOM 2255 C C . ARG B 1 139 ? 32.65469 -21.91015 12.17613 1.000 29.36000 293 ARG B C 1
ATOM 2256 O O . ARG B 1 139 ? 33.79155 -21.98930 11.71181 1.000 33.09000 293 ARG B O 1
ATOM 2264 N N . ARG B 1 140 ? 31.59650 -21.52123 11.46337 1.000 30.28000 294 ARG B N 1
ATOM 2265 C CA . ARG B 1 140 ? 31.76111 -21.06349 10.09224 1.000 30.22000 294 ARG B CA 1
ATOM 2266 C C . ARG B 1 140 ? 32.65116 -19.82255 10.03174 1.000 32.13000 294 ARG B C 1
ATOM 2267 O O . ARG B 1 140 ? 33.46290 -19.67977 9.11247 1.000 29.02000 294 ARG B O 1
ATOM 2275 N N . SER B 1 141 ? 32.53650 -18.92936 11.02061 1.000 28.82000 295 SER B N 1
ATOM 2276 C CA . SER B 1 141 ? 33.14454 -17.61042 10.89118 1.000 34.98000 295 SER B CA 1
ATOM 2277 C C . SER B 1 141 ? 34.63364 -17.59843 11.24073 1.000 39.11000 295 SER B C 1
ATOM 2278 O O . SER B 1 141 ? 35.40050 -16.84959 10.62337 1.000 39.96000 295 SER B O 1
ATOM 2281 N N . THR B 1 142 ? 35.07488 -18.40327 12.20876 1.000 39.77000 296 THR B N 1
ATOM 2282 C CA . THR B 1 142 ? 36.45403 -18.33226 12.68233 1.000 31.76000 296 THR B CA 1
ATOM 2283 C C . THR B 1 142 ? 37.17096 -19.67230 12.68037 1.000 32.50000 296 THR B C 1
ATOM 2284 O O . THR B 1 142 ? 38.35406 -19.71929 13.03903 1.000 33.44000 296 THR B O 1
ATOM 2288 N N . ASN B 1 143 ? 36.49079 -20.75533 12.30078 1.000 33.55000 297 ASN B N 1
ATOM 2289 C CA . ASN B 1 143 ? 36.98770 -22.13436 12.27189 1.000 33.92000 297 ASN B CA 1
ATOM 2290 C C . ASN B 1 143 ? 37.34108 -22.70613 13.63689 1.000 32.14000 297 ASN B C 1
ATOM 2291 O O . ASN B 1 143 ? 37.99404 -23.75415 13.69690 1.000 34.01000 297 ASN B O 1
ATOM 2296 N N . GLU B 1 144 ? 36.93044 -22.06890 14.73289 1.000 29.00000 298 GLU B N 1
ATOM 2297 C CA . GLU B 1 144 ? 37.25180 -22.59767 16.04890 1.000 30.29000 298 GLU B CA 1
ATOM 2298 C C . GLU B 1 144 ? 36.45481 -23.86157 16.33237 1.000 32.75000 298 GLU B C 1
ATOM 2299 O O . GLU B 1 144 ? 35.32966 -24.03660 15.85974 1.000 33.61000 298 GLU B O 1
ATOM 2305 N N . ASP B 1 145 ? 37.04001 -24.73645 17.13536 1.000 30.88000 299 ASP B N 1
ATOM 2306 C CA . ASP B 1 145 ? 36.35505 -25.95634 17.51780 1.000 35.54000 299 ASP B CA 1
ATOM 2307 C C . ASP B 1 145 ? 35.33739 -25.66508 18.60804 1.000 34.76000 299 ASP B C 1
ATOM 2308 O O . ASP B 1 145 ? 35.69774 -25.18990 19.69285 1.000 35.38000 299 ASP B O 1
ATOM 2313 N N . LEU B 1 146 ? 34.07029 -25.95907 18.31447 1.000 29.37000 300 LEU B N 1
ATOM 2314 C CA . LEU B 1 146 ? 33.02259 -25.86883 19.32477 1.000 29.29000 300 LEU B CA 1
ATOM 2315 C C . LEU B 1 146 ? 33.20287 -26.89363 20.43291 1.000 33.94000 300 LEU B C 1
ATOM 2316 O O . LEU B 1 146 ? 32.80722 -26.64139 21.57598 1.000 39.81000 300 LEU B O 1
ATOM 2321 N N . GLY B 1 147 ? 33.78371 -28.04772 20.12495 1.000 33.35000 301 GLY B N 1
ATOM 2322 C CA . GLY B 1 147 ? 33.79193 -29.16454 21.04916 1.000 34.36000 301 GLY B CA 1
ATOM 2323 C C . GLY B 1 147 ? 32.68878 -30.15155 20.72167 1.000 38.41000 301 GLY B C 1
ATOM 2324 O O . GLY B 1 147 ? 31.95749 -30.01969 19.73186 1.000 39.45000 301 GLY B O 1
ATOM 2325 N N . ALA B 1 148 ? 32.56898 -31.16638 21.57790 1.000 30.50000 302 ALA B N 1
ATOM 2326 C CA . ALA B 1 148 ? 31.56686 -32.19737 21.35939 1.000 34.34000 302 ALA B CA 1
ATOM 2327 C C . ALA B 1 148 ? 30.19902 -31.70921 21.80970 1.000 29.29000 302 ALA B C 1
ATOM 2328 O O . ALA B 1 148 ? 30.06635 -31.00401 22.81161 1.000 26.53000 302 ALA B O 1
ATOM 2330 N N . ILE B 1 149 ? 29.18777 -32.09530 21.04807 1.000 23.24000 303 ILE B N 1
ATOM 2331 C CA . ILE B 1 149 ? 27.79787 -31.82017 21.34843 1.000 17.27000 303 ILE B CA 1
ATOM 2332 C C . ILE B 1 149 ? 27.15991 -33.14706 21.70687 1.000 18.47000 303 ILE B C 1
ATOM 2333 O O . ILE B 1 149 ? 27.33264 -34.13321 20.98301 1.000 26.63000 303 ILE B O 1
ATOM 2338 N N . THR B 1 150 ? 26.48925 -33.20081 22.85508 1.000 18.89000 304 THR B N 1
ATOM 2339 C CA . THR B 1 150 ? 25.75030 -34.39170 23.24252 1.000 21.15000 304 THR B CA 1
ATOM 2340 C C . THR B 1 150 ? 24.27737 -34.04359 23.41089 1.000 16.11000 304 THR B C 1
ATOM 2341 O O . THR B 1 150 ? 23.90746 -32.87555 23.50879 1.000 16.32000 304 THR B O 1
ATOM 2345 N N . VAL B 1 151 ? 23.43331 -35.07754 23.42334 1.000 18.26000 305 VAL B N 1
ATOM 2346 C CA . VAL B 1 151 ? 22.02142 -34.94640 23.75773 1.000 17.36000 305 VAL B CA 1
ATOM 2347 C C . VAL B 1 151 ? 21.65369 -35.94518 24.85003 1.000 21.08000 305 VAL B C 1
ATOM 2348 O O . VAL B 1 151 ? 22.21766 -37.04119 24.94107 1.000 22.13000 305 VAL B O 1
ATOM 2352 N N . SER B 1 152 ? 20.68396 -35.55497 25.67324 1.000 21.51000 306 SER B N 1
ATOM 2353 C CA . SER B 1 152 ? 20.04720 -36.40975 26.66259 1.000 20.96000 306 SER B CA 1
ATOM 2354 C C . SER B 1 152 ? 18.61606 -36.69076 26.23107 1.000 19.86000 306 SER B C 1
ATOM 2355 O O . SER B 1 152 ? 17.97790 -35.88185 25.55511 1.000 19.07000 306 SER B O 1
ATOM 2358 N N . SER B 1 153 ? 18.09414 -37.81564 26.69244 1.000 17.80000 307 SER B N 1
ATOM 2359 C CA . SER B 1 153 ? 17.01089 -38.48871 25.99788 1.000 20.90000 307 SER B CA 1
ATOM 2360 C C . SER B 1 153 ? 16.17915 -39.28148 27.00428 1.000 21.29000 307 SER B C 1
ATOM 2361 O O . SER B 1 153 ? 16.74036 -39.98435 27.84725 1.000 21.16000 307 SER B O 1
ATOM 2364 N N . GLY B 1 154 ? 14.85113 -39.15642 26.92665 1.000 22.80000 308 GLY B N 1
ATOM 2365 C CA . GLY B 1 154 ? 13.94132 -40.00023 27.69808 1.000 17.31000 308 GLY B CA 1
ATOM 2366 C C . GLY B 1 154 ? 12.80203 -40.50033 26.82851 1.000 24.02000 308 GLY B C 1
ATOM 2367 O O . GLY B 1 154 ? 12.34981 -39.74947 25.95450 1.000 25.02000 308 GLY B O 1
ATOM 2368 N N . PHE B 1 155 ? 12.32702 -41.74427 27.02088 1.000 22.22000 309 PHE B N 1
ATOM 2369 C CA . PHE B 1 155 ? 11.16477 -42.20435 26.26232 1.000 19.20000 309 PHE B CA 1
ATOM 2370 C C . PHE B 1 155 ? 10.25497 -43.11015 27.08576 1.000 21.18000 309 PHE B C 1
ATOM 2371 O O . PHE B 1 155 ? 10.66622 -43.75099 28.04975 1.000 25.47000 309 PHE B O 1
ATOM 2379 N N . ALA B 1 156 ? 9.00084 -43.16316 26.66014 1.000 26.02000 310 ALA B N 1
ATOM 2380 C CA . ALA B 1 156 ? 7.94300 -43.89398 27.33559 1.000 26.74000 310 ALA B CA 1
ATOM 2381 C C . ALA B 1 156 ? 7.10365 -44.65213 26.30498 1.000 33.60000 310 ALA B C 1
ATOM 2382 O O . ALA B 1 156 ? 6.89635 -44.17833 25.18295 1.000 30.06000 310 ALA B O 1
ATOM 2384 N N . GLU B 1 157 ? 6.63470 -45.84403 26.68434 1.000 35.24000 311 GLU B N 1
ATOM 2385 C CA . GLU B 1 157 ? 5.67842 -46.59113 25.87277 1.000 36.00000 311 GLU B CA 1
ATOM 2386 C C . GLU B 1 157 ? 4.27359 -46.33296 26.39913 1.000 32.11000 311 GLU B C 1
ATOM 2387 O O . GLU B 1 157 ? 4.03294 -46.44072 27.60223 1.000 38.07000 311 GLU B O 1
ATOM 2393 N N . ARG B 1 158 ? 3.35635 -45.97508 25.50534 1.000 29.42000 312 ARG B N 1
ATOM 2394 C CA . ARG B 1 158 ? 2.01450 -45.61892 25.94567 1.000 32.45000 312 ARG B CA 1
ATOM 2395 C C . ARG B 1 158 ? 1.30261 -46.82077 26.56111 1.000 34.73000 312 ARG B C 1
ATOM 2396 O O . ARG B 1 158 ? 1.26038 -47.90387 25.97432 1.000 34.21000 312 ARG B O 1
ATOM 2404 N N . LYS B 1 159 ? 0.75098 -46.62051 27.75723 1.000 39.43000 313 LYS B N 1
ATOM 2405 C CA . LYS B 1 159 ? -0.06785 -47.57133 28.49465 1.000 37.88000 313 LYS B CA 1
ATOM 2406 C C . LYS B 1 159 ? -1.49002 -47.59636 27.93908 1.000 41.62000 313 LYS B C 1
ATOM 2407 O O . LYS B 1 159 ? -1.96513 -46.59844 27.39303 1.000 41.27000 313 LYS B O 1
ATOM 2413 N N . PRO B 1 160 ? -2.17905 -48.73730 28.05350 1.000 42.61000 314 PRO B N 1
ATOM 2414 C CA . PRO B 1 160 ? -3.49425 -48.88635 27.40692 1.000 44.81000 314 PRO B CA 1
ATOM 2415 C C . PRO B 1 160 ? -4.48913 -47.74126 27.59600 1.000 46.96000 314 PRO B C 1
ATOM 2416 O O . PRO B 1 160 ? -5.10840 -47.33642 26.60410 1.000 50.46000 314 PRO B O 1
ATOM 2420 N N . GLY B 1 161 ? -4.67875 -47.19303 28.78695 1.000 35.86000 315 GLY B N 1
ATOM 2421 C CA . GLY B 1 161 ? -5.67370 -46.12998 28.76704 1.000 40.74000 315 GLY B CA 1
ATOM 2422 C C . GLY B 1 161 ? -5.17368 -44.70605 28.55663 1.000 48.13000 315 GLY B C 1
ATOM 2423 O O . GLY B 1 161 ? -5.96660 -43.76598 28.66569 1.000 48.57000 315 GLY B O 1
ATOM 2424 N N . GLU B 1 162 ? -3.89977 -44.51118 28.21221 1.000 44.58000 316 GLU B N 1
ATOM 2425 C CA . GLU B 1 162 ? -3.17160 -43.29515 28.56777 1.000 40.38000 316 GLU B CA 1
ATOM 2426 C C . GLU B 1 162 ? -3.38384 -42.16633 27.56462 1.000 38.88000 316 GLU B C 1
ATOM 2427 O O . GLU B 1 162 ? -3.34921 -42.38156 26.35065 1.000 38.05000 316 GLU B O 1
ATOM 2433 N N . SER B 1 163 ? -3.56762 -40.95122 28.08645 1.000 34.17000 317 SER B N 1
ATOM 2434 C CA . SER B 1 163 ? -3.66180 -39.76837 27.25025 1.000 32.23000 317 SER B CA 1
ATOM 2435 C C . SER B 1 163 ? -2.27491 -39.31053 26.81476 1.000 34.16000 317 SER B C 1
ATOM 2436 O O . SER B 1 163 ? -1.25975 -39.66747 27.41352 1.000 32.49000 317 SER B O 1
ATOM 2439 N N . GLY B 1 164 ? -2.24418 -38.49473 25.75959 1.000 36.67000 318 GLY B N 1
ATOM 2440 C CA . GLY B 1 164 ? -0.97329 -37.98089 25.27712 1.000 35.18000 318 GLY B CA 1
ATOM 2441 C C . GLY B 1 164 ? -0.17893 -37.28072 26.36475 1.000 38.50000 318 GLY B C 1
ATOM 2442 O O . GLY B 1 164 ? 1.02510 -37.51176 26.51744 1.000 42.13000 318 GLY B O 1
ATOM 2443 N N . HIS B 1 165 ? -0.85165 -36.44454 27.15580 1.000 35.20000 319 HIS B N 1
ATOM 2444 C CA . HIS B 1 165 ? -0.17031 -35.65039 28.16944 1.000 32.23000 319 HIS B CA 1
ATOM 2445 C C . HIS B 1 165 ? 0.54994 -36.54123 29.17940 1.000 37.45000 319 HIS B C 1
ATOM 2446 O O . HIS B 1 165 ? 1.71306 -36.28523 29.52601 1.000 38.54000 319 HIS B O 1
ATOM 2453 N N . SER B 1 166 ? -0.09698 -37.61711 29.63479 1.000 30.55000 320 SER B N 1
ATOM 2454 C CA . SER B 1 166 ? 0.56227 -38.44696 30.63275 1.000 32.61000 320 SER B CA 1
ATOM 2455 C C . SER B 1 166 ? 1.72505 -39.23514 30.04156 1.000 34.79000 320 SER B C 1
ATOM 2456 O O . SER B 1 166 ? 2.67325 -39.55905 30.77334 1.000 35.56000 320 SER B O 1
ATOM 2459 N N . VAL B 1 167 ? 1.68865 -39.55638 28.74163 1.000 31.30000 321 VAL B N 1
ATOM 2460 C CA . VAL B 1 167 ? 2.85043 -40.18756 28.11140 1.000 31.15000 321 VAL B CA 1
ATOM 2461 C C . VAL B 1 167 ? 4.01047 -39.21163 28.06787 1.000 31.08000 321 VAL B C 1
ATOM 2462 O O . VAL B 1 167 ? 5.15655 -39.55663 28.39460 1.000 23.79000 321 VAL B O 1
ATOM 2466 N N . MET B 1 168 ? 3.72540 -37.98070 27.62873 1.000 32.80000 322 MET B N 1
ATOM 2467 C CA . MET B 1 168 ? 4.73446 -36.93575 27.62923 1.000 29.99000 322 MET B CA 1
ATOM 2468 C C . MET B 1 168 ? 5.31189 -36.72252 29.02702 1.000 32.40000 322 MET B C 1
ATOM 2469 O O . MET B 1 168 ? 6.53594 -36.60455 29.18864 1.000 29.65000 322 MET B O 1
ATOM 2474 N N . GLU B 1 169 ? 4.45619 -36.69928 30.05727 1.000 33.84000 323 GLU B N 1
ATOM 2475 C CA . GLU B 1 169 ? 4.96161 -36.55005 31.42209 1.000 30.03000 323 GLU B CA 1
ATOM 2476 C C . GLU B 1 169 ? 5.93665 -37.66804 31.77101 1.000 28.02000 323 GLU B C 1
ATOM 2477 O O . GLU B 1 169 ? 7.01482 -37.41699 32.31565 1.000 33.28000 323 GLU B O 1
ATOM 2483 N N . ARG B 1 170 ? 5.59249 -38.91008 31.45935 1.000 27.61000 324 ARG B N 1
ATOM 2484 C CA . ARG B 1 170 ? 6.53552 -39.98007 31.75927 1.000 27.21000 324 ARG B CA 1
ATOM 2485 C C . ARG B 1 170 ? 7.81028 -39.84630 30.92087 1.000 28.60000 324 ARG B C 1
ATOM 2486 O O . ARG B 1 170 ? 8.92142 -40.04926 31.43958 1.000 22.47000 324 ARG B O 1
ATOM 2494 N N . ALA B 1 171 ? 7.69492 -39.46353 29.63883 1.000 25.75000 325 ALA B N 1
ATOM 2495 C CA . ALA B 1 171 ? 8.91769 -39.36175 28.83945 1.000 25.72000 325 ALA B CA 1
ATOM 2496 C C . ALA B 1 171 ? 9.80190 -38.22970 29.34197 1.000 24.89000 325 ALA B C 1
ATOM 2497 O O . ALA B 1 171 ? 11.03190 -38.35776 29.36363 1.000 21.33000 325 ALA B O 1
ATOM 2499 N N . ASP B 1 172 ? 9.19909 -37.13158 29.79495 1.000 27.42000 326 ASP B N 1
ATOM 2500 C CA . ASP B 1 172 ? 10.00731 -36.03853 30.32750 1.000 29.14000 326 ASP B CA 1
ATOM 2501 C C . ASP B 1 172 ? 10.70267 -36.44332 31.62837 1.000 26.53000 326 ASP B C 1
ATOM 2502 O O . ASP B 1 172 ? 11.86176 -36.06634 31.86596 1.000 25.72000 326 ASP B O 1
ATOM 2507 N N . ALA B 1 173 ? 10.01788 -37.22012 32.47772 1.000 20.98000 327 ALA B N 1
ATOM 2508 C CA . ALA B 1 173 ? 10.62823 -37.66392 33.72562 1.000 18.56000 327 ALA B CA 1
ATOM 2509 C C . ALA B 1 173 ? 11.79710 -38.58303 33.45545 1.000 19.33000 327 ALA B C 1
ATOM 2510 O O . ALA B 1 173 ? 12.78132 -38.58095 34.20616 1.000 22.01000 327 ALA B O 1
ATOM 2512 N N . ALA B 1 174 ? 11.71974 -39.35823 32.37262 1.000 20.27000 328 ALA B N 1
ATOM 2513 C CA . ALA B 1 174 ? 12.88057 -40.11838 31.93742 1.000 19.08000 328 ALA B CA 1
ATOM 2514 C C . ALA B 1 174 ? 13.99748 -39.18552 31.48191 1.000 21.04000 328 ALA B C 1
ATOM 2515 O O . ALA B 1 174 ? 15.17156 -39.42353 31.77661 1.000 21.49000 328 ALA B O 1
ATOM 2517 N N . LEU B 1 175 ? 13.65034 -38.09963 30.79381 1.000 24.14000 329 LEU B N 1
ATOM 2518 C CA . LEU B 1 175 ? 14.66726 -37.15177 30.36033 1.000 23.31000 329 LEU B CA 1
ATOM 2519 C C . LEU B 1 175 ? 15.37765 -36.52358 31.55300 1.000 23.83000 329 LEU B C 1
ATOM 2520 O O . LEU B 1 175 ? 16.60465 -36.37065 31.52761 1.000 24.41000 329 LEU B O 1
ATOM 2525 N N . TYR B 1 176 ? 14.63198 -36.15234 32.60615 1.000 22.76000 330 TYR B N 1
ATOM 2526 C CA . TYR B 1 176 ? 15.28737 -35.65115 33.82086 1.000 26.95000 330 TYR B CA 1
ATOM 2527 C C . TYR B 1 176 ? 16.19149 -36.71309 34.42979 1.000 23.55000 330 TYR B C 1
ATOM 2528 O O . TYR B 1 176 ? 17.28365 -36.40405 34.92341 1.000 22.82000 330 TYR B O 1
ATOM 2537 N N . ALA B 1 177 ? 15.74042 -37.97006 34.42516 1.000 22.12000 331 ALA B N 1
ATOM 2538 C CA . ALA B 1 177 ? 16.58850 -39.06702 34.89112 1.000 20.41000 331 ALA B CA 1
ATOM 2539 C C . ALA B 1 177 ? 17.91327 -39.10123 34.14073 1.000 19.77000 331 ALA B C 1
ATOM 2540 O O . ALA B 1 177 ? 18.96644 -39.33718 34.73946 1.000 21.24000 331 ALA B O 1
ATOM 2542 N N . SER B 1 178 ? 17.88290 -38.85948 32.82670 1.000 20.69000 332 SER B N 1
ATOM 2543 C CA . SER B 1 178 ? 19.12267 -38.83069 32.05932 1.000 23.58000 332 SER B CA 1
ATOM 2544 C C . SER B 1 178 ? 19.99686 -37.65466 32.46584 1.000 24.69000 332 SER B C 1
ATOM 2545 O O . SER B 1 178 ? 21.22189 -37.80370 32.59351 1.000 25.13000 332 SER B O 1
ATOM 2548 N N . LYS B 1 179 ? 19.39398 -36.47459 32.66880 1.000 22.39000 333 LYS B N 1
ATOM 2549 C CA . LYS B 1 179 ? 20.20015 -35.31356 33.03534 1.000 24.86000 333 LYS B CA 1
ATOM 2550 C C . LYS B 1 179 ? 20.86254 -35.54534 34.38319 1.000 23.22000 333 LYS B C 1
ATOM 2551 O O . LYS B 1 179 ? 22.07559 -35.36638 34.52780 1.000 26.15000 333 LYS B O 1
ATOM 2557 N N . ARG B 1 180 ? 20.08580 -36.02712 35.36251 1.000 24.13000 334 ARG B N 1
ATOM 2558 C CA . ARG B 1 180 ? 20.63717 -36.37490 36.66941 1.000 25.87000 334 ARG B CA 1
ATOM 2559 C C . ARG B 1 180 ? 21.61408 -37.53397 36.58134 1.000 25.83000 334 ARG B C 1
ATOM 2560 O O . ARG B 1 180 ? 22.54132 -37.62087 37.39608 1.000 29.78000 334 ARG B O 1
ATOM 2568 N N . GLY B 1 181 ? 21.43075 -38.43014 35.61556 1.000 22.73000 335 GLY B N 1
ATOM 2569 C CA . GLY B 1 181 ? 22.40364 -39.48623 35.42947 1.000 21.77000 335 GLY B CA 1
ATOM 2570 C C . GLY B 1 181 ? 23.75551 -39.01940 34.92999 1.000 23.18000 335 GLY B C 1
ATOM 2571 O O . GLY B 1 181 ? 24.69446 -39.81945 34.89586 1.000 30.11000 335 GLY B O 1
ATOM 2572 N N . GLY B 1 182 ? 23.88947 -37.76248 34.55071 1.000 24.57000 336 GLY B N 1
ATOM 2573 C CA . GLY B 1 182 ? 25.13633 -37.27664 34.00625 1.000 21.89000 336 GLY B CA 1
ATOM 2574 C C . GLY B 1 182 ? 25.05393 -36.82991 32.56919 1.000 21.86000 336 GLY B C 1
ATOM 2575 O O . GLY B 1 182 ? 26.08978 -36.49407 31.99282 1.000 24.42000 336 GLY B O 1
ATOM 2576 N N . ARG B 1 183 ? 23.86375 -36.83396 31.96654 1.000 20.11000 337 ARG B N 1
ATOM 2577 C CA . ARG B 1 183 ? 23.66837 -36.39321 30.58552 1.000 22.71000 337 ARG B CA 1
ATOM 2578 C C . ARG B 1 183 ? 24.31202 -37.34743 29.58651 1.000 22.09000 337 ARG B C 1
ATOM 2579 O O . ARG B 1 183 ? 24.93008 -38.34439 29.97751 1.000 24.29000 337 ARG B O 1
ATOM 2587 N N . ASN B 1 184 ? 24.14265 -37.06266 28.29850 1.000 20.52000 338 ASN B N 1
ATOM 2588 C CA . ASN B 1 184 ? 24.67829 -37.88490 27.20750 1.000 22.83000 338 ASN B CA 1
ATOM 2589 C C . ASN B 1 184 ? 24.28926 -39.35084 27.38689 1.000 23.16000 338 ASN B C 1
ATOM 2590 O O . ASN B 1 184 ? 25.12720 -40.25589 27.36281 1.000 24.76000 338 ASN B O 1
ATOM 2595 N N . ARG B 1 185 ? 22.99630 -39.58474 27.57532 1.000 19.39000 339 ARG B N 1
ATOM 2596 C CA . ARG B 1 185 ? 22.53030 -40.93767 27.80771 1.000 20.38000 339 ARG B CA 1
ATOM 2597 C C . ARG B 1 185 ? 21.04920 -40.98565 27.48516 1.000 20.93000 339 ARG B C 1
ATOM 2598 O O . ARG B 1 185 ? 20.41219 -39.95566 27.26215 1.000 20.34000 339 ARG B O 1
ATOM 2606 N N . VAL B 1 186 ? 20.51114 -42.20462 27.48354 1.000 25.02000 340 VAL B N 1
ATOM 2607 C CA . VAL B 1 186 ? 19.11403 -42.49461 27.17201 1.000 21.53000 340 VAL B CA 1
ATOM 2608 C C . VAL B 1 186 ? 18.51433 -43.27436 28.33234 1.000 20.38000 340 VAL B C 1
ATOM 2609 O O . VAL B 1 186 ? 19.09941 -44.26530 28.78435 1.000 23.78000 340 VAL B O 1
ATOM 2613 N N . THR B 1 187 ? 17.34549 -42.84921 28.79760 1.000 20.02000 341 THR B N 1
ATOM 2614 C CA . THR B 1 187 ? 16.63877 -43.52997 29.87894 1.000 23.03000 341 THR B CA 1
ATOM 2615 C C . THR B 1 187 ? 15.24961 -43.93098 29.40643 1.000 22.09000 341 THR B C 1
ATOM 2616 O O . THR B 1 187 ? 14.49451 -43.08803 28.90349 1.000 23.88000 341 THR B O 1
ATOM 2620 N N . ALA B 1 188 ? 14.89660 -45.20092 29.59777 1.000 21.23000 342 ALA B N 1
ATOM 2621 C CA . ALA B 1 188 ? 13.51951 -45.62689 29.38226 1.000 26.77000 342 ALA B CA 1
ATOM 2622 C C . ALA B 1 188 ? 12.69190 -45.31561 30.62445 1.000 31.38000 342 ALA B C 1
ATOM 2623 O O . ALA B 1 188 ? 13.14222 -45.53143 31.75535 1.000 32.55000 342 ALA B O 1
ATOM 2625 N N . ALA B 1 189 ? 11.48386 -44.77959 30.40970 1.000 29.67000 343 ALA B N 1
ATOM 2626 C CA . ALA B 1 189 ? 10.63722 -44.38933 31.53988 1.000 31.55000 343 ALA B CA 1
ATOM 2627 C C . ALA B 1 189 ? 10.34743 -45.56314 32.46419 1.000 39.51000 343 ALA B C 1
ATOM 2628 O O . ALA B 1 189 ? 10.09980 -45.36590 33.66223 1.000 45.18000 343 ALA B O 1
ATOM 2630 N N . GLU B 1 190 ? 10.39121 -46.78324 31.93741 1.000 40.64000 344 GLU B N 1
ATOM 2631 C CA . GLU B 1 190 ? 10.10438 -47.98008 32.71872 1.000 44.93000 344 GLU B CA 1
ATOM 2632 C C . GLU B 1 190 ? 11.32461 -48.34198 33.58042 1.000 48.47000 344 GLU B C 1
ATOM 2633 O O . GLU B 1 190 ? 11.98550 -49.35906 33.38242 1.000 44.93000 344 GLU B O 1
ATOM 2639 N N . SER B 1 191 ? 11.64394 -47.42883 34.52216 1.000 52.27000 345 SER B N 1
ATOM 2640 C CA . SER B 1 191 ? 12.67225 -47.58468 35.57688 1.000 47.05000 345 SER B CA 1
ATOM 2641 C C . SER B 1 191 ? 12.48063 -46.53846 36.69774 1.000 49.26000 345 SER B C 1
ATOM 2642 O O . SER B 1 191 ? 12.28497 -46.86623 37.88486 1.000 46.60000 345 SER B O 1
#

Sequence (347 aa):
HVRRDATTDGLTNLANRKAFDDELDRACAEAEEGGTTICLAVLDIDHFKGFNDTWGHQTGDQVIRYVASVIGRVAAPPRFAARYGGEEFAMIFPREAASVVATTLEEIRVEVSSRMLKRRSTNEDLGAITVSSGFAERKPGESGHSVMERADAALYASKRGGRNRVTAAESPRGSHMVRRDATTDGLTNLANRKAFDDELDRACAEAEEGGTTICLAVLDIDHFKGFNDTWGHQTGDQVIRYVASVIGRVAAPPRFAARYGGEEFAMIFPREAASVVATTLEEIRVEVSSRMLKRRSTNEDLGAITVSSGFAERKPGESGHSVMERADAALYASKRGGRNRVTAAES

InterPro domains:
  IPR000160 GGDEF domain [PF00990] (180-339)
  IPR000160 GGDEF domain [PS50887] (210-345)
  IPR000160 GGDEF domain [SM00267] (169-343)
  IPR000160 GGDEF domain [TIGR00254] (178-343)
  IPR000160 GGDEF domain [cd01949] (181-340)
  IPR029787 Nucleotide cyclase [SSF55073] (185-342)
  IPR043128 Reverse transcriptase/Diguanylate cyclase domain [G3DSA:3.30.70.270] (178-346)
  IPR050469 Diguanylate cyclase Dgc-like, bacteria [PTHR45138] (144-345)

CATH classification: 3.30.70.270